Protein AF-0000000074554467 (afdb_homodimer)

Solvent-accessible surface area (backbone atoms only — not comparable to full-atom values): 33609 Å² total; per-residue (Å²): 133,80,78,71,72,69,74,70,80,62,80,48,62,38,43,36,76,41,37,73,47,34,55,32,54,37,37,33,39,35,44,38,76,25,88,86,56,64,92,80,48,24,27,37,33,34,42,35,40,40,31,74,42,79,77,56,46,71,69,31,73,62,60,56,39,84,45,46,83,64,57,61,46,76,67,40,39,35,30,43,31,35,25,32,35,53,92,91,45,61,24,54,77,26,63,25,63,78,38,44,52,81,32,58,26,35,39,58,38,39,46,78,46,80,45,65,56,57,47,27,38,35,39,38,49,41,76,48,79,34,75,60,73,43,58,58,76,75,36,71,76,39,22,31,38,35,35,32,36,48,63,90,41,72,79,52,80,55,49,69,51,68,69,39,74,61,47,63,44,73,46,68,86,44,65,60,61,35,45,36,29,38,33,39,27,52,43,45,85,72,36,75,44,77,39,38,56,26,73,78,45,73,51,59,24,47,69,73,52,62,64,55,50,52,51,47,51,50,51,49,50,51,48,46,62,74,36,34,71,62,47,48,54,66,73,52,62,80,74,72,73,61,64,69,57,54,52,59,66,67,42,70,78,72,55,65,64,59,58,55,57,64,67,46,72,78,71,78,68,77,69,71,77,75,72,77,72,75,75,71,76,73,73,76,74,82,71,78,74,77,73,76,76,72,136,133,81,78,71,71,69,73,71,81,62,81,46,62,37,41,34,77,40,36,74,46,35,54,33,55,37,36,33,39,35,45,38,75,26,89,87,57,64,92,79,47,23,27,37,32,33,41,36,40,41,32,72,43,77,77,52,45,71,69,32,74,61,59,54,39,83,46,41,82,67,56,50,44,73,66,41,40,35,32,42,32,35,25,31,35,52,92,91,46,61,24,55,78,27,63,25,63,77,40,43,52,80,31,59,27,35,39,58,39,39,46,77,46,80,45,66,57,60,48,29,40,34,39,38,48,40,78,49,79,34,73,58,73,42,59,57,74,76,35,72,77,38,21,32,38,31,36,32,35,45,63,91,43,72,80,52,79,53,51,66,56,68,66,38,75,60,46,63,45,75,46,69,87,44,66,62,62,35,45,35,30,38,33,38,28,55,42,46,84,73,36,74,44,78,39,38,56,25,73,80,44,72,50,61,26,49,69,74,51,59,66,55,51,51,52,47,50,51,50,49,51,51,50,44,62,75,36,34,72,61,46,47,54,66,72,52,64,80,72,74,72,59,65,67,56,53,49,61,66,65,40,70,78,72,52,63,63,59,59,55,57,67,67,47,75,78,73,79,69,80,71,75,79,76,74,77,76,76,78,75,78,78,76,82,76,84,76,80,80,79,81,79,77,83,126

Organism: Oryzias latipes (NCBI:txid8090)

Structure (mmCIF, N/CA/C/O backbone):
data_AF-0000000074554467-model_v1
#
loop_
_entity.id
_entity.type
_entity.pdbx_description
1 polymer 'Fibronectin type-III domain-containing protein'
#
loop_
_atom_site.group_PDB
_atom_site.id
_atom_site.type_symbol
_atom_site.label_atom_id
_atom_site.label_alt_id
_atom_site.label_comp_id
_atom_site.label_asym_id
_atom_site.label_entity_id
_atom_site.label_seq_id
_atom_site.pdbx_PDB_ins_code
_atom_site.Cartn_x
_atom_site.Cartn_y
_atom_site.Cartn_z
_atom_site.occupancy
_atom_site.B_iso_or_equiv
_atom_site.auth_seq_id
_atom_site.auth_comp_id
_atom_site.auth_asym_id
_atom_site.auth_atom_id
_atom_site.pdbx_PDB_model_num
ATOM 1 N N . MET A 1 1 ? -30.594 -13.406 54.375 1 28.66 1 MET A N 1
ATOM 2 C CA . MET A 1 1 ? -30.531 -12.406 53.312 1 28.66 1 MET A CA 1
ATOM 3 C C . MET A 1 1 ? -29.734 -12.93 52.125 1 28.66 1 MET A C 1
ATOM 5 O O . MET A 1 1 ? -28.516 -13.086 52.188 1 28.66 1 MET A O 1
ATOM 9 N N . LEU A 1 2 ? -30.297 -13.883 51.375 1 31.92 2 LEU A N 1
ATOM 10 C CA . LEU A 1 2 ? -29.781 -14.477 50.125 1 31.92 2 LEU A CA 1
ATOM 11 C C . LEU A 1 2 ? -29.531 -13.398 49.094 1 31.92 2 LEU A C 1
ATOM 13 O O . LEU A 1 2 ? -30.469 -12.742 48.625 1 31.92 2 LEU A O 1
ATOM 17 N N . SER A 1 3 ? -28.406 -12.68 49.156 1 33.25 3 SER A N 1
ATOM 18 C CA . SER A 1 3 ? -28.016 -11.781 48.062 1 33.25 3 SER A CA 1
ATOM 19 C C . SER A 1 3 ? -28.234 -12.438 46.688 1 33.25 3 SER A C 1
ATOM 21 O O . SER A 1 3 ? -27.688 -13.508 46.438 1 33.25 3 SER A O 1
ATOM 23 N N . CYS A 1 4 ? -29.484 -12.477 46.219 1 32.59 4 CYS A N 1
ATOM 24 C CA . CYS A 1 4 ? -29.812 -12.789 44.844 1 32.59 4 CYS A CA 1
ATOM 25 C C . CYS A 1 4 ? -28.828 -12.109 43.875 1 32.59 4 CYS A C 1
ATOM 27 O O . CYS A 1 4 ? -28.859 -10.891 43.719 1 32.59 4 CYS A O 1
ATOM 29 N N . VAL A 1 5 ? -27.625 -12.555 43.938 1 37.56 5 VAL A N 1
ATOM 30 C CA . VAL A 1 5 ? -26.844 -12.203 42.781 1 37.56 5 VAL A CA 1
ATOM 31 C C . VAL A 1 5 ? -27.688 -12.344 41.5 1 37.56 5 VAL A C 1
ATOM 33 O O . VAL A 1 5 ? -28.156 -13.438 41.188 1 37.56 5 VAL A O 1
ATOM 36 N N . GLN A 1 6 ? -28.766 -11.539 41.344 1 35.03 6 GLN A N 1
ATOM 37 C CA . GLN A 1 6 ? -29.391 -11.453 40.031 1 35.03 6 GLN A CA 1
ATOM 38 C C . GLN A 1 6 ? -28.344 -11.656 38.938 1 35.03 6 GLN A C 1
ATOM 40 O O . GLN A 1 6 ? -27.359 -10.938 38.875 1 35.03 6 GLN A O 1
ATOM 45 N N . ALA A 1 7 ? -28 -12.852 38.625 1 38.94 7 ALA A N 1
ATOM 46 C CA . ALA A 1 7 ? -27.469 -13.148 37.312 1 38.94 7 ALA A CA 1
ATOM 47 C C . ALA A 1 7 ? -28.141 -12.281 36.25 1 38.94 7 ALA A C 1
ATOM 49 O O . ALA A 1 7 ? -29.281 -12.531 35.875 1 38.94 7 ALA A O 1
ATOM 50 N N . VAL A 1 8 ? -28.422 -10.977 36.406 1 41.81 8 VAL A N 1
ATOM 51 C CA . VAL A 1 8 ? -28.938 -10.172 35.312 1 41.81 8 VAL A CA 1
ATOM 52 C C . VAL A 1 8 ? -28.359 -10.656 34 1 41.81 8 VAL A C 1
ATOM 54 O O . VAL A 1 8 ? -27.156 -10.57 33.781 1 41.81 8 VAL A O 1
ATOM 57 N N . SER A 1 9 ? -28.672 -11.758 33.5 1 46.88 9 SER A N 1
ATOM 58 C CA . SER A 1 9 ? -28.5 -12.258 32.125 1 46.88 9 SER A CA 1
ATOM 59 C C . SER A 1 9 ? -28.516 -11.117 31.125 1 46.88 9 SER A C 1
ATOM 61 O O . SER A 1 9 ? -29.422 -11.031 30.297 1 46.88 9 SER A O 1
ATOM 63 N N . GLY A 1 10 ? -28.594 -9.812 31.469 1 55.84 10 GLY A N 1
ATOM 64 C CA . GLY A 1 10 ? -28.875 -8.648 30.656 1 55.84 10 GLY A CA 1
ATOM 65 C C . GLY A 1 10 ? -27.953 -8.516 29.453 1 55.84 10 GLY A C 1
ATOM 66 O O . GLY A 1 10 ? -26.859 -9.086 29.438 1 55.84 10 GLY A O 1
ATOM 67 N N . VAL A 1 11 ? -28.672 -8.398 28.297 1 74.19 11 VAL A N 1
ATOM 68 C CA . VAL A 1 11 ? -28.047 -8.094 27.016 1 74.19 11 VAL A CA 1
ATOM 69 C C . VAL A 1 11 ? -26.969 -7.023 27.219 1 74.19 11 VAL A C 1
ATOM 71 O O . VAL A 1 11 ? -27.219 -5.992 27.844 1 74.19 11 VAL A O 1
ATOM 74 N N . LEU A 1 12 ? -25.703 -7.434 27.297 1 86.31 12 LEU A N 1
ATOM 75 C CA . LEU A 1 12 ? -24.578 -6.52 27.422 1 86.31 12 LEU A CA 1
ATOM 76 C C . LEU A 1 12 ? -24.734 -5.336 26.469 1 86.31 12 LEU A C 1
ATOM 78 O O . LEU A 1 12 ? -24.969 -5.523 25.266 1 86.31 12 LEU A O 1
ATOM 82 N N . ASN A 1 13 ? -24.906 -4.109 27.109 1 91.19 13 ASN A N 1
ATOM 83 C CA . ASN A 1 13 ? -25.031 -2.922 26.266 1 91.19 13 ASN A CA 1
ATOM 84 C C . ASN A 1 13 ? -23.797 -2.729 25.391 1 91.19 13 ASN A C 1
ATOM 86 O O . ASN A 1 13 ? -22.688 -3.121 25.75 1 91.19 13 ASN A O 1
ATOM 90 N N . SER A 1 14 ? -24.062 -2.098 24.188 1 94.69 14 SER A N 1
ATOM 91 C CA . SER A 1 14 ? -22.984 -1.815 23.25 1 94.69 14 SER A CA 1
ATOM 92 C C . SER A 1 14 ? -22.234 -0.552 23.641 1 94.69 14 SER A C 1
ATOM 94 O O . SER A 1 14 ? -22.781 0.323 24.312 1 94.69 14 SER A O 1
ATOM 96 N N . PRO A 1 15 ? -20.938 -0.513 23.25 1 96.25 15 PRO A N 1
ATOM 97 C CA . PRO A 1 15 ? -20.203 0.738 23.438 1 96.25 15 PRO A CA 1
ATOM 98 C C . PRO A 1 15 ? -20.859 1.927 22.75 1 96.25 15 PRO A C 1
ATOM 100 O O . PRO A 1 15 ? -21.703 1.74 21.859 1 96.25 15 PRO A O 1
ATOM 103 N N . THR A 1 16 ? -20.531 3.064 23.266 1 96.31 16 THR A N 1
ATOM 104 C CA . THR A 1 16 ? -21.156 4.27 22.719 1 96.31 16 THR A CA 1
ATOM 105 C C . THR A 1 16 ? -20.078 5.223 22.172 1 96.31 16 THR A C 1
ATOM 107 O O . THR A 1 16 ? -18.891 5.031 22.422 1 96.31 16 THR A O 1
ATOM 110 N N . ASN A 1 17 ? -20.516 6.168 21.328 1 97.44 17 ASN A N 1
ATOM 111 C CA . ASN A 1 17 ? -19.656 7.207 20.75 1 97.44 17 ASN A CA 1
ATOM 112 C C . ASN A 1 17 ? -18.469 6.613 20 1 97.44 17 ASN A C 1
ATOM 114 O O . ASN A 1 17 ? -17.328 6.996 20.25 1 97.44 17 ASN A O 1
ATOM 118 N N . VAL A 1 18 ? -18.844 5.613 19.203 1 97.94 18 VAL A N 1
ATOM 119 C CA . VAL A 1 18 ? -17.828 4.957 18.391 1 97.94 18 VAL A CA 1
ATOM 120 C C . VAL A 1 18 ? -17.422 5.863 17.234 1 97.94 18 VAL A C 1
ATOM 122 O O . VAL A 1 18 ? -18.266 6.266 16.422 1 97.94 18 VAL A O 1
ATOM 125 N N . GLN A 1 19 ? -16.125 6.215 17.203 1 98.38 19 GLN A N 1
ATOM 126 C CA . GLN A 1 19 ? -15.695 7.137 16.156 1 98.38 19 GLN A CA 1
ATOM 127 C C . GLN A 1 19 ? -14.305 6.766 15.648 1 98.38 19 GLN A C 1
ATOM 129 O O . GLN A 1 19 ? -13.461 6.285 16.406 1 98.38 19 GLN A O 1
ATOM 134 N N . LEU A 1 20 ? -14.133 7.027 14.352 1 97.94 20 LEU A N 1
ATOM 135 C CA . LEU A 1 20 ? -12.805 6.918 13.742 1 97.94 20 LEU A CA 1
ATOM 136 C C . LEU A 1 20 ? -12.109 8.273 13.719 1 97.94 20 LEU A C 1
ATOM 138 O O . LEU A 1 20 ? -12.727 9.289 13.422 1 97.94 20 LEU A O 1
ATOM 142 N N . THR A 1 21 ? -10.852 8.227 14.117 1 97.44 21 THR A N 1
ATOM 143 C CA . THR A 1 21 ? -10.016 9.414 14.039 1 97.44 21 THR A CA 1
ATOM 144 C C . THR A 1 21 ? -8.719 9.125 13.281 1 97.44 21 THR A C 1
ATOM 146 O O . THR A 1 21 ? -8.297 7.969 13.188 1 97.44 21 THR A O 1
ATOM 149 N N . SER A 1 22 ? -8.156 10.148 12.695 1 97.19 22 SER A N 1
ATOM 150 C CA . SER A 1 22 ? -6.941 9.961 11.914 1 97.19 22 SER A CA 1
ATOM 151 C C . SER A 1 22 ? -6.074 11.219 11.938 1 97.19 22 SER A C 1
ATOM 153 O O . SER A 1 22 ? -6.586 12.336 11.82 1 97.19 22 SER A O 1
ATOM 155 N N . THR A 1 23 ? -4.805 11 12.148 1 96.31 23 THR A N 1
ATOM 156 C CA . THR A 1 23 ? -3.775 12.023 12 1 96.31 23 THR A CA 1
ATOM 157 C C . THR A 1 23 ? -2.664 11.539 11.07 1 96.31 23 THR A C 1
ATOM 159 O O . THR A 1 23 ? -2.107 10.461 11.273 1 96.31 23 THR A O 1
ATOM 162 N N . ASN A 1 24 ? -2.355 12.312 10.086 1 96.44 24 ASN A N 1
ATOM 163 C CA . ASN A 1 24 ? -1.311 11.977 9.125 1 96.44 24 ASN A CA 1
ATOM 164 C C . ASN A 1 24 ? -1.5 10.57 8.562 1 96.44 24 ASN A C 1
ATOM 166 O O . ASN A 1 24 ? -0.557 9.781 8.531 1 96.44 24 ASN A O 1
ATOM 170 N N . MET A 1 25 ? -2.729 10.164 8.297 1 94.25 25 MET A N 1
ATOM 171 C CA . MET A 1 25 ? -3.139 8.977 7.551 1 94.25 25 MET A CA 1
ATOM 172 C C . MET A 1 25 ? -3.068 7.73 8.43 1 94.25 25 MET A C 1
ATOM 174 O O . MET A 1 25 ? -3.029 6.609 7.918 1 94.25 25 MET A O 1
ATOM 178 N N . ASP A 1 26 ? -2.941 7.965 9.672 1 95.25 26 ASP A N 1
ATOM 179 C CA . ASP A 1 26 ? -3.203 6.828 10.547 1 95.25 26 ASP A CA 1
ATOM 180 C C . ASP A 1 26 ? -4.703 6.594 10.711 1 95.25 26 ASP A C 1
ATOM 182 O O . ASP A 1 26 ? -5.516 7.312 10.125 1 95.25 26 ASP A O 1
ATOM 186 N N . LEU A 1 27 ? -5.121 5.543 11.375 1 95.38 27 LEU A N 1
ATOM 187 C CA . LEU A 1 27 ? -6.535 5.254 11.609 1 95.38 27 LEU A CA 1
ATOM 188 C C . LEU A 1 27 ? -6.738 4.605 12.969 1 95.38 27 LEU A C 1
ATOM 190 O O . LEU A 1 27 ? -6.238 3.508 13.227 1 95.38 27 LEU A O 1
ATOM 194 N N . VAL A 1 28 ? -7.465 5.383 13.828 1 97.38 28 VAL A N 1
ATOM 195 C CA . VAL A 1 28 ? -7.664 4.91 15.195 1 97.38 28 VAL A CA 1
ATOM 196 C C . VAL A 1 28 ? -9.156 4.883 15.516 1 97.38 28 VAL A C 1
ATOM 198 O O . VAL A 1 28 ? -9.875 5.84 15.242 1 97.38 28 VAL A O 1
ATOM 201 N N . LEU A 1 29 ? -9.609 3.76 16.062 1 98.06 29 LEU A N 1
ATOM 202 C CA . LEU A 1 29 ? -10.984 3.623 16.531 1 98.06 29 LEU A CA 1
ATOM 203 C C . LEU A 1 29 ? -11.078 3.9 18.031 1 98.06 29 LEU A C 1
ATOM 205 O O . LEU A 1 29 ? -10.32 3.336 18.812 1 98.06 29 LEU A O 1
ATOM 209 N N . LYS A 1 30 ? -11.992 4.84 18.375 1 98.38 30 LYS A N 1
ATOM 210 C CA . LYS A 1 30 ? -12.227 5.191 19.766 1 98.38 30 LYS A CA 1
ATOM 211 C C . LYS A 1 30 ? -13.695 5.008 20.141 1 98.38 30 LYS A C 1
ATOM 213 O O . LYS A 1 30 ? -14.586 5.176 19.312 1 98.38 30 LYS A O 1
ATOM 218 N N . TRP A 1 31 ? -13.922 4.68 21.469 1 97.88 31 TRP A N 1
ATOM 219 C CA . TRP A 1 31 ? -15.289 4.508 21.938 1 97.88 31 TRP A CA 1
ATOM 220 C C . TRP A 1 31 ? -15.375 4.738 23.438 1 97.88 31 TRP A C 1
ATOM 222 O O . TRP A 1 31 ? -14.352 4.863 24.125 1 97.88 31 TRP A O 1
ATOM 232 N N . ASP A 1 32 ? -16.578 4.926 23.859 1 96.88 32 ASP A N 1
ATOM 233 C CA . ASP A 1 32 ? -16.875 4.996 25.281 1 96.88 32 ASP A CA 1
ATOM 234 C C . ASP A 1 32 ? -17.5 3.693 25.781 1 96.88 32 ASP A C 1
ATOM 236 O O . ASP A 1 32 ? -18.234 3.035 25.047 1 96.88 32 ASP A O 1
ATOM 240 N N . PRO A 1 33 ? -17.125 3.299 27.016 1 94.88 33 PRO A N 1
ATOM 241 C CA . PRO A 1 33 ? -17.781 2.109 27.562 1 94.88 33 PRO A CA 1
ATOM 242 C C . PRO A 1 33 ? -19.297 2.275 27.703 1 94.88 33 PRO A C 1
ATOM 244 O O . PRO A 1 33 ? -19.797 3.404 27.75 1 94.88 33 PRO A O 1
ATOM 247 N N . PRO A 1 34 ? -19.922 1.089 27.672 1 92.75 34 PRO A N 1
ATOM 248 C CA . PRO A 1 34 ? -21.359 1.187 27.922 1 92.75 34 PRO A CA 1
ATOM 249 C C . PRO A 1 34 ? -21.688 1.736 29.297 1 92.75 34 PRO A C 1
ATOM 251 O O . PRO A 1 34 ? -20.859 1.669 30.219 1 92.75 34 PRO A O 1
ATOM 254 N N . ALA A 1 35 ? -22.859 2.334 29.281 1 83.94 35 ALA A N 1
ATOM 255 C CA . ALA A 1 35 ? -23.297 2.822 30.578 1 83.94 35 ALA A CA 1
ATOM 256 C C . ALA A 1 35 ? -23.359 1.688 31.609 1 83.94 35 ALA A C 1
ATOM 258 O O . ALA A 1 35 ? -23.922 0.622 31.312 1 83.94 35 ALA A O 1
ATOM 259 N N . GLY A 1 36 ? -22.75 1.849 32.75 1 81.12 36 GLY A N 1
ATOM 260 C CA . GLY A 1 36 ? -22.797 0.858 33.812 1 81.12 36 GLY A CA 1
ATOM 261 C C . GLY A 1 36 ? -21.859 -0.318 33.562 1 81.12 36 GLY A C 1
ATOM 262 O O . GLY A 1 36 ? -22.078 -1.407 34.094 1 81.12 36 GLY A O 1
ATOM 263 N N . ALA A 1 37 ? -20.922 -0.098 32.781 1 78.88 37 ALA A N 1
ATOM 264 C CA . ALA A 1 37 ? -20.031 -1.179 32.375 1 78.88 37 ALA A CA 1
ATOM 265 C C . ALA A 1 37 ? -19.234 -1.716 33.562 1 78.88 37 ALA A C 1
ATOM 267 O O . ALA A 1 37 ? -18.719 -0.943 34.344 1 78.88 37 ALA A O 1
ATOM 268 N N . PRO A 1 38 ? -19.281 -3.039 33.594 1 80.88 38 PRO A N 1
ATOM 269 C CA . PRO A 1 38 ? -18.391 -3.627 34.594 1 80.88 38 PRO A CA 1
ATOM 270 C C . PRO A 1 38 ? -16.922 -3.348 34.312 1 80.88 38 PRO A C 1
ATOM 272 O O . PRO A 1 38 ? -16.547 -3.002 33.188 1 80.88 38 PRO A O 1
ATOM 275 N N . ARG A 1 39 ? -16.062 -3.418 35.375 1 78.19 39 ARG A N 1
ATOM 276 C CA . ARG A 1 39 ? -14.656 -3.074 35.25 1 78.19 39 ARG A CA 1
ATOM 277 C C . ARG A 1 39 ? -13.898 -4.086 34.406 1 78.19 39 ARG A C 1
ATOM 279 O O . ARG A 1 39 ? -12.875 -3.76 33.812 1 78.19 39 ARG A O 1
ATOM 286 N N . ASP A 1 40 ? -14.406 -5.305 34.219 1 85.69 40 ASP A N 1
ATOM 287 C CA . ASP A 1 40 ? -13.633 -6.355 33.562 1 85.69 40 ASP A CA 1
ATOM 288 C C . ASP A 1 40 ? -14.109 -6.562 32.125 1 85.69 40 ASP A C 1
ATOM 290 O O . ASP A 1 40 ? -13.883 -7.625 31.531 1 85.69 40 ASP A O 1
ATOM 294 N N . LEU A 1 41 ? -14.633 -5.492 31.594 1 91.69 41 LEU A N 1
ATOM 295 C CA . LEU A 1 41 ? -15.133 -5.605 30.234 1 91.69 41 LEU A CA 1
ATOM 296 C C . LEU A 1 41 ? -13.992 -5.555 29.219 1 91.69 41 LEU A C 1
ATOM 298 O O . LEU A 1 41 ? -13.039 -4.793 29.391 1 91.69 41 LEU A O 1
ATOM 302 N N . VAL A 1 42 ? -14.109 -6.441 28.25 1 94.69 42 VAL A N 1
ATOM 303 C CA . VAL A 1 42 ? -13.148 -6.41 27.156 1 94.69 42 VAL A CA 1
ATOM 304 C C . VAL A 1 42 ? -13.859 -6.098 25.844 1 94.69 42 VAL A C 1
ATOM 306 O O . VAL A 1 42 ? -15.086 -6.199 25.75 1 94.69 42 VAL A O 1
ATOM 309 N N . TYR A 1 43 ? -13.031 -5.719 24.906 1 95.56 43 TYR A N 1
ATOM 310 C CA . TYR A 1 43 ? -13.625 -5.262 23.656 1 95.56 43 TYR A CA 1
ATOM 311 C C . TYR A 1 43 ? -12.969 -5.949 22.453 1 95.56 43 TYR A C 1
ATOM 313 O O . TYR A 1 43 ? -11.781 -6.277 22.5 1 95.56 43 TYR A O 1
ATOM 321 N N . THR A 1 44 ? -13.781 -6.16 21.406 1 95.56 44 THR A N 1
ATOM 322 C CA . THR A 1 44 ? -13.32 -6.648 20.109 1 95.56 44 THR A CA 1
ATOM 323 C C . THR A 1 44 ? -13.734 -5.691 19 1 95.56 44 THR A C 1
ATOM 325 O O . THR A 1 44 ? -14.867 -5.195 18.984 1 95.56 44 THR A O 1
ATOM 328 N N . THR A 1 45 ? -12.711 -5.402 18.109 1 96.12 45 THR A N 1
ATOM 329 C CA . THR A 1 45 ? -12.977 -4.426 17.062 1 96.12 45 THR A CA 1
ATOM 330 C C . THR A 1 45 ? -12.852 -5.062 15.68 1 96.12 45 THR A C 1
ATOM 332 O O . THR A 1 45 ? -12.258 -6.137 15.539 1 96.12 45 THR A O 1
ATOM 335 N N . GLU A 1 46 ? -13.531 -4.441 14.695 1 94 46 GLU A N 1
ATOM 336 C CA . GLU A 1 46 ? -13.422 -4.789 13.281 1 94 46 GLU A CA 1
ATOM 337 C C . GLU A 1 46 ? -13.383 -3.537 12.406 1 94 46 GLU A C 1
ATOM 339 O O . GLU A 1 46 ? -13.906 -2.49 12.789 1 94 46 GLU A O 1
ATOM 344 N N . LEU A 1 47 ? -12.719 -3.693 11.273 1 93.69 47 LEU A N 1
ATOM 345 C CA . LEU A 1 47 ? -12.695 -2.633 10.273 1 93.69 47 LEU A CA 1
ATOM 346 C C . LEU A 1 47 ? -13.367 -3.086 8.984 1 93.69 47 LEU A C 1
ATOM 348 O O . LEU A 1 47 ? -13.094 -4.18 8.484 1 93.69 47 LEU A O 1
ATOM 352 N N . ILE A 1 48 ? -14.289 -2.273 8.516 1 92.31 48 ILE A N 1
ATOM 353 C CA . ILE A 1 48 ? -14.984 -2.531 7.262 1 92.31 48 ILE A CA 1
ATOM 354 C C . ILE A 1 48 ? -14.547 -1.513 6.211 1 92.31 48 ILE A C 1
ATOM 356 O O . ILE A 1 48 ? -14.539 -0.307 6.473 1 92.31 48 ILE A O 1
ATOM 360 N N . LEU A 1 49 ? -14.133 -1.972 5.082 1 90.75 49 LEU A N 1
ATOM 361 C CA . LEU A 1 49 ? -13.734 -1.124 3.965 1 90.75 49 LEU A CA 1
ATOM 362 C C . LEU A 1 49 ? -14.625 -1.362 2.752 1 90.75 49 LEU A C 1
ATOM 364 O O . LEU A 1 49 ? -14.945 -2.508 2.426 1 90.75 49 LEU A O 1
ATOM 368 N N . SER A 1 50 ? -15.07 -0.28 2.162 1 88.69 50 SER A N 1
ATOM 369 C CA . SER A 1 50 ? -15.797 -0.317 0.895 1 88.69 50 SER A CA 1
ATOM 370 C C . SER A 1 50 ? -15.258 0.726 -0.079 1 88.69 50 SER A C 1
ATOM 372 O O . SER A 1 50 ? -14.992 1.865 0.308 1 88.69 50 SER A O 1
ATOM 374 N N . PHE A 1 51 ? -14.992 0.298 -1.325 1 86.38 51 PHE A N 1
ATOM 375 C CA . PHE A 1 51 ? -14.445 1.214 -2.316 1 86.38 51 PHE A CA 1
ATOM 376 C C . PHE A 1 51 ? -14.969 0.884 -3.709 1 86.38 51 PHE A C 1
ATOM 378 O O . PHE A 1 51 ? -15.023 -0.285 -4.094 1 86.38 51 PHE A O 1
ATOM 385 N N . VAL A 1 52 ? -15.461 1.853 -4.281 1 81.56 52 VAL A N 1
ATOM 386 C CA . VAL A 1 52 ? -15.797 1.761 -5.699 1 81.56 52 VAL A CA 1
ATOM 387 C C . VAL A 1 52 ? -14.914 2.719 -6.5 1 81.56 52 VAL A C 1
ATOM 389 O O . VAL A 1 52 ? -14.945 3.93 -6.273 1 81.56 52 VAL A O 1
ATOM 392 N N . ASN A 1 53 ? -14.07 2.146 -7.305 1 79.38 53 ASN A N 1
ATOM 393 C CA . ASN A 1 53 ? -13.195 2.979 -8.125 1 79.38 53 ASN A CA 1
ATOM 394 C C . ASN A 1 53 ? -13.812 3.254 -9.492 1 79.38 53 ASN A C 1
ATOM 396 O O . ASN A 1 53 ? -13.938 2.346 -10.32 1 79.38 53 ASN A O 1
ATOM 400 N N . PRO A 1 54 ? -14.164 4.531 -9.711 1 70.56 54 PRO A N 1
ATOM 401 C CA . PRO A 1 54 ? -14.758 4.852 -11.016 1 70.56 54 PRO A CA 1
ATOM 402 C C . PRO A 1 54 ? -13.703 5.043 -12.109 1 70.56 54 PRO A C 1
ATOM 404 O O . PRO A 1 54 ? -14.047 5.137 -13.289 1 70.56 54 PRO A O 1
ATOM 407 N N . HIS A 1 55 ? -12.484 4.969 -11.727 1 66.62 55 HIS A N 1
ATOM 408 C CA . HIS A 1 55 ? -11.461 5.422 -12.656 1 66.62 55 HIS A CA 1
ATOM 409 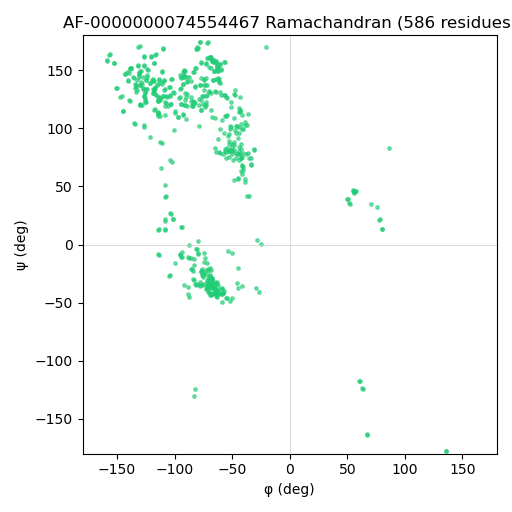C C . HIS A 1 55 ? -10.664 4.25 -13.219 1 66.62 55 HIS A C 1
ATOM 411 O O . HIS A 1 55 ? -9.469 4.379 -13.492 1 66.62 55 HIS A O 1
ATOM 417 N N . SER A 1 56 ? -11.328 3.316 -13.492 1 82.81 56 SER A N 1
ATOM 418 C CA . SER A 1 56 ? -10.602 2.242 -14.164 1 82.81 56 SER A CA 1
ATOM 419 C C . SER A 1 56 ? -10.461 2.512 -15.656 1 82.81 56 SER A C 1
ATOM 421 O O . SER A 1 56 ? -9.875 3.521 -16.062 1 82.81 56 SER A O 1
ATOM 423 N N . CYS A 1 57 ? -10.867 1.693 -16.562 1 92.69 57 CYS A N 1
ATOM 424 C CA . CYS A 1 57 ? -10.852 1.899 -18 1 92.69 57 CYS A CA 1
ATOM 425 C C . CYS A 1 57 ? -12.141 2.566 -18.469 1 92.69 57 CYS A C 1
ATOM 427 O O . CYS A 1 57 ? -13.234 2.033 -18.266 1 92.69 57 CYS A O 1
ATOM 429 N N . VAL A 1 58 ? -11.977 3.846 -19.094 1 93.5 58 VAL A N 1
ATOM 430 C CA . VAL A 1 58 ? -13.125 4.621 -19.547 1 93.5 58 VAL A CA 1
ATOM 431 C C . VAL A 1 58 ? -13.117 4.723 -21.078 1 93.5 58 VAL A C 1
ATOM 433 O O . VAL A 1 58 ? -12.094 5.078 -21.672 1 93.5 58 VAL A O 1
ATOM 436 N N . ASN A 1 59 ? -14.203 4.355 -21.688 1 92.88 59 ASN A N 1
ATOM 437 C CA . ASN A 1 59 ? -14.391 4.449 -23.125 1 92.88 59 ASN A CA 1
ATOM 438 C C . ASN A 1 59 ? -13.289 3.705 -23.891 1 92.88 59 ASN A C 1
ATOM 440 O O . ASN A 1 59 ? -12.703 4.242 -24.828 1 92.88 59 ASN A O 1
ATOM 444 N N . THR A 1 60 ? -13.023 2.604 -23.469 1 94.62 60 THR A N 1
ATOM 445 C CA . THR A 1 60 ? -12 1.792 -24.109 1 94.62 60 THR A CA 1
ATOM 446 C C . THR A 1 60 ? -12.625 0.863 -25.156 1 94.62 60 THR A C 1
ATOM 448 O O . THR A 1 60 ? -13.758 0.408 -24.984 1 94.62 60 THR A O 1
ATOM 451 N N . SER A 1 61 ? -11.891 0.567 -26.188 1 94.06 61 SER A N 1
ATOM 452 C CA . SER A 1 61 ? -12.352 -0.387 -27.203 1 94.06 61 SER A CA 1
ATOM 453 C C . SER A 1 61 ? -11.805 -1.785 -26.922 1 94.06 61 SER A C 1
ATOM 455 O O . SER A 1 61 ? -12.227 -2.756 -27.562 1 94.06 61 SER A O 1
ATOM 457 N N . ALA A 1 62 ? -10.922 -1.865 -25.969 1 94.06 62 ALA A N 1
ATOM 458 C CA . ALA A 1 62 ? -10.352 -3.16 -25.594 1 94.06 62 ALA A CA 1
ATOM 459 C C . ALA A 1 62 ? -11.375 -4.008 -24.844 1 94.06 62 ALA A C 1
ATOM 461 O O . ALA A 1 62 ? -12.312 -3.473 -24.25 1 94.06 62 ALA A O 1
ATOM 462 N N . LEU A 1 63 ? -11.195 -5.324 -24.891 1 96.31 63 LEU A N 1
ATOM 463 C CA . LEU A 1 63 ? -12.109 -6.234 -24.219 1 96.31 63 LEU A CA 1
ATOM 464 C C . LEU A 1 63 ? -11.508 -6.73 -22.906 1 96.31 63 LEU A C 1
ATOM 466 O O . LEU A 1 63 ? -11.805 -7.844 -22.453 1 96.31 63 LEU A O 1
ATOM 470 N N . GLN A 1 64 ? -10.617 -5.992 -22.422 1 97.25 64 GLN A N 1
ATOM 471 C CA . GLN A 1 64 ? -10.008 -6.23 -21.125 1 97.25 64 GLN A CA 1
ATOM 472 C C . GLN A 1 64 ? -9.508 -4.93 -20.5 1 97.25 64 GLN A C 1
ATOM 474 O O . GLN A 1 64 ? -9.273 -3.949 -21.203 1 97.25 64 GLN A O 1
ATOM 479 N N . CYS A 1 65 ? -9.383 -4.879 -19.219 1 97.25 65 CYS A N 1
ATOM 480 C CA . CYS A 1 65 ? -8.883 -3.725 -18.469 1 97.25 65 CYS A CA 1
ATOM 481 C C . CYS A 1 65 ? -7.957 -4.16 -17.344 1 97.25 65 CYS A C 1
ATOM 483 O O . CYS A 1 65 ? -8.312 -5.02 -16.547 1 97.25 65 CYS A O 1
ATOM 485 N N . ASP A 1 66 ? -6.73 -3.609 -17.375 1 95.94 66 ASP A N 1
ATOM 486 C CA . ASP A 1 66 ? -5.793 -3.842 -16.281 1 95.94 66 ASP A CA 1
ATOM 487 C C . ASP A 1 66 ? -6.141 -2.988 -15.07 1 95.94 66 ASP A C 1
ATOM 489 O O . ASP A 1 66 ? -6.027 -1.762 -15.109 1 95.94 66 ASP A O 1
ATOM 493 N N . LEU A 1 67 ? -6.512 -3.678 -13.977 1 93.75 67 LEU A N 1
ATOM 494 C CA . LEU A 1 67 ? -6.965 -2.996 -12.773 1 93.75 67 LEU A CA 1
ATOM 495 C C . LEU A 1 67 ? -5.922 -3.102 -11.664 1 93.75 67 LEU A C 1
ATOM 497 O O . LEU A 1 67 ? -6.199 -2.762 -10.508 1 93.75 67 LEU A O 1
ATOM 501 N N . THR A 1 68 ? -4.746 -3.496 -11.922 1 90 68 THR A N 1
ATOM 502 C CA . THR A 1 68 ? -3.703 -3.814 -10.953 1 90 68 THR A CA 1
ATOM 503 C C . THR A 1 68 ? -3.398 -2.607 -10.07 1 90 68 THR A C 1
ATOM 505 O O . THR A 1 68 ? -3.227 -2.744 -8.859 1 90 68 THR A O 1
ATOM 508 N N . HIS A 1 69 ? -3.428 -1.479 -10.609 1 85.81 69 HIS A N 1
ATOM 509 C CA . HIS A 1 69 ? -3.025 -0.274 -9.891 1 85.81 69 HIS A CA 1
ATOM 510 C C . HIS A 1 69 ? -4.094 0.151 -8.883 1 85.81 69 HIS A C 1
ATOM 512 O O . HIS A 1 69 ? -3.83 0.975 -8.008 1 85.81 69 HIS A O 1
ATOM 518 N N . LEU A 1 70 ? -5.262 -0.492 -8.883 1 85.5 70 LEU A N 1
ATOM 519 C CA . LEU A 1 70 ? -6.371 -0.102 -8.023 1 85.5 70 LEU A CA 1
ATOM 520 C C . LEU A 1 70 ? -6.441 -0.997 -6.789 1 85.5 70 LEU A C 1
ATOM 522 O O . LEU A 1 70 ? -7.195 -0.717 -5.855 1 85.5 70 LEU A O 1
ATOM 526 N N . VAL A 1 71 ? -5.832 -2.195 -6.613 1 81.75 71 VAL A N 1
ATOM 527 C CA . VAL A 1 71 ? -5.93 -3.213 -5.57 1 81.75 71 VAL A CA 1
ATOM 528 C C . VAL A 1 71 ? -5.363 -2.668 -4.262 1 81.75 71 VAL A C 1
ATOM 530 O O . VAL A 1 71 ? -5.934 -2.887 -3.193 1 81.75 71 VAL A O 1
ATOM 533 N N . VAL A 1 72 ? -4.457 -1.79 -4.109 1 76.06 72 VAL A N 1
ATOM 534 C CA . VAL A 1 72 ? -3.865 -1.208 -2.908 1 76.06 72 VAL A CA 1
ATOM 535 C C . VAL A 1 72 ? -4.066 0.306 -2.918 1 76.06 72 VAL A C 1
ATOM 537 O O . VAL A 1 72 ? -3.381 1.024 -3.648 1 76.06 72 VAL A O 1
ATOM 540 N N . SER A 1 73 ? -5.195 0.533 -2.258 1 77.25 73 SER A N 1
ATOM 541 C CA . SER A 1 73 ? -5.477 1.965 -2.244 1 77.25 73 SER A CA 1
ATOM 542 C C . SER A 1 73 ? -5.934 2.428 -0.864 1 77.25 73 SER A C 1
ATOM 544 O O . SER A 1 73 ? -6.547 1.659 -0.119 1 77.25 73 SER A O 1
ATOM 546 N N . ILE A 1 74 ? -5.5 3.637 -0.559 1 82.81 74 ILE A N 1
ATOM 547 C CA . ILE A 1 74 ? -5.93 4.227 0.703 1 82.81 74 ILE A CA 1
ATOM 548 C C . ILE A 1 74 ? -7.34 4.797 0.551 1 82.81 74 ILE A C 1
ATOM 550 O O . ILE A 1 74 ? -7.988 5.137 1.543 1 82.81 74 ILE A O 1
ATOM 554 N N . TYR A 1 75 ? -7.789 4.785 -0.599 1 83.5 75 TYR A N 1
ATOM 555 C CA . TYR A 1 75 ? -9.062 5.441 -0.878 1 83.5 75 TYR A CA 1
ATOM 556 C C . TYR A 1 75 ? -10.234 4.52 -0.558 1 83.5 75 TYR A C 1
ATOM 558 O O . TYR A 1 75 ? -10.102 3.295 -0.632 1 83.5 75 TYR A O 1
ATOM 566 N N . GLY A 1 76 ? -11.312 5.195 -0.149 1 86.94 76 GLY A N 1
ATOM 567 C CA . GLY A 1 76 ? -12.5 4.418 0.172 1 86.94 76 GLY A CA 1
ATOM 568 C C . GLY A 1 76 ? -13.172 4.863 1.458 1 86.94 76 GLY A C 1
ATOM 569 O O . GLY A 1 76 ? -12.742 5.836 2.084 1 86.94 76 GLY A O 1
ATOM 570 N N . ARG A 1 77 ? -14.227 4.062 1.715 1 91.81 77 ARG A N 1
ATOM 571 C CA . ARG A 1 77 ? -15 4.324 2.924 1 91.81 77 ARG A CA 1
ATOM 572 C C . ARG A 1 77 ? -14.672 3.305 4.012 1 91.81 77 ARG A C 1
ATOM 574 O O . ARG A 1 77 ? -14.828 2.098 3.805 1 91.81 77 ARG A O 1
ATOM 581 N N . TYR A 1 78 ? -14.188 3.863 5.137 1 93.25 78 TYR A N 1
ATOM 582 C CA . TYR A 1 78 ? -13.844 3.014 6.273 1 93.25 78 TYR A CA 1
ATOM 583 C C . TYR A 1 78 ? -14.906 3.115 7.367 1 93.25 78 TYR A C 1
ATOM 585 O O . TYR A 1 78 ? -15.398 4.207 7.664 1 93.25 78 TYR A O 1
ATOM 593 N N . THR A 1 79 ? -15.289 1.981 7.91 1 95.88 79 THR A N 1
ATOM 594 C CA . THR A 1 79 ? -16.188 1.923 9.062 1 95.88 79 THR A CA 1
ATOM 595 C C . THR A 1 79 ? -15.617 1.007 10.141 1 95.88 79 THR A C 1
ATOM 597 O O . THR A 1 79 ? -15.289 -0.152 9.875 1 95.88 79 THR A O 1
ATOM 600 N N . GLY A 1 80 ? -15.398 1.578 11.281 1 95.69 80 GLY A N 1
ATOM 601 C CA . GLY A 1 80 ? -14.992 0.768 12.414 1 95.69 80 GLY A CA 1
ATOM 602 C C . GLY A 1 80 ? -16.156 0.338 13.289 1 95.69 80 GLY A C 1
ATOM 603 O O . GLY A 1 80 ? -17.109 1.087 13.461 1 95.69 80 GLY A O 1
ATOM 604 N N . ARG A 1 81 ? -16.031 -0.854 13.789 1 96.31 81 ARG A N 1
ATOM 605 C CA . ARG A 1 81 ? -17.062 -1.279 14.727 1 96.31 81 ARG A CA 1
ATOM 606 C C . ARG A 1 81 ? -16.453 -2.016 15.914 1 96.31 81 ARG A C 1
ATOM 608 O O . ARG A 1 81 ? -15.352 -2.553 15.82 1 96.31 81 ARG A O 1
ATOM 615 N N . VAL A 1 82 ? -17.172 -1.916 17.031 1 96.5 82 VAL A N 1
ATOM 616 C CA . VAL A 1 82 ? -16.672 -2.465 18.297 1 96.5 82 VAL A CA 1
ATOM 617 C C . VAL A 1 82 ? -17.812 -3.107 19.078 1 96.5 82 VAL A C 1
ATOM 619 O O . VAL A 1 82 ? -18.938 -2.617 19.047 1 96.5 82 VAL A O 1
ATOM 622 N N . LYS A 1 83 ? -17.531 -4.191 19.703 1 95.12 83 LYS A N 1
ATOM 623 C CA . LYS A 1 83 ? -18.484 -4.832 20.609 1 95.12 83 LYS A CA 1
ATOM 624 C C . LYS A 1 83 ? -17.844 -5.156 21.953 1 95.12 83 LYS A C 1
ATOM 626 O O . LYS A 1 83 ? -16.625 -5.367 22.016 1 95.12 83 LYS A O 1
ATOM 631 N N . ALA A 1 84 ? -18.625 -5.125 22.938 1 94.69 84 ALA A N 1
ATOM 632 C CA . ALA A 1 84 ? -18.188 -5.465 24.281 1 94.69 84 ALA A CA 1
ATOM 633 C C . ALA A 1 84 ? -18.406 -6.945 24.578 1 94.69 84 ALA A C 1
ATOM 635 O O . ALA A 1 84 ? -19.359 -7.547 24.078 1 94.69 84 ALA A O 1
ATOM 636 N N . GLN A 1 85 ? -17.469 -7.484 25.328 1 93.5 85 GLN A N 1
ATOM 637 C CA . GLN A 1 85 ? -17.562 -8.891 25.703 1 93.5 85 GLN A CA 1
ATOM 638 C C . GLN A 1 85 ? -17.281 -9.102 27.188 1 93.5 85 GLN A C 1
ATOM 640 O O . GLN A 1 85 ? -16.391 -8.469 27.734 1 93.5 85 GLN A O 1
ATOM 645 N N . LEU A 1 86 ? -18.078 -9.93 27.781 1 90.62 86 LEU A N 1
ATOM 646 C CA . LEU A 1 86 ? -17.938 -10.391 29.156 1 90.62 86 LEU A CA 1
ATOM 647 C C . LEU A 1 86 ? -18.125 -11.898 29.25 1 90.62 86 LEU A C 1
ATOM 649 O O . LEU A 1 86 ? -19.266 -12.383 29.219 1 90.62 86 LEU A O 1
ATOM 653 N N . GLY A 1 87 ? -17 -12.586 29.391 1 85.62 87 GLY A N 1
ATOM 654 C CA . GLY A 1 87 ? -17.109 -14.039 29.328 1 85.62 87 GLY A CA 1
ATOM 655 C C . GLY A 1 87 ? -17.672 -14.539 28.016 1 85.62 87 GLY A C 1
ATOM 656 O O . GLY A 1 87 ? -17.109 -14.25 26.953 1 85.62 87 GLY A O 1
ATOM 657 N N . ALA A 1 88 ? -18.844 -15.211 28.094 1 87.31 88 ALA A N 1
ATOM 658 C CA . ALA A 1 88 ? -19.438 -15.789 26.906 1 87.31 88 ALA A CA 1
ATOM 659 C C . ALA A 1 88 ? -20.438 -14.82 26.266 1 87.31 88 ALA A C 1
ATOM 661 O O . ALA A 1 88 ? -20.906 -15.039 25.156 1 87.31 88 ALA A O 1
ATOM 662 N N . GLN A 1 89 ? -20.734 -13.766 27.016 1 88.94 89 GLN A N 1
ATOM 663 C CA . GLN A 1 89 ? -21.719 -12.812 26.531 1 88.94 89 GLN A CA 1
ATOM 664 C C . GLN A 1 89 ? -21.062 -11.711 25.703 1 88.94 89 GLN A C 1
ATOM 666 O O . GLN A 1 89 ? -19.953 -11.266 26.031 1 88.94 89 GLN A O 1
ATOM 671 N N . SER A 1 90 ? -21.75 -11.328 24.609 1 92.38 90 SER A N 1
ATOM 672 C CA . SER A 1 90 ? -21.281 -10.25 23.75 1 92.38 90 SER A CA 1
ATOM 673 C C . SER A 1 90 ? -22.391 -9.242 23.469 1 92.38 90 SER A C 1
ATOM 675 O O . SER A 1 90 ? -23.562 -9.602 23.406 1 92.38 90 SER A O 1
ATOM 677 N N . SER A 1 91 ? -22.047 -8.008 23.375 1 93.5 91 SER A N 1
ATOM 678 C CA . SER A 1 91 ? -23 -6.984 22.969 1 93.5 91 SER A CA 1
ATOM 679 C C . SER A 1 91 ? -23.188 -6.973 21.453 1 93.5 91 SER A C 1
ATOM 681 O O . SER A 1 91 ? -22.5 -7.688 20.734 1 93.5 91 SER A O 1
ATOM 683 N N . ALA A 1 92 ? -24.234 -6.203 21.016 1 94.06 92 ALA A N 1
ATOM 684 C CA . ALA A 1 92 ? -24.328 -5.918 19.594 1 94.06 92 ALA A CA 1
ATOM 685 C C . ALA A 1 92 ? -23.156 -5.059 19.125 1 94.06 92 ALA A C 1
ATOM 687 O O . ALA A 1 92 ? -22.516 -4.371 19.938 1 94.06 92 ALA A O 1
ATOM 688 N N . TRP A 1 93 ? -22.891 -5.102 17.859 1 95.19 93 TRP A N 1
ATOM 689 C CA . TRP A 1 93 ? -21.875 -4.25 17.266 1 95.19 93 TRP A CA 1
ATOM 690 C C . TRP A 1 93 ? -22.312 -2.787 17.281 1 95.19 93 TRP A C 1
ATOM 692 O O . TRP A 1 93 ? -23.453 -2.477 16.953 1 95.19 93 TRP A O 1
ATOM 702 N N . ALA A 1 94 ? -21.469 -1.982 17.734 1 96.88 94 ALA A N 1
ATOM 703 C CA . ALA A 1 94 ? -21.609 -0.54 17.562 1 96.88 94 ALA A CA 1
ATOM 704 C C . ALA A 1 94 ? -20.672 -0.015 16.484 1 96.88 94 ALA A C 1
ATOM 706 O O . ALA A 1 94 ? -19.469 -0.244 16.531 1 96.88 94 ALA A O 1
ATOM 707 N N . SER A 1 95 ? -21.234 0.717 15.523 1 97.06 95 SER A N 1
ATOM 708 C CA . SER A 1 95 ? -20.453 1.114 14.359 1 97.06 95 SER A CA 1
ATOM 709 C C . SER A 1 95 ? -20.188 2.615 14.359 1 97.06 95 SER A C 1
ATOM 711 O O . SER A 1 95 ? -21 3.396 14.859 1 97.06 95 SER A O 1
ATOM 713 N N . SER A 1 96 ? -19.094 2.971 13.82 1 97.88 96 SER A N 1
ATOM 714 C CA . SER A 1 96 ? -18.797 4.375 13.562 1 97.88 96 SER A CA 1
ATOM 715 C C . SER A 1 96 ? -19.453 4.859 12.281 1 97.88 96 SER A C 1
ATOM 717 O O . SER A 1 96 ? -19.953 4.051 11.492 1 97.88 96 SER A O 1
ATOM 719 N N . ASP A 1 97 ? -19.438 6.191 12.102 1 97 97 ASP A N 1
ATOM 720 C CA . ASP A 1 97 ? -19.766 6.734 10.789 1 97 97 ASP A CA 1
ATOM 721 C C . ASP A 1 97 ? -18.688 6.391 9.766 1 97 97 ASP A C 1
ATOM 723 O O 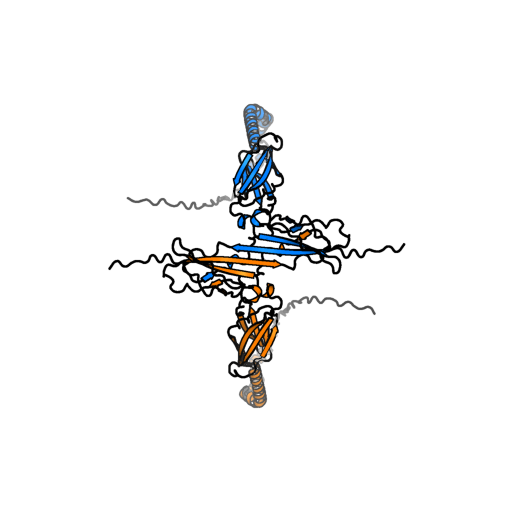. ASP A 1 97 ? -17.578 5.996 10.133 1 97 97 ASP A O 1
ATOM 727 N N . ASP A 1 98 ? -19.109 6.469 8.508 1 95.62 98 ASP A N 1
ATOM 728 C CA . ASP A 1 98 ? -18.125 6.289 7.445 1 95.62 98 ASP A CA 1
ATOM 729 C C . ASP A 1 98 ? -17.031 7.34 7.531 1 95.62 98 ASP A C 1
ATOM 731 O O . ASP A 1 98 ? -17.297 8.508 7.832 1 95.62 98 ASP A O 1
ATOM 735 N N . PHE A 1 99 ? -15.898 6.91 7.312 1 96.12 99 PHE A N 1
ATOM 736 C CA . PHE A 1 99 ? -14.727 7.773 7.391 1 96.12 99 PHE A CA 1
ATOM 737 C C . PHE A 1 99 ? -13.93 7.73 6.09 1 96.12 99 PHE A C 1
ATOM 739 O O . PHE A 1 99 ? -13.57 6.652 5.613 1 96.12 99 PHE A O 1
ATOM 746 N N . LEU A 1 100 ? -13.727 8.883 5.473 1 94.56 100 LEU A N 1
ATOM 747 C CA . LEU A 1 100 ? -12.867 9.016 4.301 1 94.56 100 LEU A CA 1
ATOM 748 C C . LEU A 1 100 ? -11.477 9.484 4.703 1 94.56 100 LEU A C 1
ATOM 750 O O . LEU A 1 100 ? -11.273 10.672 4.98 1 94.56 100 LEU A O 1
ATOM 754 N N . LEU A 1 101 ? -10.539 8.578 4.582 1 93.19 101 LEU A N 1
ATOM 755 C CA . LEU A 1 101 ? -9.203 8.82 5.113 1 93.19 101 LEU A CA 1
ATOM 756 C C . LEU A 1 101 ? -8.539 9.984 4.395 1 93.19 101 LEU A C 1
ATOM 758 O O . LEU A 1 101 ? -7.961 10.867 5.035 1 93.19 101 LEU A O 1
ATOM 762 N N . ASP A 1 102 ? -8.625 10.07 3.088 1 91.88 102 ASP A N 1
ATOM 763 C CA . ASP A 1 102 ? -7.957 11.086 2.283 1 91.88 102 ASP A CA 1
ATOM 764 C C . ASP A 1 102 ? -8.602 12.461 2.486 1 91.88 102 ASP A C 1
ATOM 766 O O . ASP A 1 102 ? -7.961 13.492 2.258 1 91.88 102 ASP A O 1
ATOM 770 N N . LYS A 1 103 ? -9.828 12.477 2.941 1 94 103 LYS A N 1
ATOM 771 C CA . LYS A 1 103 ? -10.547 13.742 3.057 1 94 103 LYS A CA 1
ATOM 772 C C . LYS A 1 103 ? -10.633 14.195 4.512 1 94 103 LYS A C 1
ATOM 774 O O . LYS A 1 103 ? -10.703 15.391 4.789 1 94 103 LYS A O 1
ATOM 779 N N . GLN A 1 104 ? -10.602 13.273 5.43 1 96.12 104 GLN A N 1
ATOM 780 C CA . GLN A 1 104 ? -10.977 13.625 6.793 1 96.12 104 GLN A CA 1
ATOM 781 C C . GLN A 1 104 ? -9.781 13.523 7.738 1 96.12 104 GLN A C 1
ATOM 783 O O . GLN A 1 104 ? -9.867 13.93 8.898 1 96.12 104 GLN A O 1
ATOM 788 N N . THR A 1 105 ? -8.68 13.008 7.34 1 96.31 105 THR A N 1
ATOM 789 C CA . THR A 1 105 ? -7.496 12.945 8.195 1 96.31 105 THR A CA 1
ATOM 790 C C . THR A 1 105 ? -7.039 14.344 8.594 1 96.31 105 THR A C 1
ATOM 792 O O . THR A 1 105 ? -7.145 15.289 7.812 1 96.31 105 THR A O 1
ATOM 795 N N . SER A 1 106 ? -6.594 14.484 9.797 1 96.44 106 SER A N 1
ATOM 796 C CA . SER A 1 106 ? -5.957 15.727 10.242 1 96.44 106 SER A CA 1
ATOM 797 C C . SER A 1 106 ? -4.492 15.773 9.82 1 96.44 106 SER A C 1
ATOM 799 O O . SER A 1 106 ? -3.709 14.891 10.18 1 96.44 106 SER A O 1
ATOM 801 N N . ILE A 1 107 ? -4.199 16.75 9.102 1 96.81 107 ILE A N 1
ATOM 802 C CA . ILE A 1 107 ? -2.82 16.906 8.648 1 96.81 107 ILE A CA 1
ATOM 803 C C . ILE A 1 107 ? -2.002 17.609 9.719 1 96.81 107 ILE A C 1
ATOM 805 O O . ILE A 1 107 ? -2.357 18.719 10.148 1 96.81 107 ILE A O 1
ATOM 809 N N . GLY A 1 108 ? -0.968 16.984 10.125 1 96.25 108 GLY A N 1
ATOM 810 C CA . GLY A 1 108 ? -0.11 17.547 11.148 1 96.25 108 GLY A CA 1
ATOM 811 C C . GLY A 1 108 ? 0.708 18.734 10.664 1 96.25 108 GLY A C 1
ATOM 812 O O . GLY A 1 108 ? 0.67 19.078 9.484 1 96.25 108 GLY A O 1
ATOM 813 N N . PRO A 1 109 ? 1.412 19.359 11.586 1 96.94 109 PRO A N 1
ATOM 814 C CA . PRO A 1 109 ? 2.209 20.547 11.242 1 96.94 109 PRO A CA 1
ATOM 815 C C . PRO A 1 109 ? 3.475 20.188 10.461 1 96.94 109 PRO A C 1
ATOM 817 O O . PRO A 1 109 ? 4.078 19.141 10.703 1 96.94 109 PRO A O 1
ATOM 820 N N . PRO A 1 110 ? 3.777 21.031 9.547 1 96.06 110 PRO A N 1
ATOM 821 C CA . PRO A 1 110 ? 5.105 20.875 8.945 1 96.06 110 PRO A CA 1
ATOM 822 C C . PRO A 1 110 ? 6.234 21.266 9.898 1 96.06 110 PRO A C 1
ATOM 824 O O . PRO A 1 110 ? 5.988 21.891 10.938 1 96.06 110 PRO A O 1
ATOM 827 N N . ASN A 1 111 ? 7.379 20.781 9.57 1 96.06 111 ASN A N 1
ATOM 828 C CA . ASN A 1 111 ? 8.578 21.234 10.273 1 96.06 111 ASN A CA 1
ATOM 829 C C . ASN A 1 111 ? 9.242 22.406 9.562 1 96.06 111 ASN A C 1
ATOM 831 O O . ASN A 1 111 ? 9.352 22.406 8.336 1 96.06 111 ASN A O 1
ATOM 835 N N . VAL A 1 112 ? 9.664 23.344 10.406 1 95.5 112 VAL A N 1
ATOM 836 C CA . VAL A 1 112 ? 10.219 24.562 9.82 1 95.5 112 VAL A CA 1
ATOM 837 C C . VAL A 1 112 ? 11.594 24.844 10.422 1 95.5 112 VAL A C 1
ATOM 839 O O . VAL A 1 112 ? 11.789 24.703 11.633 1 95.5 112 VAL A O 1
ATOM 842 N N . SER A 1 113 ? 12.469 25.156 9.516 1 94.94 113 SER A N 1
ATOM 843 C CA . SER A 1 113 ? 13.797 25.609 9.922 1 94.94 113 SER A CA 1
ATOM 844 C C . SER A 1 113 ? 14.133 26.969 9.297 1 94.94 113 SER A C 1
ATOM 846 O O . SER A 1 113 ? 13.797 27.219 8.133 1 94.94 113 SER A O 1
ATOM 848 N N . LEU A 1 114 ? 14.812 27.797 10.164 1 93.94 114 LEU A N 1
ATOM 849 C CA . LEU A 1 114 ? 15.164 29.141 9.711 1 93.94 114 LEU A CA 1
ATOM 850 C C . LEU A 1 114 ? 16.672 29.328 9.672 1 93.94 114 LEU A C 1
ATOM 852 O O . LEU A 1 114 ? 17.391 28.844 10.562 1 93.94 114 LEU A O 1
ATOM 856 N N . TYR A 1 115 ? 17.047 29.922 8.578 1 90.81 115 TYR A N 1
ATOM 857 C CA . TYR A 1 115 ? 18.453 30.297 8.43 1 90.81 115 TYR A CA 1
ATOM 858 C C . TYR A 1 115 ? 18.578 31.75 8.008 1 90.81 115 TYR A C 1
ATOM 860 O O . TYR A 1 115 ? 18.047 32.156 6.98 1 90.81 115 TYR A O 1
ATOM 868 N N . SER A 1 116 ? 19.25 32.5 8.836 1 88.56 116 SER A N 1
ATOM 869 C CA . SER A 1 116 ? 19.406 33.906 8.555 1 88.56 116 SER A CA 1
ATOM 870 C C . SER A 1 116 ? 20.719 34.188 7.832 1 88.56 116 SER A C 1
ATOM 872 O O . SER A 1 116 ? 21.766 33.656 8.211 1 88.56 116 SER A O 1
ATOM 874 N N . ASN A 1 117 ? 20.562 34.75 6.688 1 83.75 117 ASN A N 1
ATOM 875 C CA . ASN A 1 117 ? 21.719 35.219 5.922 1 83.75 117 ASN A CA 1
ATOM 876 C C . ASN A 1 117 ? 21.578 36.688 5.516 1 83.75 117 ASN A C 1
ATOM 878 O O . ASN A 1 117 ? 20.969 36.969 4.488 1 83.75 117 ASN A O 1
ATOM 882 N N . GLY A 1 118 ? 22.281 37.625 6.266 1 80.56 118 GLY A N 1
ATOM 883 C CA . GLY A 1 118 ? 22.141 39.031 5.98 1 80.56 118 GLY A CA 1
ATOM 884 C C . GLY A 1 118 ? 20.734 39.562 6.199 1 80.56 118 GLY A C 1
ATOM 885 O O . GLY A 1 118 ? 20.172 39.375 7.285 1 80.56 118 GLY A O 1
ATOM 886 N N . ALA A 1 119 ? 20.141 40.219 5.062 1 80.56 119 ALA A N 1
ATOM 887 C CA . ALA A 1 119 ? 18.797 40.781 5.145 1 80.56 119 ALA A CA 1
ATOM 888 C C . ALA A 1 119 ? 17.75 39.781 4.66 1 80.56 119 ALA A C 1
ATOM 890 O O . ALA A 1 119 ? 16.609 40.125 4.375 1 80.56 119 ALA A O 1
ATOM 891 N N . LYS A 1 120 ? 18.312 38.531 4.59 1 87.12 120 LYS A N 1
ATOM 892 C CA . LYS A 1 120 ? 17.422 37.5 4.074 1 87.12 120 LYS A CA 1
ATOM 893 C C . LYS A 1 120 ? 17.203 36.406 5.105 1 87.12 120 LYS A C 1
ATOM 895 O O . LYS A 1 120 ? 18.109 36.094 5.883 1 87.12 120 LYS A O 1
ATOM 900 N N . LEU A 1 121 ? 16.031 35.938 5.121 1 89.94 121 LEU A N 1
ATOM 901 C CA . LEU A 1 121 ? 15.68 34.812 5.973 1 89.94 121 LEU A CA 1
ATOM 902 C C . LEU A 1 121 ? 15.227 33.625 5.129 1 89.94 121 LEU A C 1
ATOM 904 O O . LEU A 1 121 ? 14.227 33.719 4.418 1 89.94 121 LEU A O 1
ATOM 908 N N . GLU A 1 122 ? 15.984 32.562 5.191 1 91.31 122 GLU A N 1
ATOM 909 C CA . GLU A 1 122 ? 15.625 31.359 4.465 1 91.31 122 GLU A CA 1
ATOM 910 C C . GLU A 1 122 ? 14.75 30.453 5.32 1 91.31 122 GLU A C 1
ATOM 912 O O . GLU A 1 122 ? 15.102 30.109 6.453 1 91.31 122 GLU A O 1
ATOM 917 N N . VAL A 1 123 ? 13.648 30.141 4.691 1 92.38 123 VAL A N 1
ATOM 918 C CA . VAL A 1 123 ? 12.695 29.266 5.371 1 92.38 123 VAL A CA 1
ATOM 919 C C . VAL A 1 123 ? 12.688 27.891 4.711 1 92.38 123 VAL A C 1
ATOM 921 O O . VAL A 1 123 ? 12.375 27.766 3.525 1 92.38 123 VAL A O 1
ATOM 924 N N . SER A 1 124 ? 13.016 26.859 5.438 1 94 124 SER A N 1
ATOM 925 C CA . SER A 1 124 ? 12.961 25.484 4.969 1 94 124 SER A CA 1
ATOM 926 C C . SER A 1 124 ? 11.805 24.719 5.609 1 94 124 SER A C 1
ATOM 928 O O . SER A 1 124 ? 11.688 24.688 6.836 1 94 124 SER A O 1
ATOM 930 N N . ILE A 1 125 ? 11.031 24.109 4.734 1 94.69 125 ILE A N 1
ATOM 931 C CA . ILE A 1 125 ? 9.828 23.438 5.207 1 94.69 125 ILE A CA 1
ATOM 932 C C . ILE A 1 125 ? 9.906 21.938 4.891 1 94.69 125 ILE A C 1
ATOM 934 O O . ILE A 1 125 ? 10.266 21.562 3.775 1 94.69 125 ILE A O 1
ATOM 938 N N . THR A 1 126 ? 9.586 21.141 5.848 1 94.44 126 THR A N 1
ATOM 939 C CA . THR A 1 126 ? 9.484 19.703 5.656 1 94.44 126 THR A CA 1
ATOM 940 C C . THR A 1 126 ? 8.07 19.219 5.949 1 94.44 126 THR A C 1
ATOM 942 O O . THR A 1 126 ? 7.512 19.516 7.004 1 94.44 126 THR A O 1
ATOM 945 N N . ASP A 1 127 ? 7.551 18.453 5.035 1 94.62 127 ASP A N 1
ATOM 946 C CA . ASP A 1 127 ? 6.203 17.906 5.184 1 94.62 127 ASP A CA 1
ATOM 947 C C . ASP A 1 127 ? 6.125 16.922 6.352 1 94.62 127 ASP A C 1
ATOM 949 O O . ASP A 1 127 ? 7.129 16.312 6.715 1 94.62 127 ASP A O 1
ATOM 953 N N . PRO A 1 128 ? 4.91 16.922 6.93 1 95.88 128 PRO A N 1
ATOM 954 C CA . PRO A 1 128 ? 4.75 15.875 7.941 1 95.88 128 PRO A CA 1
ATOM 955 C C . PRO A 1 128 ? 4.859 14.469 7.352 1 95.88 128 PRO A C 1
ATOM 957 O O . PRO A 1 128 ? 4.574 14.266 6.172 1 95.88 128 PRO A O 1
ATOM 960 N N . VAL A 1 129 ? 5.238 13.523 8.18 1 94.75 129 VAL A N 1
ATOM 961 C CA . VAL A 1 129 ? 5.395 12.141 7.742 1 94.75 129 VAL A CA 1
ATOM 962 C C . VAL A 1 129 ? 4.051 11.422 7.805 1 94.75 129 VAL A C 1
ATOM 964 O O . VAL A 1 129 ? 3.428 11.344 8.867 1 94.75 129 VAL A O 1
ATOM 967 N N . PHE A 1 130 ? 3.584 10.93 6.668 1 93.38 130 PHE A N 1
ATOM 968 C CA . PHE A 1 130 ? 2.365 10.133 6.609 1 93.38 130 PHE A CA 1
ATOM 969 C C . PHE A 1 130 ? 2.676 8.656 6.801 1 93.38 130 PHE A C 1
ATOM 971 O O . PHE A 1 130 ? 3.697 8.164 6.316 1 93.38 130 PHE A O 1
ATOM 978 N N . VAL A 1 131 ? 1.72 7.965 7.504 1 90.56 131 VAL A N 1
ATOM 979 C CA . VAL A 1 131 ? 1.904 6.535 7.719 1 90.56 131 VAL A CA 1
ATOM 980 C C . VAL A 1 131 ? 1.77 5.793 6.391 1 90.56 131 VAL A C 1
ATOM 982 O O . VAL A 1 131 ? 2.498 4.832 6.133 1 90.56 131 VAL A O 1
ATOM 985 N N . HIS A 1 132 ? 0.778 6.191 5.645 1 85.31 132 HIS A N 1
ATOM 986 C CA . HIS A 1 132 ? 0.562 5.633 4.316 1 85.31 132 HIS A CA 1
ATOM 987 C C . HIS A 1 132 ? 0.764 6.691 3.236 1 85.31 132 HIS A C 1
ATOM 989 O O . HIS A 1 132 ? 0.181 7.773 3.307 1 85.31 132 HIS A O 1
ATOM 995 N N . SER A 1 133 ? 1.668 6.418 2.295 1 84.19 133 SER A N 1
ATOM 996 C CA . SER A 1 133 ? 1.935 7.332 1.188 1 84.19 133 SER A CA 1
ATOM 997 C C . SER A 1 133 ? 2.576 8.625 1.679 1 84.19 133 SER A C 1
ATOM 999 O O . SER A 1 133 ? 3.266 8.633 2.701 1 84.19 133 SER A O 1
ATOM 1001 N N . SER A 1 134 ? 2.596 9.656 0.921 1 90.94 134 SER A N 1
ATOM 1002 C CA . SER A 1 134 ? 3.135 10.969 1.263 1 90.94 134 SER A CA 1
ATOM 1003 C C . SER A 1 134 ? 2.105 12.062 1.029 1 90.94 134 SER A C 1
ATOM 1005 O O . SER A 1 134 ? 1.1 11.852 0.349 1 90.94 134 SER A O 1
ATOM 1007 N N . LEU A 1 135 ? 2.402 13.172 1.667 1 93.06 135 LEU A N 1
ATOM 1008 C CA . LEU A 1 135 ? 1.487 14.305 1.562 1 93.06 135 LEU A CA 1
ATOM 1009 C C . LEU A 1 135 ? 1.232 14.664 0.102 1 93.06 135 LEU A C 1
ATOM 1011 O O . LEU A 1 135 ? 0.08 14.781 -0.321 1 93.06 135 LEU A O 1
ATOM 1015 N N . ARG A 1 136 ? 2.314 14.719 -0.65 1 89.62 136 ARG A N 1
ATOM 1016 C CA . ARG A 1 136 ? 2.191 15.211 -2.018 1 89.62 136 ARG A CA 1
ATOM 1017 C C . ARG A 1 136 ? 1.586 14.156 -2.93 1 89.62 136 ARG A C 1
ATOM 1019 O O . ARG A 1 136 ? 1.042 14.477 -3.99 1 89.62 136 ARG A O 1
ATOM 1026 N N . GLU A 1 137 ? 1.702 12.922 -2.582 1 87.81 137 GLU A N 1
ATOM 1027 C CA . GLU A 1 137 ? 1.08 11.859 -3.359 1 87.81 137 GLU A CA 1
ATOM 1028 C C . GLU A 1 137 ? -0.438 11.867 -3.199 1 87.81 137 GLU A C 1
ATOM 1030 O O . GLU A 1 137 ? -1.17 11.57 -4.145 1 87.81 137 GLU A O 1
ATOM 1035 N N . ILE A 1 138 ? -0.86 12.195 -2.037 1 88.69 138 ILE A N 1
ATOM 1036 C CA . ILE A 1 138 ? -2.293 12.203 -1.763 1 88.69 138 ILE A CA 1
ATOM 1037 C C . ILE A 1 138 ? -2.881 13.562 -2.135 1 88.69 138 ILE A C 1
ATOM 1039 O O . ILE A 1 138 ? -3.945 13.633 -2.754 1 88.69 138 ILE A O 1
ATOM 1043 N N . TYR A 1 139 ? -2.141 14.562 -1.695 1 91.31 139 TYR A N 1
ATOM 1044 C CA . TYR A 1 139 ? -2.539 15.93 -1.994 1 91.31 139 TYR A CA 1
ATOM 1045 C C . TYR A 1 139 ? -1.573 16.578 -2.98 1 91.31 139 TYR A C 1
ATOM 1047 O O . TYR A 1 139 ? -0.722 17.375 -2.59 1 91.31 139 TYR A O 1
ATOM 1055 N N . TYR A 1 140 ? -1.825 16.406 -4.176 1 87.5 140 TYR A N 1
ATOM 1056 C CA . TYR A 1 140 ? -0.905 16.766 -5.25 1 87.5 140 TYR A CA 1
ATOM 1057 C C . TYR A 1 140 ? -0.739 18.281 -5.336 1 87.5 140 TYR A C 1
ATOM 1059 O O . TYR A 1 140 ? 0.356 18.781 -5.613 1 87.5 140 TYR A O 1
ATOM 1067 N N . TYR A 1 141 ? -1.722 18.984 -4.977 1 87.12 141 TYR A N 1
ATOM 1068 C CA . TYR A 1 141 ? -1.697 20.422 -5.152 1 87.12 141 TYR A CA 1
ATOM 1069 C C . TYR A 1 141 ? -1.551 21.141 -3.814 1 87.12 141 TYR A C 1
ATOM 1071 O O . TYR A 1 141 ? -1.905 22.312 -3.688 1 87.12 141 TYR A O 1
ATOM 1079 N N . ALA A 1 142 ? -1.091 20.453 -2.898 1 91.44 142 ALA A N 1
ATOM 1080 C CA . ALA A 1 142 ? -0.92 21.078 -1.587 1 91.44 142 ALA A CA 1
ATOM 1081 C C . ALA A 1 142 ? 0.068 22.234 -1.652 1 91.44 142 ALA A C 1
ATOM 1083 O O . ALA A 1 142 ? 1.061 22.172 -2.383 1 91.44 142 ALA A O 1
ATOM 1084 N N . THR A 1 143 ? -0.23 23.281 -0.923 1 91.75 143 THR A N 1
ATOM 1085 C CA . THR A 1 143 ? 0.626 24.453 -0.843 1 91.75 143 THR A CA 1
ATOM 1086 C C . THR A 1 143 ? 0.874 24.844 0.611 1 91.75 143 THR A C 1
ATOM 1088 O O . THR A 1 143 ? 0.32 24.234 1.527 1 91.75 143 THR A O 1
ATOM 1091 N N . TYR A 1 144 ? 1.82 25.812 0.759 1 92.25 144 TYR A N 1
ATOM 1092 C CA . TYR A 1 144 ? 2.137 26.328 2.09 1 92.25 144 TYR A CA 1
ATOM 1093 C C . TYR A 1 144 ? 1.63 27.75 2.264 1 92.25 144 TYR A C 1
ATOM 1095 O O . TYR A 1 144 ? 1.77 28.578 1.361 1 92.25 144 TYR A O 1
ATOM 1103 N N . ASN A 1 145 ? 1.012 27.969 3.342 1 90.88 145 ASN A N 1
ATOM 1104 C CA . ASN A 1 145 ? 0.738 29.328 3.812 1 90.88 145 ASN A CA 1
ATOM 1105 C C . ASN A 1 145 ? 1.741 29.766 4.875 1 90.88 145 ASN A C 1
ATOM 1107 O O . ASN A 1 145 ? 1.746 29.234 5.988 1 90.88 145 ASN A O 1
ATOM 1111 N N . ILE A 1 146 ? 2.541 30.75 4.508 1 91 146 ILE A N 1
ATOM 1112 C CA . ILE A 1 146 ? 3.596 31.203 5.41 1 91 146 ILE A CA 1
ATOM 1113 C C . ILE A 1 146 ? 3.225 32.562 6 1 91 146 ILE A C 1
ATOM 1115 O O . ILE A 1 146 ? 2.951 33.5 5.266 1 91 146 ILE A O 1
ATOM 1119 N N . THR A 1 147 ? 3.174 32.594 7.246 1 89.38 147 THR A N 1
ATOM 1120 C CA . THR A 1 147 ? 2.951 33.844 7.98 1 89.38 147 THR A CA 1
ATOM 1121 C C . THR A 1 147 ? 4.184 34.219 8.797 1 89.38 147 THR A C 1
ATOM 1123 O O . THR A 1 147 ? 4.75 33.375 9.5 1 89.38 147 THR A O 1
ATOM 1126 N N . TYR A 1 148 ? 4.648 35.406 8.555 1 89.69 148 TYR A N 1
ATOM 1127 C CA . TYR A 1 148 ? 5.777 35.875 9.359 1 89.69 148 TYR A CA 1
ATOM 1128 C C . TYR A 1 148 ? 5.535 37.281 9.891 1 89.69 148 TYR A C 1
ATOM 1130 O O . TYR A 1 148 ? 4.754 38.031 9.32 1 89.69 148 TYR A O 1
ATOM 1138 N N . TRP A 1 149 ? 6.191 37.594 11.023 1 89.06 149 TRP A N 1
ATOM 1139 C CA . TRP A 1 149 ? 6.027 38.906 11.68 1 89.06 149 TRP A CA 1
ATOM 1140 C C . TRP A 1 149 ? 7.219 39.188 12.586 1 89.06 149 TRP A C 1
ATOM 1142 O O . TRP A 1 149 ? 8.023 38.312 12.883 1 89.06 149 TRP A O 1
ATOM 1152 N N . LYS A 1 150 ? 7.328 40.5 12.812 1 88.44 150 LYS A N 1
ATOM 1153 C CA . LYS A 1 150 ? 8.344 40.906 13.781 1 88.44 150 LYS A CA 1
ATOM 1154 C C . LYS A 1 150 ? 7.918 40.562 15.203 1 88.44 150 LYS A C 1
ATOM 1156 O O . LYS A 1 150 ? 6.777 40.781 15.594 1 88.44 150 LYS A O 1
ATOM 1161 N N . LYS A 1 151 ? 8.781 39.875 15.93 1 85.19 151 LYS A N 1
ATOM 1162 C CA . LYS A 1 151 ? 8.445 39.375 17.266 1 85.19 151 LYS A CA 1
ATOM 1163 C C . LYS A 1 151 ? 7.887 40.5 18.141 1 85.19 151 LYS A C 1
ATOM 1165 O O . LYS A 1 151 ? 6.922 40.281 18.875 1 85.19 151 LYS A O 1
ATOM 1170 N N . ASP A 1 152 ? 8.531 41.688 18.219 1 76.62 152 ASP A N 1
ATOM 1171 C CA . ASP A 1 152 ? 8.164 42.781 19.109 1 76.62 152 ASP A CA 1
ATOM 1172 C C . ASP A 1 152 ? 6.891 43.469 18.641 1 76.62 152 ASP A C 1
ATOM 1174 O O . ASP A 1 152 ? 6.281 44.25 19.375 1 76.62 152 ASP A O 1
ATOM 1178 N N . ARG A 1 153 ? 6.539 43.375 17.438 1 64.31 153 ARG A N 1
ATOM 1179 C CA . ARG A 1 153 ? 5.367 44.062 16.922 1 64.31 153 ARG A CA 1
ATOM 1180 C C . ARG A 1 153 ? 4.227 43.094 16.625 1 64.31 153 ARG A C 1
ATOM 1182 O O . ARG A 1 153 ? 3.645 43.094 15.547 1 64.31 153 ARG A O 1
ATOM 1189 N N . MET A 1 154 ? 3.945 42.375 17.469 1 59.06 154 MET A N 1
ATOM 1190 C CA . MET A 1 154 ? 2.861 41.406 17.25 1 59.06 154 MET A CA 1
ATOM 1191 C C . MET A 1 154 ? 1.668 42.094 16.578 1 59.06 154 MET A C 1
ATOM 1193 O O . MET A 1 154 ? 0.788 41.406 16.047 1 59.06 154 MET A O 1
ATOM 1197 N N . LYS A 1 155 ? 1.708 43.406 16.75 1 53.56 155 LYS A N 1
ATOM 1198 C CA . LYS A 1 155 ? 0.528 44.125 16.25 1 53.56 155 LYS A CA 1
ATOM 1199 C C . LYS A 1 155 ? 0.571 44.25 14.727 1 53.56 155 LYS A C 1
ATOM 1201 O O . LYS A 1 155 ? -0.432 44.594 14.102 1 53.56 155 LYS A O 1
ATOM 1206 N N . GLU A 1 156 ? 1.73 44.219 14.227 1 56.56 156 GLU A N 1
ATOM 1207 C CA . GLU A 1 156 ? 1.765 44.406 12.781 1 56.56 156 GLU A CA 1
ATOM 1208 C C . GLU A 1 156 ? 1.28 43.125 12.07 1 56.56 156 GLU A C 1
ATOM 1210 O O . GLU A 1 156 ? 1.439 42.031 12.586 1 56.56 156 GLU A O 1
ATOM 1215 N N . VAL A 1 157 ? 0.355 43.406 11.086 1 56.91 157 VAL A N 1
ATOM 1216 C CA . VAL A 1 157 ? -0.258 42.375 10.25 1 56.91 157 VAL A CA 1
ATOM 1217 C C . VAL A 1 157 ? 0.821 41.438 9.695 1 56.91 157 VAL A C 1
ATOM 1219 O O . VAL A 1 157 ? 1.763 41.906 9.039 1 56.91 157 VAL A O 1
ATOM 1222 N N . PRO A 1 158 ? 0.852 40.25 10.172 1 64 158 PRO A N 1
ATOM 1223 C CA . PRO A 1 158 ? 1.779 39.25 9.617 1 64 158 PRO A CA 1
ATOM 1224 C C . PRO A 1 158 ? 1.749 39.188 8.094 1 64 158 PRO A C 1
ATOM 1226 O O . PRO A 1 158 ? 0.716 39.469 7.48 1 64 158 PRO A O 1
ATOM 1229 N N . PHE A 1 159 ? 3.01 39.188 7.535 1 70.5 159 PHE A N 1
ATOM 1230 C CA . PHE A 1 159 ? 3.127 38.969 6.098 1 70.5 159 PHE A CA 1
ATOM 1231 C C . PHE A 1 159 ? 2.846 37.531 5.738 1 70.5 159 PHE A C 1
ATOM 1233 O O . PHE A 1 159 ? 3.244 36.625 6.465 1 70.5 159 PHE A O 1
ATOM 1240 N N . VAL A 1 160 ? 1.814 37.438 4.828 1 67.75 160 VAL A N 1
ATOM 1241 C CA . VAL A 1 160 ? 1.433 36.062 4.426 1 67.75 160 VAL A CA 1
ATOM 1242 C C . VAL A 1 160 ? 1.877 35.812 2.988 1 67.75 160 VAL A C 1
ATOM 1244 O O . VAL A 1 160 ? 1.637 36.625 2.102 1 67.75 160 VAL A O 1
ATOM 1247 N N . VAL A 1 161 ? 2.875 34.906 2.912 1 69.38 161 VAL A N 1
ATOM 1248 C CA . VAL A 1 161 ? 3.176 34.375 1.586 1 69.38 161 VAL A CA 1
ATOM 1249 C C . VAL A 1 161 ? 2.336 33.125 1.328 1 69.38 161 VAL A C 1
ATOM 1251 O O . VAL A 1 161 ? 2.48 32.125 2.025 1 69.38 161 VAL A O 1
ATOM 1254 N N . ASP A 1 162 ? 1.359 33.344 0.434 1 65.56 162 ASP A N 1
ATOM 1255 C CA . ASP A 1 162 ? 0.402 32.281 0.142 1 65.56 162 ASP A CA 1
ATOM 1256 C C . ASP A 1 162 ? 0.857 31.438 -1.052 1 65.56 162 ASP A C 1
ATOM 1258 O O . ASP A 1 162 ? 1.533 31.938 -1.949 1 65.56 162 ASP A O 1
ATOM 1262 N N . ASN A 1 163 ? 0.537 30.25 -0.911 1 65.75 163 ASN A N 1
ATOM 1263 C CA . ASN A 1 163 ? 0.431 29.312 -2.016 1 65.75 163 ASN A CA 1
ATOM 1264 C C . ASN A 1 163 ? 1.802 28.969 -2.594 1 65.75 163 ASN A C 1
ATOM 1266 O O . ASN A 1 163 ? 2 29.031 -3.807 1 65.75 163 ASN A O 1
ATOM 1270 N N . SER A 1 164 ? 2.854 28.906 -1.698 1 71.5 164 SER A N 1
ATOM 1271 C CA . SER A 1 164 ? 4.105 28.375 -2.23 1 71.5 164 SER A CA 1
ATOM 1272 C C . SER A 1 164 ? 4.145 26.859 -2.156 1 71.5 164 SER A C 1
ATOM 1274 O O . SER A 1 164 ? 3.797 26.281 -1.126 1 71.5 164 SER A O 1
ATOM 1276 N N . SER A 1 165 ? 4.414 26.234 -3.281 1 76.69 165 SER A N 1
ATOM 1277 C CA . SER A 1 165 ? 4.547 24.781 -3.324 1 76.69 165 SER A CA 1
ATOM 1278 C C . SER A 1 165 ? 5.977 24.344 -3.018 1 76.69 165 SER A C 1
ATOM 1280 O O . SER A 1 165 ? 6.246 23.156 -2.852 1 76.69 165 SER A O 1
ATOM 1282 N N . THR A 1 166 ? 6.789 25.344 -2.781 1 80.06 166 THR A N 1
ATOM 1283 C CA . THR A 1 166 ? 8.195 25.016 -2.59 1 80.06 166 THR A CA 1
ATOM 1284 C C . THR A 1 166 ? 8.508 24.797 -1.111 1 80.06 166 THR A C 1
ATOM 1286 O O . THR A 1 166 ? 7.914 25.453 -0.247 1 80.06 166 THR A O 1
ATOM 1289 N N . SER A 1 167 ? 9.391 23.922 -0.857 1 87.75 167 SER A N 1
ATOM 1290 C CA . SER A 1 167 ? 9.797 23.594 0.507 1 87.75 167 SER A CA 1
ATOM 1291 C C . SER A 1 167 ? 10.844 24.578 1.02 1 87.75 167 SER A C 1
ATOM 1293 O O . SER A 1 167 ? 11.164 24.594 2.211 1 87.75 167 SER A O 1
ATOM 1295 N N . LYS A 1 168 ? 11.383 25.344 0.165 1 88.19 168 LYS A N 1
ATOM 1296 C CA . LYS A 1 168 ? 12.359 26.359 0.549 1 88.19 168 LYS A CA 1
ATOM 1297 C C . LYS A 1 168 ? 11.945 27.734 0.044 1 88.19 168 LYS A C 1
ATOM 1299 O O . LYS A 1 168 ? 11.562 27.891 -1.12 1 88.19 168 LYS A O 1
ATOM 1304 N N . LEU A 1 169 ? 11.891 28.641 0.958 1 87.94 169 LEU A N 1
ATOM 1305 C CA . LEU A 1 169 ? 11.523 30.016 0.611 1 87.94 169 LEU A CA 1
ATOM 1306 C C . LEU A 1 169 ? 12.453 31.016 1.291 1 87.94 169 LEU A C 1
ATOM 1308 O O . LEU A 1 169 ? 12.914 30.781 2.412 1 87.94 169 LEU A O 1
ATOM 1312 N N . VAL A 1 170 ? 12.711 32.062 0.507 1 87.69 170 VAL A N 1
ATOM 1313 C CA . VAL A 1 170 ? 13.562 33.094 1.063 1 87.69 170 VAL A CA 1
ATOM 1314 C C . VAL A 1 170 ? 12.742 34.375 1.269 1 87.69 170 VAL A C 1
ATOM 1316 O O . VAL A 1 170 ? 12.078 34.844 0.346 1 87.69 170 VAL A O 1
ATOM 1319 N N . LEU A 1 171 ? 12.734 34.875 2.432 1 86.69 171 LEU A N 1
ATOM 1320 C CA . LEU A 1 171 ? 12.148 36.156 2.73 1 86.69 171 LEU A CA 1
ATOM 1321 C C . LEU A 1 171 ? 13.172 37.281 2.555 1 86.69 171 LEU A C 1
ATOM 1323 O O . LEU A 1 171 ? 14.266 37.219 3.115 1 86.69 171 LEU A O 1
ATOM 1327 N N . HIS A 1 172 ? 12.75 38.219 1.844 1 85 172 HIS A N 1
ATOM 1328 C CA . HIS A 1 172 ? 13.695 39.25 1.498 1 85 172 HIS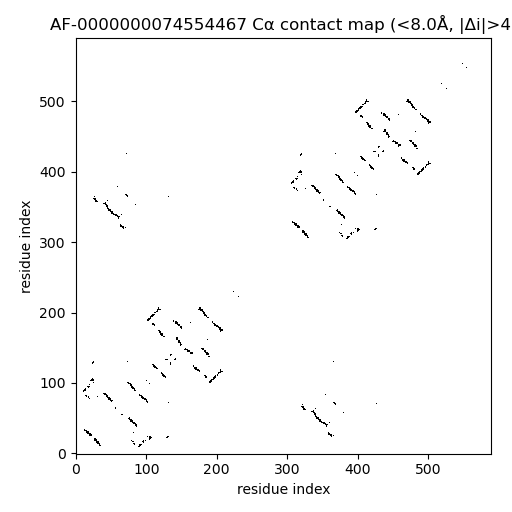 A CA 1
ATOM 1329 C C . HIS A 1 172 ? 13.359 40.562 2.225 1 85 172 HIS A C 1
ATOM 1331 O O . HIS A 1 172 ? 12.281 40.688 2.824 1 85 172 HIS A O 1
ATOM 1337 N N . SER A 1 173 ? 14.367 41.531 2.131 1 82.94 173 SER A N 1
ATOM 1338 C CA . SER A 1 173 ? 14.242 42.938 2.547 1 82.94 173 SER A CA 1
ATOM 1339 C C . SER A 1 173 ? 13.789 43.031 4 1 82.94 173 SER A C 1
ATOM 1341 O O . SER A 1 173 ? 12.875 43.781 4.316 1 82.94 173 SER A O 1
ATOM 1343 N N . LEU A 1 174 ? 14.453 42.25 4.801 1 85 174 LEU A N 1
ATOM 1344 C CA . LEU A 1 174 ? 14.094 42.281 6.215 1 85 174 LEU A CA 1
ATOM 1345 C C . LEU A 1 174 ? 14.945 43.281 6.973 1 85 174 LEU A C 1
ATOM 1347 O O . LEU A 1 174 ? 16.047 43.625 6.539 1 85 174 LEU A O 1
ATOM 1351 N N . ASP A 1 175 ? 14.422 43.875 8.031 1 85.5 175 ASP A N 1
ATOM 1352 C CA . ASP A 1 175 ? 15.156 44.844 8.844 1 85.5 175 ASP A CA 1
ATOM 1353 C C . ASP A 1 175 ? 16.312 44.156 9.578 1 85.5 175 ASP A C 1
ATOM 1355 O O . ASP A 1 175 ? 16.172 43.031 10.055 1 85.5 175 ASP A O 1
ATOM 1359 N N . PRO A 1 176 ? 17.391 44.875 9.641 1 83.81 176 PRO A N 1
ATOM 1360 C CA . PRO A 1 176 ? 18.531 44.312 10.375 1 83.81 176 PRO A CA 1
ATOM 1361 C C . PRO A 1 176 ? 18.297 44.25 11.875 1 83.81 176 PRO A C 1
ATOM 1363 O O . PRO A 1 176 ? 17.516 45.031 12.422 1 83.81 176 PRO A O 1
ATOM 1366 N N . SER A 1 177 ? 18.984 43.281 12.508 1 86.38 177 SER A N 1
ATOM 1367 C CA . SER A 1 177 ? 18.953 43.062 13.953 1 86.38 177 SER A CA 1
ATOM 1368 C C . SER A 1 177 ? 17.531 42.969 14.477 1 86.38 177 SER A C 1
ATOM 1370 O O . SER A 1 177 ? 17.203 43.562 15.508 1 86.38 177 SER A O 1
ATOM 1372 N N . THR A 1 178 ? 16.703 42.438 13.766 1 87.38 178 THR A N 1
ATOM 1373 C CA . THR A 1 178 ? 15.305 42.281 14.133 1 87.38 178 THR A CA 1
ATOM 1374 C C . THR A 1 178 ? 14.945 40.781 14.195 1 87.38 178 THR A C 1
ATOM 1376 O O . THR A 1 178 ? 15.398 40 13.367 1 87.38 178 THR A O 1
ATOM 1379 N N . GLU A 1 179 ? 14.172 40.5 15.148 1 90.38 179 GLU A N 1
ATOM 1380 C CA . GLU A 1 179 ? 13.719 39.125 15.297 1 90.38 179 GLU A CA 1
ATOM 1381 C C . GLU A 1 179 ? 12.406 38.875 14.555 1 90.38 179 GLU A C 1
ATOM 1383 O O . GLU A 1 179 ? 11.406 39.562 14.828 1 90.38 179 GLU A O 1
ATOM 1388 N N . TYR A 1 180 ? 12.555 37.969 13.664 1 90.06 180 TYR A N 1
ATOM 1389 C CA . TYR A 1 180 ? 11.367 37.625 12.898 1 90.06 180 TYR A CA 1
ATOM 1390 C C . TYR A 1 180 ? 10.867 36.219 13.281 1 90.06 180 TYR A C 1
ATOM 1392 O O . TYR A 1 180 ? 11.672 35.312 13.492 1 90.06 180 TYR A O 1
ATOM 1400 N N . CYS A 1 181 ? 9.492 36.125 13.328 1 91.69 181 CYS A N 1
ATOM 1401 C CA . CYS A 1 181 ? 8.859 34.844 13.609 1 91.69 181 CYS A CA 1
ATOM 1402 C C . CYS A 1 181 ? 8.086 34.344 12.398 1 91.69 181 CYS A C 1
ATOM 1404 O O . CYS A 1 181 ? 7.516 35.125 11.648 1 91.69 181 CYS A O 1
ATOM 1406 N N . VAL A 1 182 ? 8.195 33.031 12.281 1 91.94 182 VAL A N 1
ATOM 1407 C CA . VAL A 1 182 ? 7.562 32.438 11.109 1 91.94 182 VAL A CA 1
ATOM 1408 C C . VAL A 1 182 ? 6.672 31.266 11.539 1 91.94 182 VAL A C 1
ATOM 1410 O O . VAL A 1 182 ? 7.035 30.484 12.43 1 91.94 182 VAL A O 1
ATOM 1413 N N . GLN A 1 183 ? 5.508 31.172 10.898 1 93.06 183 GLN A N 1
ATOM 1414 C CA . GLN A 1 183 ? 4.59 30.047 11.047 1 93.06 183 GLN A CA 1
ATOM 1415 C C . GLN A 1 183 ? 4.074 29.578 9.695 1 93.06 183 GLN A C 1
ATOM 1417 O O . GLN A 1 183 ? 3.748 30.391 8.828 1 93.06 183 GLN A O 1
ATOM 1422 N N . VAL A 1 184 ? 4.094 28.281 9.562 1 93.19 184 VAL A N 1
ATOM 1423 C CA . VAL A 1 184 ? 3.703 27.719 8.273 1 93.19 184 VAL A CA 1
ATOM 1424 C C . VAL A 1 184 ? 2.521 26.766 8.461 1 93.19 184 VAL A C 1
ATOM 1426 O O . VAL A 1 184 ? 2.482 26 9.422 1 93.19 184 VAL A O 1
ATOM 1429 N N . GLN A 1 185 ? 1.575 26.859 7.52 1 93.62 185 GLN A N 1
ATOM 1430 C CA . GLN A 1 185 ? 0.429 25.953 7.492 1 93.62 185 GLN A CA 1
ATOM 1431 C C . GLN A 1 185 ? 0.242 25.344 6.105 1 93.62 185 GLN A C 1
ATOM 1433 O O . GLN A 1 185 ? 0.389 26.031 5.094 1 93.62 185 GLN A O 1
ATOM 1438 N N . ILE A 1 186 ? -0.039 24.062 6.129 1 94.19 186 ILE A N 1
ATOM 1439 C CA . ILE A 1 186 ? -0.262 23.359 4.871 1 94.19 186 ILE A CA 1
ATOM 1440 C C . ILE A 1 186 ? -1.699 23.578 4.406 1 94.19 186 ILE A C 1
ATOM 1442 O O . ILE A 1 186 ? -2.635 23.516 5.207 1 94.19 186 ILE A O 1
ATOM 1446 N N . ILE A 1 187 ? -1.803 23.859 3.133 1 92.5 187 ILE A N 1
ATOM 1447 C CA . ILE A 1 187 ? -3.123 24 2.525 1 92.5 187 ILE A CA 1
ATOM 1448 C C . ILE A 1 187 ? -3.355 22.859 1.525 1 92.5 187 ILE A C 1
ATOM 1450 O O . ILE A 1 187 ? -2.713 22.812 0.473 1 92.5 187 ILE A O 1
ATOM 1454 N N . ALA A 1 188 ? -4.242 22.016 1.921 1 91.81 188 ALA A N 1
ATOM 1455 C CA . ALA A 1 188 ? -4.668 20.922 1.046 1 91.81 188 ALA A CA 1
ATOM 1456 C C . ALA A 1 188 ? -6.133 21.078 0.646 1 91.81 188 ALA A C 1
ATOM 1458 O O . ALA A 1 188 ? -7.031 20.906 1.471 1 91.81 188 ALA A O 1
ATOM 1459 N N . SER A 1 189 ? -6.402 21.312 -0.565 1 87.12 189 SER A N 1
ATOM 1460 C CA . SER A 1 189 ? -7.73 21.703 -1.026 1 87.12 189 SER A CA 1
ATOM 1461 C C . SER A 1 189 ? -8.734 20.562 -0.862 1 87.12 189 SER A C 1
ATOM 1463 O O . SER A 1 189 ? -9.922 20.797 -0.647 1 87.12 189 SER A O 1
ATOM 1465 N N . THR A 1 190 ? -8.383 19.359 -0.984 1 90.44 190 THR A N 1
ATOM 1466 C CA . THR A 1 190 ? -9.32 18.25 -0.944 1 90.44 190 THR A CA 1
ATOM 1467 C C . THR A 1 190 ? -9.539 17.781 0.49 1 90.44 190 THR A C 1
ATOM 1469 O O . THR A 1 190 ? -10.453 17 0.761 1 90.44 190 THR A O 1
ATOM 1472 N N . ALA A 1 191 ? -8.672 18.297 1.364 1 92 191 ALA A N 1
ATOM 1473 C CA . ALA A 1 191 ? -8.859 17.969 2.775 1 92 191 ALA A CA 1
ATOM 1474 C C . ALA A 1 191 ? -10.047 18.719 3.367 1 92 191 ALA A C 1
ATOM 1476 O O . ALA A 1 191 ? -10.25 19.906 3.07 1 92 191 ALA A O 1
ATOM 1477 N N . GLN A 1 192 ? -10.852 18.031 4.172 1 92.81 192 GLN A N 1
ATOM 1478 C CA . GLN A 1 192 ? -12.047 18.641 4.746 1 92.81 192 GLN A CA 1
ATOM 1479 C C . GLN A 1 192 ? -11.711 19.406 6.016 1 92.81 192 GLN A C 1
ATOM 1481 O O . GLN A 1 192 ? -12.484 20.266 6.449 1 92.81 192 GLN A O 1
ATOM 1486 N N . LYS A 1 193 ? -10.586 19.109 6.68 1 92.5 193 LYS A N 1
ATOM 1487 C CA . LYS A 1 193 ? -10.133 19.781 7.891 1 92.5 193 LYS A CA 1
ATOM 1488 C C . LYS A 1 193 ? -8.875 20.594 7.629 1 92.5 193 LYS A C 1
ATOM 1490 O O . LYS A 1 193 ? -8.016 20.188 6.84 1 92.5 193 LYS A O 1
ATOM 1495 N N . PRO A 1 194 ? -8.891 21.766 8.25 1 92.75 194 PRO A N 1
ATOM 1496 C CA . PRO A 1 194 ? -7.633 22.516 8.125 1 92.75 194 PRO A CA 1
ATOM 1497 C C . PRO A 1 194 ? -6.453 21.797 8.781 1 92.75 194 PRO A C 1
ATOM 1499 O O . PRO A 1 194 ? -6.637 21.078 9.766 1 92.75 194 PRO A O 1
ATOM 1502 N N . SER A 1 195 ? -5.305 22.031 8.195 1 95.25 195 SER A N 1
ATOM 1503 C CA . SER A 1 195 ? -4.102 21.422 8.766 1 95.25 195 SER A CA 1
ATOM 1504 C C . SER A 1 195 ? -3.648 22.172 10.016 1 95.25 195 SER A C 1
ATOM 1506 O O . SER A 1 195 ? -4.039 23.312 10.234 1 95.25 195 SER A O 1
ATOM 1508 N N . THR A 1 196 ? -2.912 21.484 10.852 1 96.25 196 THR A N 1
ATOM 1509 C CA . THR A 1 196 ? -2.326 22.109 12.039 1 96.25 196 THR A CA 1
ATOM 1510 C C . THR A 1 196 ? -1.124 22.969 11.656 1 96.25 196 THR A C 1
ATOM 1512 O O . THR A 1 196 ? -0.24 22.516 10.922 1 96.25 196 THR A O 1
ATOM 1515 N N . PRO A 1 197 ? -1.121 24.172 12.078 1 95.75 197 PRO A N 1
ATOM 1516 C CA . PRO A 1 197 ? 0.03 25.031 11.781 1 95.75 197 PRO A CA 1
ATOM 1517 C C . PRO A 1 197 ? 1.303 24.578 12.492 1 95.75 197 PRO A C 1
ATOM 1519 O O . PRO A 1 197 ? 1.23 23.875 13.508 1 95.75 197 PRO A O 1
ATOM 1522 N N . SER A 1 198 ? 2.371 24.984 11.945 1 96.31 198 SER A N 1
ATOM 1523 C CA . SER A 1 198 ? 3.658 24.672 12.555 1 96.31 198 SER A CA 1
ATOM 1524 C C . SER A 1 198 ? 3.852 25.422 13.859 1 96.31 198 SER A C 1
ATOM 1526 O O . SER A 1 198 ? 3.129 26.391 14.141 1 96.31 198 SER A O 1
ATOM 1528 N N . ILE A 1 199 ? 4.793 24.906 14.633 1 95.19 199 ILE A N 1
ATOM 1529 C CA . ILE A 1 199 ? 5.234 25.703 15.773 1 95.19 199 ILE A CA 1
ATOM 1530 C C . ILE A 1 199 ? 5.883 27 15.289 1 95.19 199 ILE A C 1
ATOM 1532 O O . ILE A 1 199 ? 6.422 27.047 14.18 1 95.19 199 ILE A O 1
ATOM 1536 N N . VAL A 1 200 ? 5.82 27.984 16.125 1 93.69 200 VAL A N 1
ATOM 1537 C CA . VAL A 1 200 ? 6.406 29.281 15.773 1 93.69 200 VAL A CA 1
ATOM 1538 C C . VAL A 1 200 ? 7.922 29.219 15.969 1 93.69 200 VAL A C 1
ATOM 1540 O O . VAL A 1 200 ? 8.406 28.781 17.016 1 93.69 200 VAL A O 1
ATOM 1543 N N . HIS A 1 201 ? 8.578 29.562 14.906 1 93.88 201 HIS A N 1
ATOM 1544 C CA . HIS A 1 201 ? 10.031 29.688 14.961 1 93.88 201 HIS A CA 1
ATOM 1545 C C . HIS A 1 201 ? 10.477 31.125 14.711 1 93.88 201 HIS A C 1
ATOM 1547 O O . HIS A 1 201 ? 9.961 31.797 13.82 1 93.88 201 HIS A O 1
ATOM 1553 N N . CYS A 1 202 ? 11.477 31.5 15.578 1 92.19 202 CYS A N 1
ATOM 1554 C CA . CYS A 1 202 ? 11.961 32.875 15.422 1 92.19 202 CYS A CA 1
ATOM 1555 C C . CYS A 1 202 ? 13.469 32.875 15.188 1 92.19 202 CYS A C 1
ATOM 1557 O O . CYS A 1 202 ? 14.18 32 15.641 1 92.19 202 CYS A O 1
ATOM 1559 N N . ALA A 1 203 ? 13.875 33.844 14.367 1 91.81 203 ALA A N 1
ATOM 1560 C CA . ALA A 1 203 ? 15.297 34.062 14.094 1 91.81 203 ALA A CA 1
ATOM 1561 C C . ALA A 1 203 ? 15.617 35.531 14 1 91.81 203 ALA A C 1
ATOM 1563 O O . ALA A 1 203 ? 14.797 36.344 13.547 1 91.81 203 ALA A O 1
ATOM 1564 N N . ARG A 1 204 ? 16.797 35.812 14.406 1 90 204 ARG A N 1
ATOM 1565 C CA . ARG A 1 204 ? 17.25 37.188 14.375 1 90 204 ARG A CA 1
ATOM 1566 C C . ARG A 1 204 ? 18.141 37.469 13.172 1 90 204 ARG A C 1
ATOM 1568 O O . ARG A 1 204 ? 19.031 36.656 12.859 1 90 204 ARG A O 1
ATOM 1575 N N . THR A 1 205 ? 17.859 38.469 12.477 1 88.19 205 THR A N 1
ATOM 1576 C CA . THR A 1 205 ? 18.719 38.875 11.375 1 88.19 205 THR A CA 1
ATOM 1577 C C . THR A 1 205 ? 19.984 39.531 11.891 1 88.19 205 THR A C 1
ATOM 1579 O O . THR A 1 205 ? 19.969 40.219 12.914 1 88.19 205 THR A O 1
ATOM 1582 N N . PRO A 1 206 ? 21.125 39.219 11.172 1 85.19 206 PRO A N 1
ATOM 1583 C CA . PRO A 1 206 ? 22.391 39.781 11.656 1 85.19 206 PRO A CA 1
ATOM 1584 C C . PRO A 1 206 ? 22.453 41.312 11.539 1 85.19 206 PRO A C 1
ATOM 1586 O O . PRO A 1 206 ? 21.656 41.906 10.812 1 85.19 206 PRO A O 1
ATOM 1589 N N . ILE A 1 207 ? 23.359 41.875 12.406 1 77 207 ILE A N 1
ATOM 1590 C CA . ILE A 1 207 ? 23.609 43.312 12.367 1 77 207 ILE A CA 1
ATOM 1591 C C . ILE A 1 207 ? 24.406 43.656 11.125 1 77 207 ILE A C 1
ATOM 1593 O O . ILE A 1 207 ? 25.375 42.969 10.773 1 77 207 ILE A O 1
ATOM 1597 N N . VAL A 1 208 ? 23.875 44.469 10.289 1 68.69 208 VAL A N 1
ATOM 1598 C CA . VAL A 1 208 ? 24.688 44.969 9.188 1 68.69 208 VAL A CA 1
ATOM 1599 C C . VAL A 1 208 ? 25.844 45.812 9.734 1 68.69 208 VAL A C 1
ATOM 1601 O O . VAL A 1 208 ? 25.625 46.906 10.25 1 68.69 208 VAL A O 1
ATOM 1604 N N . VAL A 1 209 ? 26.859 45.25 10.195 1 64.38 209 VAL A N 1
ATOM 1605 C CA . VAL A 1 209 ? 28 46 10.727 1 64.38 209 VAL A CA 1
ATOM 1606 C C . VAL A 1 209 ? 28.766 46.656 9.578 1 64.38 209 VAL A C 1
ATOM 1608 O O . VAL A 1 209 ? 29.469 47.625 9.781 1 64.38 209 VAL A O 1
ATOM 1611 N N . ALA A 1 210 ? 28.516 46.219 8.422 1 62.56 210 ALA A N 1
ATOM 1612 C CA . ALA A 1 210 ? 29.453 46.656 7.391 1 62.56 210 ALA A CA 1
ATOM 1613 C C . ALA A 1 210 ? 29.359 48.156 7.16 1 62.56 210 ALA A C 1
ATOM 1615 O O . ALA A 1 210 ? 30.375 48.844 7.016 1 62.56 210 ALA A O 1
ATOM 1616 N N . LEU A 1 211 ? 28.156 48.625 7.223 1 64.94 211 LEU A N 1
ATOM 1617 C CA . LEU A 1 211 ? 28.047 50.031 6.914 1 64.94 211 LEU A CA 1
ATOM 1618 C C . LEU A 1 211 ? 28.656 50.875 8.023 1 64.94 211 LEU A C 1
ATOM 1620 O O . LEU A 1 211 ? 29.297 51.906 7.762 1 64.94 211 LEU A O 1
ATOM 1624 N N . PHE A 1 212 ? 28.641 50.312 9.234 1 70.88 212 PHE A N 1
ATOM 1625 C CA . PHE A 1 212 ? 29.203 51.094 10.336 1 70.88 212 PHE A CA 1
ATOM 1626 C C . PHE A 1 212 ? 30.734 51.031 10.305 1 70.88 212 PHE A C 1
ATOM 1628 O O . PHE A 1 212 ? 31.391 52.062 10.555 1 70.88 212 PHE A O 1
ATOM 1635 N N . ILE A 1 213 ? 31.219 50.031 9.898 1 75 213 ILE A N 1
ATOM 1636 C CA . ILE A 1 213 ? 32.656 49.938 9.805 1 75 213 ILE A CA 1
ATOM 1637 C C . ILE A 1 213 ? 33.156 50.812 8.656 1 75 213 ILE A C 1
ATOM 1639 O O . ILE A 1 213 ? 34.188 51.5 8.797 1 75 213 ILE A O 1
ATOM 1643 N N . LEU A 1 214 ? 32.406 50.812 7.629 1 75.81 214 LEU A N 1
ATOM 1644 C CA . LEU A 1 214 ? 32.812 51.625 6.496 1 75.81 214 LEU A CA 1
ATOM 1645 C C . LEU A 1 214 ? 32.75 53.125 6.852 1 75.81 214 LEU A C 1
ATOM 1647 O O . LEU A 1 214 ? 33.656 53.875 6.52 1 75.81 214 LEU A O 1
ATOM 1651 N N . ALA A 1 215 ? 31.734 53.406 7.609 1 79.62 215 ALA A N 1
ATOM 1652 C CA . ALA A 1 215 ? 31.609 54.812 8.039 1 79.62 215 ALA A CA 1
ATOM 1653 C C . ALA A 1 215 ? 32.688 55.156 9.062 1 79.62 215 ALA A C 1
ATOM 1655 O O . ALA A 1 215 ? 33.25 56.25 9.031 1 79.62 215 ALA A O 1
ATOM 1656 N N . GLY A 1 216 ? 33.031 54.188 9.797 1 82.19 216 GLY A N 1
ATOM 1657 C CA . GLY A 1 216 ? 34.125 54.406 10.758 1 82.19 216 GLY A CA 1
ATOM 1658 C C . GLY A 1 216 ? 35.469 54.531 10.102 1 82.19 216 GLY A C 1
ATOM 1659 O O . GLY A 1 216 ? 36.25 55.406 10.469 1 82.19 216 GLY A O 1
ATOM 1660 N N . VAL A 1 217 ? 35.656 53.75 9.18 1 84.44 217 VAL A N 1
ATOM 1661 C CA . VAL A 1 217 ? 36.938 53.781 8.469 1 84.44 217 VAL A CA 1
ATOM 1662 C C . VAL A 1 217 ? 37.062 55.094 7.68 1 84.44 217 VAL A C 1
ATOM 1664 O O . VAL A 1 217 ? 38.125 55.719 7.664 1 84.44 217 VAL A O 1
ATOM 1667 N N . LEU A 1 218 ? 35.938 55.531 7.184 1 85.06 218 LEU A N 1
ATOM 1668 C CA . LEU A 1 218 ? 35.938 56.781 6.43 1 85.06 218 LEU A CA 1
ATOM 1669 C C . LEU A 1 218 ? 36.188 57.969 7.355 1 85.06 218 LEU A C 1
ATOM 1671 O O . LEU A 1 218 ? 36.969 58.875 7.031 1 85.06 218 LEU A O 1
ATOM 1675 N N . THR A 1 219 ? 35.688 57.938 8.5 1 87.94 219 THR A N 1
ATOM 1676 C CA . THR A 1 219 ? 35.875 59 9.484 1 87.94 219 THR A CA 1
ATOM 1677 C C . THR A 1 219 ? 37.312 59 10.008 1 87.94 219 THR A C 1
ATOM 1679 O O . THR A 1 219 ? 37.906 60.062 10.219 1 87.94 219 THR A O 1
ATOM 1682 N N . LEU A 1 220 ? 37.812 57.812 10.086 1 87.12 220 LEU A N 1
ATOM 1683 C CA . LEU A 1 220 ? 39.188 57.688 10.547 1 87.12 220 LEU A CA 1
ATOM 1684 C C . LEU A 1 220 ? 40.156 58.188 9.484 1 87.12 220 LEU A C 1
ATOM 1686 O O . LEU A 1 220 ? 41.156 58.875 9.805 1 87.12 220 LEU A O 1
ATOM 1690 N N . VAL A 1 221 ? 39.906 57.969 8.258 1 86.81 221 VAL A N 1
ATOM 1691 C CA . VAL A 1 221 ? 40.75 58.406 7.168 1 86.81 221 VAL A CA 1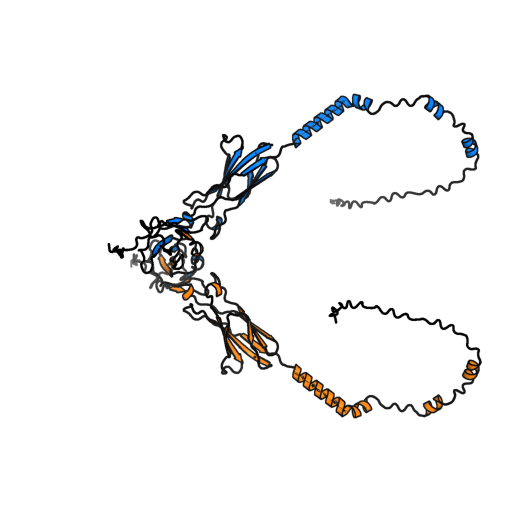
ATOM 1692 C C . VAL A 1 221 ? 40.688 59.938 7.059 1 86.81 221 VAL A C 1
ATOM 1694 O O . VAL A 1 221 ? 41.719 60.594 6.934 1 86.81 221 VAL A O 1
ATOM 1697 N N . VAL A 1 222 ? 39.5 60.469 7.199 1 86.88 222 VAL A N 1
ATOM 1698 C CA . VAL A 1 222 ? 39.344 61.906 7.133 1 86.88 222 VAL A CA 1
ATOM 1699 C C . VAL A 1 222 ? 40.031 62.562 8.336 1 86.88 222 VAL A C 1
ATOM 1701 O O . VAL A 1 222 ? 40.688 63.594 8.188 1 86.88 222 VAL A O 1
ATOM 1704 N N . PHE A 1 223 ? 39.938 61.875 9.453 1 85.62 223 PHE A N 1
ATOM 1705 C CA . PHE A 1 223 ? 40.594 62.344 10.664 1 85.62 223 PHE A CA 1
ATOM 1706 C C . PHE A 1 223 ? 42.094 62.312 10.516 1 85.62 223 PHE A C 1
ATOM 1708 O O . PHE A 1 223 ? 42.781 63.281 10.883 1 85.62 223 PHE A O 1
ATOM 1715 N N . VAL A 1 224 ? 42.625 61.312 9.953 1 85.12 224 VAL A N 1
ATOM 1716 C CA . VAL A 1 224 ? 44.062 61.188 9.742 1 85.12 224 VAL A CA 1
ATOM 1717 C C . VAL A 1 224 ? 44.531 62.188 8.688 1 85.12 224 VAL A C 1
ATOM 1719 O O . VAL A 1 224 ? 45.594 62.812 8.844 1 85.12 224 VAL A O 1
ATOM 1722 N N . VAL A 1 225 ? 43.719 62.406 7.707 1 83.75 225 VAL A N 1
ATOM 1723 C CA . VAL A 1 225 ? 44.094 63.344 6.648 1 83.75 225 VAL A CA 1
ATOM 1724 C C . VAL A 1 225 ? 44.031 64.75 7.176 1 83.75 225 VAL A C 1
ATOM 1726 O O . VAL A 1 225 ? 44.938 65.562 6.898 1 83.75 225 VAL A O 1
ATOM 1729 N N . ARG A 1 226 ? 43.062 65.062 8.031 1 85.31 226 ARG A N 1
ATOM 1730 C CA . ARG A 1 226 ? 42.906 66.438 8.555 1 85.31 226 ARG A CA 1
ATOM 1731 C C . ARG A 1 226 ? 43.969 66.75 9.617 1 85.31 226 ARG A C 1
ATOM 1733 O O . ARG A 1 226 ? 44.406 67.875 9.734 1 85.31 226 ARG A O 1
ATOM 1740 N N . HIS A 1 227 ? 44.406 65.625 10.242 1 84.62 227 HIS A N 1
ATOM 1741 C CA . HIS A 1 227 ? 45.375 65.875 11.312 1 84.62 227 HIS A CA 1
ATOM 1742 C C . HIS A 1 227 ? 46.75 65.312 10.945 1 84.62 227 HIS A C 1
ATOM 1744 O O . HIS A 1 227 ? 47.625 65.125 11.812 1 84.62 227 HIS A O 1
ATOM 1750 N N . TRP A 1 228 ? 46.812 65 9.672 1 75.25 228 TRP A N 1
ATOM 1751 C CA . TRP A 1 228 ? 48.062 64.438 9.172 1 75.25 228 TRP A CA 1
ATOM 1752 C C . TRP A 1 228 ? 49.219 65.375 9.43 1 75.25 228 TRP A C 1
ATOM 1754 O O . TRP A 1 228 ? 50.312 64.938 9.805 1 75.25 228 TRP A O 1
ATOM 1764 N N . ARG A 1 229 ? 49.062 66.625 9.281 1 75.19 229 ARG A N 1
ATOM 1765 C CA . ARG A 1 229 ? 50.125 67.625 9.492 1 75.19 229 ARG A CA 1
ATOM 1766 C C . ARG A 1 229 ? 50.5 67.688 10.961 1 75.19 229 ARG A C 1
ATOM 1768 O O . ARG A 1 229 ? 51.688 67.75 11.281 1 75.19 229 ARG A O 1
ATOM 1775 N N . SER A 1 230 ? 49.531 67.5 11.758 1 75.38 230 SER A N 1
ATOM 1776 C CA . SER A 1 230 ? 49.812 67.562 13.188 1 75.38 230 SER A CA 1
ATOM 1777 C C . SER A 1 230 ? 50.344 66.25 13.703 1 75.38 230 SER A C 1
ATOM 1779 O O . SER A 1 230 ? 51.25 66.188 14.531 1 75.38 230 SER A O 1
ATOM 1781 N N . LEU A 1 231 ? 49.906 65.188 13.078 1 72.88 231 LEU A N 1
ATOM 1782 C CA . LEU A 1 231 ? 50.312 63.844 13.492 1 72.88 231 LEU A CA 1
ATOM 1783 C C . LEU A 1 231 ? 51.656 63.5 12.906 1 72.88 231 LEU A C 1
ATOM 1785 O O . LEU A 1 231 ? 52.469 62.812 13.555 1 72.88 231 LEU A O 1
ATOM 1789 N N . SER A 1 232 ? 51.938 63.969 11.711 1 71.38 232 SER A N 1
ATOM 1790 C CA . SER A 1 232 ? 53.281 63.781 11.125 1 71.38 232 SER A CA 1
ATOM 1791 C C . SER A 1 232 ? 54.344 64.5 11.938 1 71.38 232 SER A C 1
ATOM 1793 O O . SER A 1 232 ? 55.469 64 12.062 1 71.38 232 SER A O 1
ATOM 1795 N N . HIS A 1 233 ? 54.094 65.688 12.438 1 69.44 233 HIS A N 1
ATOM 1796 C CA . HIS A 1 233 ? 55.031 66.438 13.266 1 69.44 233 HIS A CA 1
ATOM 1797 C C . HIS A 1 233 ? 55.25 65.688 14.602 1 69.44 233 HIS A C 1
ATOM 1799 O O . HIS A 1 233 ? 56.344 65.75 15.172 1 69.44 233 HIS A O 1
ATOM 1805 N N . PHE A 1 234 ? 54.281 65 15.125 1 66 234 PHE A N 1
ATOM 1806 C CA . PHE A 1 234 ? 54.375 64.25 16.375 1 66 234 PHE A CA 1
ATOM 1807 C C . PHE A 1 234 ? 55.094 62.938 16.172 1 66 234 PHE A C 1
ATOM 1809 O O . PHE A 1 234 ? 55.844 62.469 17.031 1 66 234 PHE A O 1
ATOM 1816 N N . LEU A 1 235 ? 55 62.25 15.164 1 61.91 235 LEU A N 1
ATOM 1817 C CA . LEU A 1 235 ? 55.594 60.938 14.914 1 61.91 235 LEU A CA 1
ATOM 1818 C C . LEU A 1 235 ? 56.969 61.062 14.32 1 61.91 235 LEU A C 1
ATOM 1820 O O . LEU A 1 235 ? 57.812 60.156 14.453 1 61.91 235 LEU A O 1
ATOM 1824 N N . CYS A 1 236 ? 57.344 62 13.453 1 58.03 236 CYS A N 1
ATOM 1825 C CA . CYS A 1 236 ? 58.688 62.25 13.016 1 58.03 236 CYS A CA 1
ATOM 1826 C C . CYS A 1 236 ? 59.281 63.469 13.703 1 58.03 236 CYS A C 1
ATOM 1828 O O . CYS A 1 236 ? 59.188 64.625 13.195 1 58.03 236 CYS A O 1
ATOM 1830 N N . PRO A 1 237 ? 59.594 63.344 15.078 1 54.94 237 PRO A N 1
ATOM 1831 C CA . PRO A 1 237 ? 60.281 64.5 15.641 1 54.94 237 PRO A CA 1
ATOM 1832 C C . PRO A 1 237 ? 61.562 64.875 14.844 1 54.94 237 PRO A C 1
ATOM 1834 O O . PRO A 1 237 ? 62.188 63.969 14.258 1 54.94 237 PRO A O 1
ATOM 1837 N N . LYS A 1 238 ? 61.594 66 14.148 1 51.25 238 LYS A N 1
ATOM 1838 C CA . LYS A 1 238 ? 62.844 66.5 13.562 1 51.25 238 LYS A CA 1
ATOM 1839 C C . LYS A 1 238 ? 64 66.188 14.484 1 51.25 238 LYS A C 1
ATOM 1841 O O . LYS A 1 238 ? 64.125 66.812 15.555 1 51.25 238 LYS A O 1
ATOM 1846 N N . TYR A 1 239 ? 64.5 64.938 14.602 1 51.81 239 TYR A N 1
ATOM 1847 C CA . TYR A 1 239 ? 65.75 64.75 15.297 1 51.81 239 TYR A CA 1
ATOM 1848 C C . TYR A 1 239 ? 66.812 65.688 14.797 1 51.81 239 TYR A C 1
ATOM 1850 O O . TYR A 1 239 ? 67.125 65.688 13.602 1 51.81 239 TYR A O 1
ATOM 1858 N N . ALA A 1 240 ? 66.875 66.938 15.281 1 48.44 240 ALA A N 1
ATOM 1859 C CA . ALA A 1 240 ? 68.062 67.812 15.109 1 48.44 240 ALA A CA 1
ATOM 1860 C C . ALA A 1 240 ? 69.312 67 15.344 1 48.44 240 ALA A C 1
ATOM 1862 O O . ALA A 1 240 ? 69.625 66.562 16.469 1 48.44 240 ALA A O 1
ATOM 1863 N N . ILE A 1 241 ? 69.875 66.312 14.336 1 53.88 241 ILE A N 1
ATOM 1864 C CA . ILE A 1 241 ? 71.188 65.75 14.43 1 53.88 241 ILE A CA 1
ATOM 1865 C C . ILE A 1 241 ? 72.188 66.75 14.984 1 53.88 241 ILE A C 1
ATOM 1867 O O . ILE A 1 241 ? 72.312 67.875 14.414 1 53.88 241 ILE A O 1
ATOM 1871 N N . PRO A 1 242 ? 72.562 66.75 16.312 1 55 242 PRO A N 1
ATOM 1872 C CA . PRO A 1 242 ? 73.375 67.812 16.906 1 55 242 PRO A CA 1
ATOM 1873 C C . PRO A 1 242 ? 74.625 68.125 16.047 1 55 242 PRO A C 1
ATOM 1875 O O . PRO A 1 242 ? 75.125 67.25 15.32 1 55 242 PRO A O 1
ATOM 1878 N N . GLU A 1 243 ? 74.812 69.438 15.75 1 54.94 243 GLU A N 1
ATOM 1879 C CA . GLU A 1 243 ? 75.875 70.062 14.914 1 54.94 243 GLU A CA 1
ATOM 1880 C C . GLU A 1 243 ? 77.25 69.438 15.172 1 54.94 243 GLU A C 1
ATOM 1882 O O . GLU A 1 243 ? 78.062 69.312 14.258 1 54.94 243 GLU A O 1
ATOM 1887 N N . HIS A 1 244 ? 77.5 69.062 16.469 1 55.62 244 HIS A N 1
ATOM 1888 C CA . HIS A 1 244 ? 78.812 68.562 16.797 1 55.62 244 HIS A CA 1
ATOM 1889 C C . HIS A 1 244 ? 79.125 67.25 16.031 1 55.62 244 HIS A C 1
ATOM 1891 O O . HIS A 1 244 ? 80.25 66.938 15.797 1 55.62 244 HIS A O 1
ATOM 1897 N N . PHE A 1 245 ? 78.125 66.5 15.789 1 58.28 245 PHE A N 1
ATOM 1898 C CA . PHE A 1 245 ? 78.375 65.25 15.062 1 58.28 245 PHE A CA 1
ATOM 1899 C C . PHE A 1 245 ? 78.688 65.562 13.594 1 58.28 245 PHE A C 1
ATOM 1901 O O . PHE A 1 245 ? 79.312 64.75 12.922 1 58.28 245 PHE A O 1
ATOM 1908 N N . LYS A 1 246 ? 78 66.688 13.078 1 53.28 246 LYS A N 1
ATOM 1909 C CA . LYS A 1 246 ? 78.375 67.062 11.719 1 53.28 246 LYS A CA 1
ATOM 1910 C C . LYS A 1 246 ? 79.812 67.438 11.602 1 53.28 246 LYS A C 1
ATOM 1912 O O . LYS A 1 246 ? 80.5 67.125 10.609 1 53.28 246 LYS A O 1
ATOM 1917 N N . GLU A 1 247 ? 80.25 68.188 12.602 1 55.66 247 GLU A N 1
ATOM 1918 C CA . GLU A 1 247 ? 81.688 68.625 12.578 1 55.66 247 GLU A CA 1
ATOM 1919 C C . GLU A 1 247 ? 82.625 67.375 12.695 1 55.66 247 GLU A C 1
ATOM 1921 O O . GLU A 1 247 ? 83.688 67.375 12.07 1 55.66 247 GLU A O 1
ATOM 1926 N N . SER A 1 248 ? 82.125 66.438 13.57 1 55.88 248 SER A N 1
ATOM 1927 C CA . SER A 1 248 ? 83 65.312 13.758 1 55.88 248 SER A CA 1
ATOM 1928 C C . SER A 1 248 ? 83.062 64.438 12.523 1 55.88 248 SER A C 1
ATOM 1930 O O . SER A 1 248 ? 83.938 63.594 12.352 1 55.88 248 SER A O 1
ATOM 1932 N N . LEU A 1 249 ? 81.938 64.5 11.844 1 52.28 249 LEU A N 1
ATOM 1933 C CA . LEU A 1 249 ? 81.875 63.656 10.648 1 52.28 249 LEU A CA 1
ATOM 1934 C C . LEU A 1 249 ? 82.688 64.25 9.508 1 52.28 249 LEU A C 1
ATOM 1936 O O . LEU A 1 249 ? 83.125 63.562 8.594 1 52.28 249 LEU A O 1
ATOM 1940 N N . LEU A 1 250 ? 82.688 65.625 9.445 1 49.91 250 LEU A N 1
ATOM 1941 C CA . LEU A 1 250 ? 83.438 66.25 8.391 1 49.91 250 LEU A CA 1
ATOM 1942 C C . LEU A 1 250 ? 84.938 66.375 8.781 1 49.91 250 LEU A C 1
ATOM 1944 O O . LEU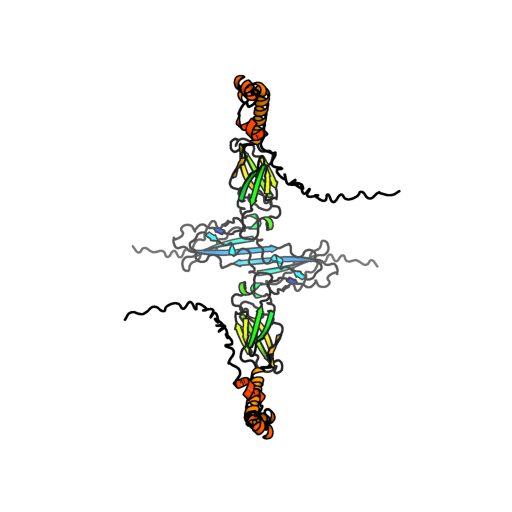 A 1 250 ? 85.75 66.875 8.008 1 49.91 250 LEU A O 1
ATOM 1948 N N . ALA A 1 251 ? 85.25 66.25 10.125 1 50.03 251 ALA A N 1
ATOM 1949 C CA . ALA A 1 251 ? 86.688 66.312 10.477 1 50.03 251 ALA A CA 1
ATOM 1950 C C . ALA A 1 251 ? 87.438 65.125 9.875 1 50.03 251 ALA A C 1
ATOM 1952 O O . ALA A 1 251 ? 86.938 64 9.891 1 50.03 251 ALA A O 1
ATOM 1953 N N . PRO A 1 252 ? 88.25 65.375 8.891 1 52.69 252 PRO A N 1
ATOM 1954 C CA . PRO A 1 252 ? 89 64.312 8.219 1 52.69 252 PRO A CA 1
ATOM 1955 C C . PRO A 1 252 ? 89.438 63.219 9.195 1 52.69 252 PRO A C 1
ATOM 1957 O O . PRO A 1 252 ? 89.75 63.5 10.367 1 52.69 252 PRO A O 1
ATOM 1960 N N . PRO A 1 253 ? 88.938 61.969 9.141 1 49.59 253 PRO A N 1
ATOM 1961 C CA . PRO A 1 253 ? 89.375 60.938 10.086 1 49.59 253 PRO A CA 1
ATOM 1962 C C . PRO A 1 253 ? 90.875 60.969 10.352 1 49.59 253 PRO A C 1
ATOM 1964 O O . PRO A 1 253 ? 91.625 60.812 9.422 1 49.59 253 PRO A O 1
ATOM 1967 N N . LYS A 1 254 ? 91.25 61.938 11.133 1 45.22 254 LYS A N 1
ATOM 1968 C CA . LYS A 1 254 ? 92.688 61.969 11.391 1 45.22 254 LYS A CA 1
ATOM 1969 C C . LYS A 1 254 ? 93.188 60.594 11.914 1 45.22 254 LYS A C 1
ATOM 1971 O O . LYS A 1 254 ? 94.25 60.5 12.523 1 45.22 254 LYS A O 1
ATOM 1976 N N . SER A 1 255 ? 92.188 59.625 12.164 1 43.84 255 SER A N 1
ATOM 1977 C CA . SER A 1 255 ? 92.75 58.438 12.828 1 43.84 255 SER A CA 1
ATOM 1978 C C . SER A 1 255 ? 93.875 57.812 12.047 1 43.84 255 SER A C 1
ATOM 1980 O O . SER A 1 255 ? 93.875 57.781 10.812 1 43.84 255 SER A O 1
ATOM 1982 N N . SER A 1 256 ? 95.062 57.969 12.641 1 48.88 256 SER A N 1
ATOM 1983 C CA . SER A 1 256 ? 96.375 57.438 12.25 1 48.88 256 SER A CA 1
ATOM 1984 C C . SER A 1 256 ? 96.25 56.125 11.516 1 48.88 256 SER A C 1
ATOM 1986 O O . SER A 1 256 ? 97.25 55.656 10.883 1 48.88 256 SER A O 1
ATOM 1988 N N . LEU A 1 257 ? 95.25 55.312 12 1 46.34 257 LEU A N 1
ATOM 1989 C CA . LEU A 1 257 ? 95.188 53.969 11.438 1 46.34 257 LEU A CA 1
ATOM 1990 C C . LEU A 1 257 ? 94.875 54.031 9.945 1 46.34 257 LEU A C 1
ATOM 1992 O O . LEU A 1 257 ? 95.312 53.188 9.172 1 46.34 257 LEU A O 1
ATOM 1996 N N . TYR A 1 258 ? 94.062 55.062 9.594 1 47.09 258 TYR A N 1
ATOM 1997 C CA . TYR A 1 258 ? 93.625 55.156 8.203 1 47.09 258 TYR A CA 1
ATOM 1998 C C . TYR A 1 258 ? 94.812 55.5 7.312 1 47.09 258 TYR A C 1
ATOM 2000 O O . TYR A 1 258 ? 94.875 55.156 6.125 1 47.09 258 TYR A O 1
ATOM 2008 N N . LEU A 1 259 ? 95.812 56.375 7.926 1 44.03 259 LEU A N 1
ATOM 2009 C CA . LEU A 1 259 ? 97 56.656 7.152 1 44.03 259 LEU A CA 1
ATOM 2010 C C . LEU A 1 259 ? 97.812 55.375 6.883 1 44.03 259 LEU A C 1
ATOM 2012 O O . LEU A 1 259 ? 98.375 55.25 5.809 1 44.03 259 LEU A O 1
ATOM 2016 N N . VAL A 1 260 ? 98 54.531 7.977 1 51.19 260 VAL A N 1
ATOM 2017 C CA . VAL A 1 260 ? 98.75 53.312 7.797 1 51.19 260 VAL A CA 1
ATOM 2018 C C . VAL A 1 260 ? 98.125 52.406 6.75 1 51.19 260 VAL A C 1
ATOM 2020 O O . VAL A 1 260 ? 98.812 51.75 5.984 1 51.19 260 VAL A O 1
ATOM 2023 N N . MET A 1 261 ? 96.75 52.344 6.871 1 43.75 261 MET A N 1
ATOM 2024 C CA . MET A 1 261 ? 96.062 51.469 5.934 1 43.75 261 MET A CA 1
ATOM 2025 C C . MET A 1 261 ? 96.25 51.969 4.5 1 43.75 261 MET A C 1
ATOM 2027 O O . MET A 1 261 ? 96.125 51.188 3.553 1 43.75 261 MET A O 1
ATOM 2031 N N . GLN A 1 262 ? 96.312 53.344 4.379 1 43.34 262 GLN A N 1
ATOM 2032 C CA . GLN A 1 262 ? 96.438 53.875 3.021 1 43.34 262 GLN A CA 1
ATOM 2033 C C . GLN A 1 262 ? 97.75 53.375 2.371 1 43.34 262 GLN A C 1
ATOM 2035 O O . GLN A 1 262 ? 97.875 53.406 1.145 1 43.34 262 GLN A O 1
ATOM 2040 N N . THR A 1 263 ? 98.812 53.375 3.184 1 44.69 263 THR A N 1
ATOM 2041 C CA . THR A 1 263 ? 100.062 53.031 2.512 1 44.69 263 THR A CA 1
ATOM 2042 C C . THR A 1 263 ? 100.125 51.531 2.23 1 44.69 263 THR A C 1
ATOM 2044 O O . THR A 1 263 ? 101.125 51.031 1.732 1 44.69 263 THR A O 1
ATOM 2047 N N . SER A 1 264 ? 99.438 50.719 3.055 1 40.78 264 SER A N 1
ATOM 2048 C CA . SER A 1 264 ? 99.562 49.312 2.699 1 40.78 264 SER A CA 1
ATOM 2049 C C . SER A 1 264 ? 99.062 49.031 1.308 1 40.78 264 SER A C 1
ATOM 2051 O O . SER A 1 264 ? 98.125 49.688 0.858 1 40.78 264 SER A O 1
ATOM 2053 N N . GLN A 1 265 ? 99.875 48.375 0.51 1 42.38 265 GLN A N 1
ATOM 2054 C CA . GLN A 1 265 ? 99.75 48 -0.888 1 42.38 265 GLN A CA 1
ATOM 2055 C C . GLN A 1 265 ? 98.312 47.469 -1.146 1 42.38 265 GLN A C 1
ATOM 2057 O O . GLN A 1 265 ? 97.75 46.812 -0.281 1 42.38 265 GLN A O 1
ATOM 2062 N N . PRO A 1 266 ? 97.5 48.156 -1.97 1 40.81 266 PRO A N 1
ATOM 2063 C CA . PRO A 1 266 ? 96.125 47.719 -2.33 1 40.81 266 PRO A CA 1
ATOM 2064 C C . PRO A 1 266 ? 96.062 46.219 -2.607 1 40.81 266 PRO A C 1
ATOM 2066 O O . PRO A 1 266 ? 96.812 45.688 -3.432 1 40.81 266 PRO A O 1
ATOM 2069 N N . VAL A 1 267 ? 96.125 45.375 -1.532 1 41.53 267 VAL A N 1
ATOM 2070 C CA . VAL A 1 267 ? 95.938 43.969 -1.923 1 41.53 267 VAL A CA 1
ATOM 2071 C C . VAL A 1 267 ? 94.875 43.844 -2.994 1 41.53 267 VAL A C 1
ATOM 2073 O O . VAL A 1 267 ? 93.75 44.406 -2.842 1 41.53 267 VAL A O 1
ATOM 2076 N N . GLU A 1 268 ? 95.312 43.656 -4.227 1 39.81 268 GLU A N 1
ATOM 2077 C CA . GLU A 1 268 ? 94.5 43.375 -5.391 1 39.81 268 GLU A CA 1
ATOM 2078 C C . GLU A 1 268 ? 93.312 42.406 -5.039 1 39.81 268 GLU A C 1
ATOM 2080 O O . GLU A 1 268 ? 93.562 41.25 -4.734 1 39.81 268 GLU A O 1
ATOM 2085 N N . GLU A 1 269 ? 92.5 42.812 -4.07 1 37.88 269 GLU A N 1
ATOM 2086 C CA . GLU A 1 269 ? 91.312 41.906 -3.828 1 37.88 269 GLU A CA 1
ATOM 2087 C C . GLU A 1 269 ? 90.688 41.5 -5.137 1 37.88 269 GLU A C 1
ATOM 2089 O O . GLU A 1 269 ? 90.312 42.344 -5.965 1 37.88 269 GLU A O 1
ATOM 2094 N N . PHE A 1 270 ? 91.125 40.375 -5.699 1 36.84 270 PHE A N 1
ATOM 2095 C CA . PHE A 1 270 ? 90.5 39.688 -6.824 1 36.84 270 PHE A CA 1
ATOM 2096 C C . PHE A 1 270 ? 89 39.656 -6.66 1 36.84 270 PHE A C 1
ATOM 2098 O O . PHE A 1 270 ? 88.5 38.969 -5.785 1 36.84 270 PHE A O 1
ATOM 2105 N N . SER A 1 271 ? 88.438 40.875 -6.668 1 36.53 271 SER A N 1
ATOM 2106 C CA . SER A 1 271 ? 86.938 40.969 -6.664 1 36.53 271 SER A CA 1
ATOM 2107 C C . SER A 1 271 ? 86.375 40.062 -7.742 1 36.53 271 SER A C 1
ATOM 2109 O O . SER A 1 271 ? 86.562 40.312 -8.938 1 36.53 271 SER A O 1
ATOM 2111 N N . ASP A 1 272 ? 86.438 38.75 -7.5 1 37.66 272 ASP A N 1
ATOM 2112 C CA . ASP A 1 272 ? 85.688 37.906 -8.43 1 37.66 272 ASP A CA 1
ATOM 2113 C C . ASP A 1 272 ? 84.312 38.469 -8.727 1 37.66 272 ASP A C 1
ATOM 2115 O O . ASP A 1 272 ? 83.625 38.906 -7.812 1 37.66 272 ASP A O 1
ATOM 2119 N N . GLN A 1 273 ? 84.188 39.125 -9.898 1 37.06 273 GLN A N 1
ATOM 2120 C CA . GLN A 1 273 ? 83 39.625 -10.492 1 37.06 273 GLN A CA 1
ATOM 2121 C C . GLN A 1 273 ? 81.812 38.625 -10.344 1 37.06 273 GLN A C 1
ATOM 2123 O O . GLN A 1 273 ? 81.875 37.562 -10.938 1 37.06 273 GLN A O 1
ATOM 2128 N N . ILE A 1 274 ? 81.375 38.438 -9.141 1 39.38 274 ILE A N 1
ATOM 2129 C CA . ILE A 1 274 ? 80.188 37.562 -9.016 1 39.38 274 ILE A CA 1
ATOM 2130 C C . ILE A 1 274 ? 79.062 38.156 -9.844 1 39.38 274 ILE A C 1
ATOM 2132 O O . ILE A 1 274 ? 78.562 39.25 -9.578 1 39.38 274 ILE A O 1
ATOM 2136 N N . SER A 1 275 ? 79.125 37.969 -11.203 1 35.84 275 SER A N 1
ATOM 2137 C CA . SER A 1 275 ? 78.062 38.281 -12.109 1 35.84 275 SER A CA 1
ATOM 2138 C C . SER A 1 275 ? 76.75 37.594 -11.648 1 35.84 275 SER A C 1
ATOM 2140 O O . SER A 1 275 ? 76.688 36.375 -11.492 1 35.84 275 SER A O 1
ATOM 2142 N N . VAL A 1 276 ? 76.125 38.219 -10.703 1 37.81 276 VAL A N 1
ATOM 2143 C CA . VAL A 1 276 ? 74.812 37.75 -10.297 1 37.81 276 VAL A CA 1
ATOM 2144 C C . VAL A 1 276 ? 73.875 37.688 -11.508 1 37.81 276 VAL A C 1
ATOM 2146 O O . VAL A 1 276 ? 73.562 38.719 -12.117 1 37.81 276 VAL A O 1
ATOM 2149 N N . VAL A 1 277 ? 74.062 36.719 -12.344 1 35.62 277 VAL A N 1
ATOM 2150 C CA . VAL A 1 277 ? 73.188 36.406 -13.469 1 35.62 277 VAL A CA 1
ATOM 2151 C C . VAL A 1 277 ? 71.75 36.281 -12.984 1 35.62 277 VAL A C 1
ATOM 2153 O O . VAL A 1 277 ? 71.438 35.438 -12.148 1 35.62 277 VAL A O 1
ATOM 2156 N N . MET A 1 278 ? 71.125 37.5 -12.844 1 32.09 278 MET A N 1
ATOM 2157 C CA . MET A 1 278 ? 69.688 37.562 -12.648 1 32.09 278 MET A CA 1
ATOM 2158 C C . MET A 1 278 ? 69 36.625 -13.633 1 32.09 278 MET A C 1
ATOM 2160 O O . MET A 1 278 ? 69.125 36.781 -14.844 1 32.09 278 MET A O 1
ATOM 2164 N N . CYS A 1 279 ? 69 35.344 -13.383 1 30.56 279 CYS A N 1
ATOM 2165 C CA . CYS A 1 279 ? 68.188 34.406 -14.195 1 30.56 279 CYS A CA 1
ATOM 2166 C C . CYS A 1 279 ? 66.812 34.906 -14.375 1 30.56 279 CYS A C 1
ATOM 2168 O O . CYS A 1 279 ? 66 35 -13.406 1 30.56 279 CYS A O 1
ATOM 2170 N N . SER A 1 280 ? 66.625 35.875 -15.32 1 31.09 280 SER A N 1
ATOM 2171 C CA . SER A 1 280 ? 65.312 36.25 -15.867 1 31.09 280 SER A CA 1
ATOM 2172 C C . SER A 1 280 ? 64.438 35.031 -16.203 1 31.09 280 SER A C 1
ATOM 2174 O O . SER A 1 280 ? 64.875 34.219 -17.031 1 31.09 280 SER A O 1
ATOM 2176 N N . ARG A 1 281 ? 63.844 34.406 -15.266 1 28.11 281 ARG A N 1
ATOM 2177 C CA . ARG A 1 281 ? 62.844 33.438 -15.656 1 28.11 281 ARG A CA 1
ATOM 2178 C C . ARG A 1 281 ? 61.875 34.031 -16.672 1 28.11 281 ARG A C 1
ATOM 2180 O O . ARG A 1 281 ? 61.188 35.031 -16.375 1 28.11 281 ARG A O 1
ATOM 2187 N N . THR A 1 282 ? 62.219 34 -18 1 30.62 282 THR A N 1
ATOM 2188 C CA . THR A 1 282 ? 61.406 34.281 -19.156 1 30.62 282 THR A CA 1
ATOM 2189 C C . THR A 1 282 ? 60.062 33.562 -19.047 1 30.62 282 THR A C 1
ATOM 2191 O O . THR A 1 282 ? 60 32.344 -19.078 1 30.62 282 THR A O 1
ATOM 2194 N N . GLU A 1 283 ? 59.188 34.094 -18.172 1 29.05 283 GLU A N 1
ATOM 2195 C CA . GLU A 1 283 ? 57.812 33.656 -18.359 1 29.05 283 GLU A CA 1
ATOM 2196 C C . GLU A 1 283 ? 57.375 33.812 -19.797 1 29.05 283 GLU A C 1
ATOM 2198 O O . GLU A 1 283 ? 57.5 34.875 -20.391 1 29.05 283 GLU A O 1
ATOM 2203 N N . GLU A 1 284 ? 57.656 32.75 -20.656 1 30.17 284 GLU A N 1
ATOM 2204 C CA . GLU A 1 284 ? 57.156 32.594 -22.016 1 30.17 284 GLU A CA 1
ATOM 2205 C C . GLU A 1 284 ? 55.688 33 -22.125 1 30.17 284 GLU A C 1
ATOM 2207 O O . GLU A 1 284 ? 54.812 32.406 -21.5 1 30.17 284 GLU A O 1
ATOM 2212 N N . ASP A 1 285 ? 55.469 34.344 -22.188 1 29.27 285 ASP A N 1
ATOM 2213 C CA . ASP A 1 285 ? 54.156 34.844 -22.641 1 29.27 285 ASP A CA 1
ATOM 2214 C C . ASP A 1 285 ? 53.812 34.25 -24.016 1 29.27 285 ASP A C 1
ATOM 2216 O O . ASP A 1 285 ? 54.594 34.344 -24.953 1 29.27 285 ASP A O 1
ATOM 2220 N N . GLY A 1 286 ? 53.25 33 -24.156 1 28.22 286 GLY A N 1
ATOM 2221 C CA . GLY A 1 286 ? 52.594 32.5 -25.359 1 28.22 286 GLY A CA 1
ATOM 2222 C C . GLY A 1 286 ? 51.75 33.562 -26.062 1 28.22 286 GLY A C 1
ATOM 2223 O O . GLY A 1 286 ? 50.594 33.781 -25.656 1 28.22 286 GLY A O 1
ATOM 2224 N N . SER A 1 287 ? 52.344 34.75 -26.391 1 26.72 287 SER A N 1
ATOM 2225 C CA . SER A 1 287 ? 51.656 35.656 -27.281 1 26.72 287 SER A CA 1
ATOM 2226 C C . SER A 1 287 ? 51.219 34.969 -28.562 1 26.72 287 SER A C 1
ATOM 2228 O O . SER A 1 287 ? 52.031 34.312 -29.234 1 26.72 287 SER A O 1
ATOM 2230 N N . LYS A 1 288 ? 49.969 34.594 -28.609 1 28.53 288 LYS A N 1
ATOM 2231 C CA . LYS A 1 288 ? 49.156 34.312 -29.797 1 28.53 288 LYS A CA 1
ATOM 2232 C C . LYS A 1 288 ? 49.312 35.406 -30.844 1 28.53 288 LYS A C 1
ATOM 2234 O O . LYS A 1 288 ? 49.062 36.594 -30.547 1 28.53 288 LYS A O 1
ATOM 2239 N N . LYS A 1 289 ? 50.188 35.312 -31.891 1 29.03 289 LYS A N 1
ATOM 2240 C CA . LYS A 1 289 ? 50.281 36.125 -33.125 1 29.03 289 LYS A CA 1
ATOM 2241 C C . LYS A 1 289 ? 48.906 36.375 -33.719 1 29.03 289 LYS A C 1
ATOM 2243 O O . LYS A 1 289 ? 48.125 35.438 -33.875 1 29.03 289 LYS A O 1
ATOM 2248 N N . PRO A 1 290 ? 48.562 37.656 -33.719 1 29.19 290 PRO A N 1
ATOM 2249 C CA . PRO A 1 290 ? 47.5 38.062 -34.625 1 29.19 290 PRO A CA 1
ATOM 2250 C C . PRO A 1 290 ? 47.75 37.656 -36.062 1 29.19 290 PRO A C 1
ATOM 2252 O O . PRO A 1 290 ? 48.875 37.812 -36.562 1 29.19 290 PRO A O 1
ATOM 2255 N N . ALA A 1 291 ? 47.281 36.562 -36.5 1 26.14 291 ALA A N 1
ATOM 2256 C CA . ALA A 1 291 ? 47.219 36.281 -37.938 1 26.14 291 ALA A CA 1
ATOM 2257 C C . ALA A 1 291 ? 46.875 37.531 -38.75 1 26.14 291 ALA A C 1
ATOM 2259 O O . ALA A 1 291 ? 46 38.281 -38.344 1 26.14 291 ALA A O 1
ATOM 2260 N N . GLU A 1 292 ? 47.844 38.125 -39.375 1 25.11 292 GLU A N 1
ATOM 2261 C CA . GLU A 1 292 ? 47.719 39 -40.562 1 25.11 292 GLU A CA 1
ATOM 2262 C C . GLU A 1 292 ? 46.594 38.562 -41.469 1 25.11 292 GLU A C 1
ATOM 2264 O O . GLU A 1 292 ? 46.594 37.438 -41.969 1 25.11 292 GLU A O 1
ATOM 2269 N N . GLU A 1 293 ? 45.375 38.875 -40.969 1 23.33 293 GLU A N 1
ATOM 2270 C CA . GLU A 1 293 ? 44.375 38.844 -42 1 23.33 293 GLU A CA 1
ATOM 2271 C C . GLU A 1 293 ? 44.844 39.531 -43.281 1 23.33 293 GLU A C 1
ATOM 2273 O O . GLU A 1 293 ? 45.25 40.688 -43.25 1 23.33 293 GLU A O 1
ATOM 2278 N N . LYS A 1 294 ? 45.562 38.781 -44.094 1 24.25 294 LYS A N 1
ATOM 2279 C CA . LYS A 1 294 ? 45.719 39.125 -45.5 1 24.25 294 LYS A CA 1
ATOM 2280 C C . LYS A 1 294 ? 44.594 40.062 -45.969 1 24.25 294 LYS A C 1
ATOM 2282 O O . LYS A 1 294 ? 43.5 40.062 -45.375 1 24.25 294 LYS A O 1
ATOM 2287 N N . ARG A 1 295 ? 44.812 40.594 -47.219 1 22.22 295 ARG A N 1
ATOM 2288 C CA . ARG A 1 295 ? 44 41.188 -48.312 1 22.22 295 ARG A CA 1
ATOM 2289 C C . ARG A 1 295 ? 42.75 40.375 -48.562 1 22.22 295 ARG A C 1
ATOM 2291 O O . ARG A 1 295 ? 42.812 39.125 -48.594 1 22.22 295 ARG A O 1
ATOM 2298 N N . MET B 1 1 ? -37.344 2.664 -52 1 28.86 1 MET B N 1
ATOM 2299 C CA . MET B 1 1 ? -36.969 1.736 -50.938 1 28.86 1 MET B CA 1
ATOM 2300 C C . MET B 1 1 ? -36.25 2.463 -49.781 1 28.86 1 MET B C 1
ATOM 2302 O O . MET B 1 1 ? -35.125 2.912 -49.969 1 28.86 1 MET B O 1
ATOM 2306 N N . LEU B 1 2 ? -36.969 3.258 -49 1 32.28 2 LEU B N 1
ATOM 2307 C CA . LEU B 1 2 ? -36.531 3.99 -47.812 1 32.28 2 LEU B CA 1
ATOM 2308 C C . LEU B 1 2 ? -35.938 3.045 -46.781 1 32.28 2 LEU B C 1
ATOM 2310 O O . LEU B 1 2 ? -36.625 2.172 -46.25 1 32.28 2 LEU B O 1
ATOM 2314 N N . SER B 1 3 ? -34.656 2.648 -46.906 1 32.88 3 SER B N 1
ATOM 2315 C CA . SER B 1 3 ? -33.969 1.895 -45.875 1 32.88 3 SER B CA 1
ATOM 2316 C C . SER B 1 3 ? -34.25 2.471 -44.469 1 32.88 3 SER B C 1
ATOM 2318 O O . SER B 1 3 ? -34.031 3.656 -44.219 1 32.88 3 SER B O 1
ATOM 2320 N N . CYS B 1 4 ? -35.406 2.131 -43.875 1 32.28 4 CYS B N 1
ATOM 2321 C CA . CYS B 1 4 ? -35.719 2.354 -42.469 1 32.28 4 CYS B CA 1
ATOM 2322 C C . CYS B 1 4 ? -34.531 2.049 -41.594 1 32.28 4 CYS B C 1
ATOM 2324 O O . CYS B 1 4 ? -34.125 0.891 -41.469 1 32.28 4 CYS B O 1
ATOM 2326 N N . VAL B 1 5 ? -33.531 2.863 -41.719 1 37.66 5 VAL B N 1
ATOM 2327 C CA . VAL B 1 5 ? -32.594 2.83 -40.625 1 37.66 5 VAL B CA 1
ATOM 2328 C C . VAL B 1 5 ? -33.344 2.736 -39.281 1 37.66 5 VAL B C 1
ATOM 2330 O O . VAL B 1 5 ? -34.125 3.643 -38.938 1 37.66 5 VAL B O 1
ATOM 2333 N N . GLN B 1 6 ? -34.156 1.646 -39.031 1 34.81 6 GLN B N 1
ATOM 2334 C CA . GLN B 1 6 ? -34.625 1.431 -37.688 1 34.81 6 GLN B CA 1
ATOM 2335 C C . GLN B 1 6 ? -33.594 1.955 -36.656 1 34.81 6 GLN B C 1
ATOM 2337 O O . GLN B 1 6 ? -32.438 1.539 -36.656 1 34.81 6 GLN B O 1
ATOM 2342 N N . ALA B 1 7 ? -33.594 3.201 -36.406 1 38.66 7 ALA B N 1
ATOM 2343 C CA . ALA B 1 7 ? -33.062 3.678 -35.125 1 38.66 7 ALA B CA 1
ATOM 2344 C C . ALA B 1 7 ? -33.406 2.711 -34 1 38.66 7 ALA B C 1
ATOM 2346 O O . ALA B 1 7 ? -34.531 2.676 -33.531 1 38.66 7 ALA B O 1
ATOM 2347 N N . VAL B 1 8 ? -33.344 1.37 -34.094 1 41.41 8 VAL B N 1
ATOM 2348 C CA . VAL B 1 8 ? -33.562 0.495 -32.969 1 41.41 8 VAL B CA 1
ATOM 2349 C C . VAL B 1 8 ? -33.031 1.162 -31.688 1 41.41 8 VAL B C 1
ATOM 2351 O O . VAL B 1 8 ? -31.828 1.403 -31.562 1 41.41 8 VAL B O 1
ATOM 2354 N N . SER B 1 9 ? -33.562 2.154 -31.188 1 46.56 9 SER B N 1
ATOM 2355 C CA . SER B 1 9 ? -33.438 2.729 -29.844 1 46.56 9 SER B CA 1
ATOM 2356 C C . SER B 1 9 ? -33.031 1.665 -28.828 1 46.56 9 SER B C 1
ATOM 2358 O O . SER B 1 9 ? -33.781 1.411 -27.875 1 46.56 9 SER B O 1
ATOM 2360 N N . GLY B 1 10 ? -32.812 0.367 -29.125 1 55.28 10 GLY B N 1
ATOM 2361 C CA . GLY B 1 10 ? -32.719 -0.823 -28.297 1 55.28 10 GLY B CA 1
ATOM 2362 C C . GLY B 1 10 ? -31.672 -0.688 -27.203 1 55.28 10 GLY B C 1
ATOM 2363 O O . GLY B 1 10 ? -30.766 0.151 -27.281 1 55.28 10 GLY B O 1
ATOM 2364 N N . VAL B 1 11 ? -32.219 -0.967 -25.969 1 73.62 11 VAL B N 1
ATOM 2365 C CA . VAL B 1 11 ? -31.422 -1.071 -24.766 1 73.62 11 VAL B CA 1
ATOM 2366 C C . VAL B 1 11 ? -30.125 -1.813 -25.078 1 73.62 11 VAL B C 1
ATOM 2368 O O . VAL B 1 11 ? -30.141 -2.881 -25.703 1 73.62 11 VAL B O 1
ATOM 2371 N N . LEU B 1 12 ? -29.047 -1.076 -25.266 1 85.94 12 LEU B N 1
ATOM 2372 C CA . LEU B 1 12 ? -27.719 -1.653 -25.5 1 85.94 12 LEU B CA 1
ATOM 2373 C C . LEU B 1 12 ? -27.469 -2.826 -24.547 1 85.94 12 LEU B C 1
ATOM 2375 O O . LEU B 1 12 ? -27.625 -2.695 -23.328 1 85.94 12 LEU B O 1
ATOM 2379 N N . ASN B 1 13 ? -27.344 -4.059 -25.188 1 91.06 13 ASN B N 1
ATOM 2380 C CA . ASN B 1 13 ? -27.062 -5.227 -24.359 1 91.06 13 ASN B CA 1
ATOM 2381 C C . ASN B 1 13 ? -25.766 -5.066 -23.594 1 91.06 13 ASN B C 1
ATOM 2383 O O . ASN B 1 13 ? -24.844 -4.395 -24.062 1 91.06 13 ASN B O 1
ATOM 2387 N N . SER B 1 14 ? -25.734 -5.742 -22.391 1 94.5 14 SER B N 1
ATOM 2388 C CA . SER B 1 14 ? -24.547 -5.703 -21.562 1 94.5 14 SER B CA 1
ATOM 2389 C C . SER B 1 14 ? -23.5 -6.719 -22.031 1 94.5 14 SER B C 1
ATOM 2391 O O . SER B 1 14 ? -23.859 -7.723 -22.656 1 94.5 14 SER B O 1
ATOM 2393 N N . PRO B 1 15 ? -22.234 -6.402 -21.766 1 96.19 15 PRO B N 1
ATOM 2394 C CA . PRO B 1 15 ? -21.203 -7.41 -22.031 1 96.19 15 PRO B CA 1
ATOM 2395 C C . PRO B 1 15 ? -21.453 -8.727 -21.297 1 96.19 15 PRO B C 1
ATOM 2397 O O . PRO B 1 15 ? -22.219 -8.758 -20.328 1 96.19 15 PRO B O 1
ATOM 2400 N N . THR B 1 16 ? -20.875 -9.742 -21.844 1 96.38 16 THR B N 1
ATOM 2401 C CA . THR B 1 16 ? -21.078 -11.062 -21.266 1 96.38 16 THR B CA 1
ATOM 2402 C C . THR B 1 16 ? -19.75 -11.68 -20.844 1 96.38 16 THR B C 1
ATOM 2404 O O . THR B 1 16 ? -18.688 -11.18 -21.188 1 96.38 16 THR B O 1
ATOM 2407 N N . ASN B 1 17 ? -19.828 -12.703 -19.953 1 97.56 17 ASN B N 1
ATOM 2408 C CA . ASN B 1 17 ? -18.672 -13.461 -19.484 1 97.56 17 ASN B CA 1
ATOM 2409 C C . ASN B 1 17 ? -17.625 -12.555 -18.828 1 97.56 17 ASN B C 1
ATOM 2411 O O . ASN B 1 17 ? -16.453 -12.609 -19.172 1 97.56 17 ASN B O 1
ATOM 2415 N N . VAL B 1 18 ? -18.188 -11.695 -17.984 1 97.94 18 VAL B N 1
ATOM 2416 C CA . VAL B 1 18 ? -17.312 -10.773 -17.266 1 97.94 18 VAL B CA 1
ATOM 2417 C C . VAL B 1 18 ? -16.578 -11.516 -16.156 1 97.94 18 VAL B C 1
ATOM 2419 O O . VAL B 1 18 ? -17.203 -12.117 -15.281 1 97.94 18 VAL B O 1
ATOM 2422 N N . GLN B 1 19 ? -15.234 -11.5 -16.234 1 98.44 19 GLN B N 1
ATOM 2423 C CA . GLN B 1 19 ? -14.477 -12.25 -15.25 1 98.44 19 GLN B CA 1
ATOM 2424 C C . GLN B 1 19 ? -13.195 -11.516 -14.859 1 98.44 19 GLN B C 1
ATOM 2426 O O . GLN B 1 19 ? -12.594 -10.836 -15.688 1 98.44 19 GLN B O 1
ATOM 2431 N N . LEU B 1 20 ? -12.844 -11.711 -13.586 1 97.94 20 LEU B N 1
ATOM 2432 C CA . LEU B 1 20 ? -11.555 -11.234 -13.102 1 97.94 20 LEU B CA 1
ATOM 2433 C C . LEU B 1 20 ? -10.508 -12.352 -13.164 1 97.94 20 LEU B C 1
ATOM 2435 O O . LEU B 1 20 ? -10.805 -13.5 -12.82 1 97.94 20 LEU B O 1
ATOM 2439 N N . THR B 1 21 ? -9.359 -11.977 -13.68 1 97.56 21 THR B N 1
ATOM 2440 C CA . THR B 1 21 ? -8.227 -12.898 -13.703 1 97.56 21 THR B CA 1
ATOM 2441 C C . THR B 1 21 ? -7.004 -12.258 -13.055 1 97.56 21 THR B C 1
ATOM 2443 O O . THR B 1 21 ? -6.898 -11.031 -12.984 1 97.56 21 THR B O 1
ATOM 2446 N N . SER B 1 22 ? -6.129 -13.102 -12.547 1 97.19 22 SER B N 1
ATOM 2447 C CA . SER B 1 22 ? -4.941 -12.586 -11.875 1 97.19 22 SER B CA 1
ATOM 2448 C C . SER B 1 22 ? -3.775 -13.562 -11.984 1 97.19 22 SER B C 1
ATOM 2450 O O . SER B 1 22 ? -3.957 -14.773 -11.836 1 97.19 22 SER B O 1
ATOM 2452 N N . THR B 1 23 ? -2.637 -13.016 -12.312 1 96.5 23 THR B N 1
ATOM 2453 C CA . THR B 1 23 ? -1.363 -13.719 -12.273 1 96.5 23 THR B CA 1
ATOM 2454 C C . THR B 1 23 ? -0.343 -12.945 -11.438 1 96.5 23 THR B C 1
ATOM 2456 O O . THR B 1 23 ? -0.114 -11.758 -11.68 1 96.5 23 THR B O 1
ATOM 2459 N N . ASN B 1 24 ? 0.258 -13.602 -10.508 1 96.44 24 ASN B N 1
ATOM 2460 C CA . ASN B 1 24 ? 1.256 -12.984 -9.641 1 96.44 24 ASN B CA 1
ATOM 2461 C C . ASN B 1 24 ? 0.75 -11.672 -9.047 1 96.44 24 ASN B C 1
ATOM 2463 O O . ASN B 1 24 ? 1.446 -10.656 -9.094 1 96.44 24 ASN B O 1
ATOM 2467 N N . MET B 1 25 ? -0.521 -11.602 -8.656 1 94.31 25 MET B N 1
ATOM 2468 C CA . MET B 1 25 ? -1.164 -10.562 -7.863 1 94.31 25 MET B CA 1
ATOM 2469 C C . MET B 1 25 ? -1.518 -9.359 -8.727 1 94.31 25 MET B C 1
ATOM 2471 O O . MET B 1 25 ? -1.755 -8.266 -8.211 1 94.31 25 MET B O 1
ATOM 2475 N N . ASP B 1 26 ? -1.444 -9.562 -9.992 1 95.31 26 ASP B N 1
ATOM 2476 C CA . ASP B 1 26 ? -2.082 -8.547 -10.828 1 95.31 26 ASP B CA 1
ATOM 2477 C C . ASP B 1 26 ? -3.598 -8.727 -10.852 1 95.31 26 ASP B C 1
ATOM 2479 O O . ASP B 1 26 ? -4.129 -9.625 -10.195 1 95.31 26 ASP B O 1
ATOM 2483 N N . LEU B 1 27 ? -4.355 -7.836 -11.453 1 95.38 27 LEU B N 1
ATOM 2484 C CA . LEU B 1 27 ? -5.805 -7.938 -11.547 1 95.38 27 LEU B CA 1
ATOM 2485 C C . LEU B 1 27 ? -6.305 -7.387 -12.883 1 95.38 27 LEU B C 1
ATOM 2487 O O . LEU B 1 27 ? -6.141 -6.199 -13.172 1 95.38 27 LEU B O 1
ATOM 2491 N N . VAL B 1 28 ? -6.879 -8.336 -13.68 1 97.38 28 VAL B N 1
ATOM 2492 C CA . VAL B 1 28 ? -7.324 -7.957 -15.016 1 97.38 28 VAL B CA 1
ATOM 2493 C C . VAL B 1 28 ? -8.789 -8.336 -15.195 1 97.38 28 VAL B C 1
ATOM 2495 O O . VAL B 1 28 ? -9.203 -9.445 -14.859 1 97.38 28 VAL B O 1
ATOM 2498 N N . LEU B 1 29 ? -9.57 -7.379 -15.672 1 98.06 29 LEU B N 1
ATOM 2499 C CA . LEU B 1 29 ? -10.969 -7.621 -16 1 98.06 29 LEU B CA 1
ATOM 2500 C C . LEU B 1 29 ? -11.125 -7.934 -17.484 1 98.06 29 LEU B C 1
ATOM 2502 O O . LEU B 1 29 ? -10.625 -7.191 -18.344 1 98.06 29 LEU B O 1
ATOM 2506 N N . LYS B 1 30 ? -11.781 -9.07 -17.781 1 98.38 30 LYS B N 1
ATOM 2507 C CA . LYS B 1 30 ? -12.047 -9.492 -19.156 1 98.38 30 LYS B CA 1
ATOM 2508 C C . LYS B 1 30 ? -13.531 -9.711 -19.391 1 98.38 30 LYS B C 1
ATOM 2510 O O . LYS B 1 30 ? -14.266 -10.102 -18.469 1 98.38 30 LYS B O 1
ATOM 2515 N N . TRP B 1 31 ? -13.953 -9.484 -20.688 1 97.88 31 TRP B N 1
ATOM 2516 C CA . TRP B 1 31 ? -15.352 -9.688 -21.031 1 97.88 31 TRP B CA 1
ATOM 2517 C C . TRP B 1 31 ? -15.516 -9.953 -22.516 1 97.88 31 TRP B C 1
ATOM 2519 O O . TRP B 1 31 ? -14.562 -9.797 -23.297 1 97.88 31 TRP B O 1
ATOM 2529 N N . ASP B 1 32 ? -16.641 -10.461 -22.828 1 96.88 32 ASP B N 1
ATOM 2530 C CA . ASP B 1 32 ? -17.047 -10.625 -24.234 1 96.88 32 ASP B CA 1
ATOM 2531 C C . ASP B 1 32 ? -18.031 -9.539 -24.656 1 96.88 32 ASP B C 1
ATOM 2533 O O . ASP B 1 32 ? -18.859 -9.102 -23.844 1 96.88 32 ASP B O 1
ATOM 2537 N N . PRO B 1 33 ? -17.891 -9.086 -25.906 1 94.81 33 PRO B N 1
ATOM 2538 C CA . PRO B 1 33 ? -18.891 -8.125 -26.375 1 94.81 33 PRO B CA 1
ATOM 2539 C C . PRO B 1 33 ? -20.312 -8.695 -26.375 1 94.81 33 PRO B C 1
ATOM 2541 O O . PRO B 1 33 ? -20.484 -9.922 -26.391 1 94.81 33 PRO B O 1
ATOM 2544 N N . PRO B 1 34 ? -21.234 -7.715 -26.281 1 92.75 34 PRO B N 1
ATOM 2545 C CA . PRO B 1 34 ? -22.609 -8.203 -26.391 1 92.75 34 PRO B CA 1
ATOM 2546 C C . PRO B 1 34 ? -22.891 -8.836 -27.75 1 92.75 34 PRO B C 1
ATOM 2548 O O . PRO B 1 34 ? -22.188 -8.547 -28.734 1 92.75 34 PRO B O 1
ATOM 2551 N N . ALA B 1 35 ? -23.828 -9.734 -27.641 1 84.12 35 ALA B N 1
ATOM 2552 C CA . ALA B 1 35 ? -24.234 -10.344 -28.906 1 84.12 35 ALA B CA 1
ATOM 2553 C C . ALA B 1 35 ? -24.688 -9.281 -29.906 1 84.12 35 ALA B C 1
ATOM 2555 O O . ALA B 1 35 ? -25.484 -8.398 -29.547 1 84.12 35 ALA B O 1
ATOM 2556 N N . GLY B 1 36 ? -24.172 -9.273 -31.125 1 81 36 GLY B N 1
ATOM 2557 C CA . GLY B 1 36 ? -24.578 -8.352 -32.156 1 81 36 GLY B CA 1
ATOM 2558 C C . GLY B 1 36 ? -24 -6.957 -31.984 1 81 36 GLY B C 1
ATOM 2559 O O . GLY B 1 36 ? -24.547 -5.977 -32.5 1 81 36 GLY B O 1
ATOM 2560 N N . ALA B 1 37 ? -22.969 -6.895 -31.266 1 78.62 37 ALA B N 1
ATOM 2561 C CA . ALA B 1 37 ? -22.375 -5.605 -30.922 1 78.62 37 ALA B CA 1
ATOM 2562 C C . ALA B 1 37 ? -21.859 -4.887 -32.156 1 78.62 37 ALA B C 1
ATOM 2564 O O . ALA B 1 37 ? -21.219 -5.496 -33 1 78.62 37 ALA B O 1
ATOM 2565 N N . PRO B 1 38 ? -22.266 -3.629 -32.188 1 80.81 38 PRO B N 1
ATOM 2566 C CA . PRO B 1 38 ? -21.656 -2.834 -33.281 1 80.81 38 PRO B CA 1
ATOM 2567 C C . PRO B 1 38 ? -20.156 -2.701 -33.125 1 80.81 38 PRO B C 1
ATOM 2569 O O . PRO B 1 38 ? -19.609 -2.92 -32.031 1 80.81 38 PRO B O 1
ATOM 2572 N N . ARG B 1 39 ? -19.438 -2.416 -34.219 1 78.44 39 ARG B N 1
ATOM 2573 C CA . ARG B 1 39 ? -17.984 -2.365 -34.25 1 78.44 39 ARG B CA 1
ATOM 2574 C C . ARG B 1 39 ? -17.469 -1.176 -33.438 1 78.44 39 ARG B C 1
ATOM 2576 O O . ARG B 1 39 ? -16.344 -1.199 -32.938 1 78.44 39 ARG B O 1
ATOM 2583 N N . ASP B 1 40 ? -18.25 -0.15 -33.188 1 85.75 40 ASP B N 1
ATOM 2584 C CA . ASP B 1 40 ? -17.75 1.08 -32.594 1 85.75 40 ASP B CA 1
ATOM 2585 C C . ASP B 1 40 ? -18.125 1.172 -31.109 1 85.75 40 ASP B C 1
ATOM 2587 O O . ASP B 1 40 ? -18.141 2.262 -30.547 1 85.75 40 ASP B O 1
ATOM 2591 N N . LEU B 1 41 ? -18.297 0.006 -30.562 1 91.62 41 LEU B N 1
ATOM 2592 C CA . LEU B 1 41 ? -18.688 0 -29.156 1 91.62 41 LEU B CA 1
ATOM 2593 C C . LEU B 1 41 ? -17.484 0.271 -28.25 1 91.62 41 LEU B C 1
ATOM 2595 O O . LEU B 1 41 ? -16.391 -0.205 -28.516 1 91.62 41 LEU B O 1
ATOM 2599 N N . VAL B 1 42 ? -17.766 1.102 -27.281 1 94.69 42 VAL B N 1
ATOM 2600 C CA . VAL B 1 42 ? -16.734 1.341 -26.281 1 94.69 42 VAL B CA 1
ATOM 2601 C C . VAL B 1 42 ? -17.203 0.86 -24.906 1 94.69 42 VAL B C 1
ATOM 2603 O O . VAL B 1 42 ? -18.406 0.633 -24.703 1 94.69 42 VAL B O 1
ATOM 2606 N N . TYR B 1 43 ? -16.219 0.73 -24.047 1 95.5 43 TYR B N 1
ATOM 2607 C CA . TYR B 1 43 ? -16.547 0.146 -22.75 1 95.5 43 TYR B CA 1
ATOM 2608 C C . TYR B 1 43 ? -16 0.995 -21.609 1 95.5 43 TYR B C 1
ATOM 2610 O O . TYR B 1 43 ? -14.945 1.63 -21.766 1 95.5 43 TYR B O 1
ATOM 2618 N N . THR B 1 44 ? -16.75 0.985 -20.5 1 95.56 44 THR B N 1
ATOM 2619 C CA . THR B 1 44 ? -16.312 1.593 -19.25 1 95.56 44 THR B CA 1
ATOM 2620 C C . THR B 1 44 ? -16.359 0.573 -18.109 1 95.56 44 THR B C 1
ATOM 2622 O O . THR B 1 44 ? -17.297 -0.205 -18 1 95.56 44 THR B O 1
ATOM 2625 N N . THR B 1 45 ? -15.203 0.588 -17.312 1 96.19 45 THR B N 1
ATOM 2626 C CA . THR B 1 45 ? -15.102 -0.412 -16.25 1 96.19 45 THR B CA 1
ATOM 2627 C C . THR B 1 45 ? -15.023 0.256 -14.883 1 96.19 45 THR B C 1
ATOM 2629 O O . THR B 1 45 ? 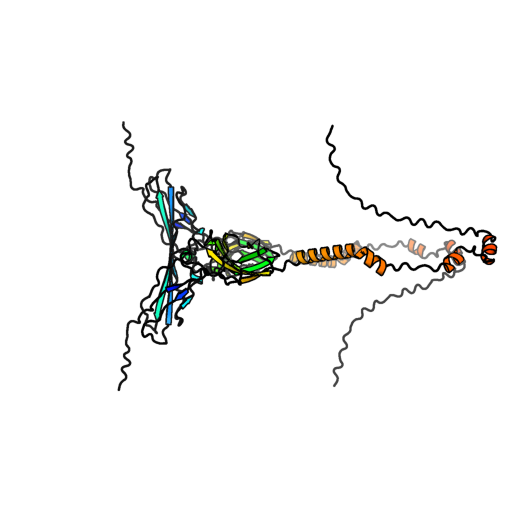-14.734 1.45 -14.789 1 96.19 45 THR B O 1
ATOM 2632 N N . GLU B 1 46 ? -15.422 -0.528 -13.852 1 94.06 46 GLU B N 1
ATOM 2633 C CA . GLU B 1 46 ? -15.281 -0.148 -12.453 1 94.06 46 GLU B CA 1
ATOM 2634 C C . GLU B 1 46 ? -14.82 -1.33 -11.602 1 94.06 46 GLU B C 1
ATOM 2636 O O . GLU B 1 46 ? -15.07 -2.486 -11.953 1 94.06 46 GLU B O 1
ATOM 2641 N N . LEU B 1 47 ? -14.125 -0.985 -10.531 1 93.75 47 LEU B N 1
ATOM 2642 C CA . LEU B 1 47 ? -13.727 -1.987 -9.555 1 93.75 47 LEU B CA 1
ATOM 2643 C C . LEU B 1 47 ? -14.375 -1.715 -8.203 1 93.75 47 LEU B C 1
ATOM 2645 O O . LEU B 1 47 ? -14.359 -0.58 -7.719 1 93.75 47 LEU B O 1
ATOM 2649 N N . ILE B 1 48 ? -14.992 -2.746 -7.66 1 92.31 48 ILE B N 1
ATOM 2650 C CA . ILE B 1 48 ? -15.609 -2.668 -6.34 1 92.31 48 ILE B CA 1
ATOM 2651 C C . ILE B 1 48 ? -14.812 -3.516 -5.348 1 92.31 48 ILE B C 1
ATOM 2653 O O . ILE B 1 48 ? -14.508 -4.68 -5.621 1 92.31 48 ILE B O 1
ATOM 2657 N N . LEU B 1 49 ? -14.438 -2.941 -4.258 1 90.88 49 LEU B N 1
ATOM 2658 C CA . LEU B 1 49 ? -13.719 -3.635 -3.195 1 90.88 49 LEU B CA 1
ATOM 2659 C C . LEU B 1 49 ? -14.523 -3.631 -1.901 1 90.88 49 LEU B C 1
ATOM 2661 O O . LEU B 1 49 ? -15.109 -2.609 -1.531 1 90.88 49 LEU B O 1
ATOM 2665 N N . SER B 1 50 ? -14.609 -4.789 -1.29 1 88.81 50 SER B N 1
ATOM 2666 C CA . SER B 1 50 ? -15.195 -4.934 0.039 1 88.81 50 SER B CA 1
ATOM 2667 C C . SER B 1 50 ? -14.305 -5.781 0.944 1 88.81 50 SER B C 1
ATOM 2669 O O . SER B 1 50 ? -13.781 -6.812 0.517 1 88.81 50 SER B O 1
ATOM 2671 N N . PHE B 1 51 ? -14.07 -5.297 2.178 1 86.56 51 PHE B N 1
ATOM 2672 C CA . PHE B 1 51 ? -13.195 -6.02 3.096 1 86.56 51 PHE B CA 1
ATOM 2673 C C . PHE B 1 51 ? -13.656 -5.828 4.539 1 86.56 51 PHE B C 1
ATOM 2675 O O . PHE B 1 51 ? -13.992 -4.715 4.945 1 86.56 51 PHE B O 1
ATOM 2682 N N . VAL B 1 52 ? -13.812 -6.859 5.133 1 81.88 52 VAL B N 1
ATOM 2683 C CA . VAL B 1 52 ? -14.023 -6.844 6.578 1 81.88 52 VAL B CA 1
ATOM 2684 C C . VAL B 1 52 ? -12.852 -7.516 7.281 1 81.88 52 VAL B C 1
ATOM 2686 O O . VAL B 1 52 ? -12.57 -8.695 7.043 1 81.88 52 VAL B O 1
ATOM 2689 N N . ASN B 1 53 ? -12.117 -6.727 8 1 79.25 53 ASN B N 1
ATOM 2690 C CA . ASN B 1 53 ? -10.977 -7.277 8.719 1 79.25 53 ASN B CA 1
ATOM 2691 C C . ASN B 1 53 ? -11.352 -7.688 10.141 1 79.25 53 ASN B C 1
ATOM 2693 O O . ASN B 1 53 ? -11.648 -6.832 10.984 1 79.25 53 ASN B O 1
ATOM 2697 N N . PRO B 1 54 ? -11.336 -9 10.375 1 70.56 54 PRO B N 1
ATOM 2698 C CA . PRO B 1 54 ? -11.688 -9.445 11.719 1 70.56 54 PRO B CA 1
ATOM 2699 C C . PRO B 1 54 ? -10.523 -9.328 12.703 1 70.56 54 PRO B C 1
ATOM 2701 O O . PRO B 1 54 ? -10.711 -9.492 13.914 1 70.56 54 PRO B O 1
ATOM 2704 N N . HIS B 1 55 ? -9.422 -8.953 12.211 1 67 55 HIS B N 1
ATOM 2705 C CA . HIS B 1 55 ? -8.227 -9.109 13.031 1 67 55 HIS B CA 1
ATOM 2706 C C . HIS B 1 55 ? -7.734 -7.758 13.539 1 67 55 HIS B C 1
ATOM 2708 O O . HIS B 1 55 ? -6.527 -7.543 13.688 1 67 55 HIS B O 1
ATOM 2714 N N . SER B 1 56 ? -8.617 -7.055 13.891 1 82.75 56 SER B N 1
ATOM 2715 C CA . SER B 1 56 ? -8.164 -5.82 14.531 1 82.75 56 SER B CA 1
ATOM 2716 C C . SER B 1 56 ? -7.84 -6.047 16 1 82.75 56 SER B C 1
ATOM 2718 O O . SER B 1 56 ? -7.031 -6.914 16.344 1 82.75 56 SER B O 1
ATOM 2720 N N . CYS B 1 57 ? -8.305 -5.293 16.938 1 92.75 57 CYS B N 1
ATOM 2721 C CA . CYS B 1 57 ? -8.109 -5.477 18.375 1 92.75 57 CYS B CA 1
ATOM 2722 C C . CYS B 1 57 ? -9.117 -6.457 18.953 1 92.75 57 CYS B C 1
ATOM 2724 O O . CYS B 1 57 ? -10.328 -6.238 18.844 1 92.75 57 CYS B O 1
ATOM 2726 N N . VAL B 1 58 ? -8.562 -7.633 19.547 1 93.56 58 VAL B N 1
ATOM 2727 C CA . VAL B 1 58 ? -9.422 -8.68 20.078 1 93.56 58 VAL B CA 1
ATOM 2728 C C . VAL B 1 58 ? -9.234 -8.758 21.594 1 93.56 58 VAL B C 1
ATOM 2730 O O . VAL B 1 58 ? -8.109 -8.82 22.094 1 93.56 58 VAL B O 1
ATOM 2733 N N . ASN B 1 59 ? -10.336 -8.688 22.312 1 92.88 59 ASN B N 1
ATOM 2734 C CA . ASN B 1 59 ? -10.359 -8.812 23.766 1 92.88 59 ASN B CA 1
ATOM 2735 C C . ASN B 1 59 ? -9.438 -7.789 24.438 1 92.88 59 ASN B C 1
ATOM 2737 O O . ASN B 1 59 ? -8.641 -8.141 25.312 1 92.88 59 ASN B O 1
ATOM 2741 N N . THR B 1 60 ? -9.5 -6.668 24 1 94.69 60 THR B N 1
ATOM 2742 C CA . THR B 1 60 ? -8.68 -5.605 24.562 1 94.69 60 THR B CA 1
ATOM 2743 C C . THR B 1 60 ? -9.438 -4.867 25.672 1 94.69 60 THR B C 1
ATOM 2745 O O . THR B 1 60 ? -10.664 -4.734 25.609 1 94.69 60 THR B O 1
ATOM 2748 N N . SER B 1 61 ? -8.727 -4.371 26.641 1 94.12 61 SER B N 1
ATOM 2749 C CA . SER B 1 61 ? -9.336 -3.564 27.703 1 94.12 61 SER B CA 1
ATOM 2750 C C . SER B 1 61 ? -9.219 -2.076 27.391 1 94.12 61 SER B C 1
ATOM 2752 O O . SER B 1 61 ? -9.828 -1.248 28.078 1 94.12 61 SER B O 1
ATOM 2754 N N . ALA B 1 62 ? -8.477 -1.764 26.375 1 94.12 62 ALA B N 1
ATOM 2755 C CA . ALA B 1 62 ? -8.328 -0.37 25.969 1 94.12 62 ALA B CA 1
ATOM 2756 C C . ALA B 1 62 ? -9.602 0.156 25.312 1 94.12 62 ALA B C 1
ATOM 2758 O O . ALA B 1 62 ? -10.406 -0.62 24.797 1 94.12 62 ALA B O 1
ATOM 2759 N N . LEU B 1 63 ? -9.773 1.475 25.359 1 96.31 63 LEU B N 1
ATOM 2760 C CA . LEU B 1 63 ? -10.961 2.098 24.781 1 96.31 63 LEU B CA 1
ATOM 2761 C C . LEU B 1 63 ? -10.633 2.719 23.422 1 96.31 63 LEU B C 1
ATOM 2763 O O . LEU B 1 63 ? -11.258 3.701 23.016 1 96.31 63 LEU B O 1
ATOM 2767 N N . GLN B 1 64 ? -9.617 2.24 22.859 1 97.31 64 GLN B N 1
ATOM 2768 C CA . GLN B 1 64 ? -9.219 2.617 21.516 1 97.31 64 GLN B CA 1
ATOM 2769 C C . GLN B 1 64 ? -8.445 1.489 20.828 1 97.31 64 GLN B C 1
ATOM 2771 O O . GLN B 1 64 ? -7.887 0.618 21.5 1 97.31 64 GLN B O 1
ATOM 2776 N N . CYS B 1 65 ? -8.422 1.453 19.547 1 97.25 65 CYS B N 1
ATOM 2777 C CA . CYS B 1 65 ? -7.699 0.465 18.75 1 97.25 65 CYS B CA 1
ATOM 2778 C C . CYS B 1 65 ? -7.031 1.115 17.547 1 97.25 65 CYS B C 1
ATOM 2780 O O . CYS B 1 65 ? -7.676 1.839 16.781 1 97.25 65 CYS B O 1
ATOM 2782 N N . ASP B 1 66 ? -5.699 0.909 17.453 1 95.88 66 ASP B N 1
ATOM 2783 C CA . ASP B 1 66 ? -4.965 1.369 16.281 1 95.88 66 ASP B CA 1
ATOM 2784 C C . ASP B 1 66 ? -5.188 0.436 15.086 1 95.88 66 ASP B C 1
ATOM 2786 O O . ASP B 1 66 ? -4.746 -0.714 15.102 1 95.88 66 ASP B O 1
ATOM 2790 N N . LEU B 1 67 ? -5.824 0.984 14.047 1 93.75 67 LEU B N 1
ATOM 2791 C CA . LEU B 1 67 ? -6.188 0.188 12.883 1 93.75 67 LEU B CA 1
ATOM 2792 C C . LEU B 1 67 ? -5.316 0.553 11.688 1 93.75 67 LEU B C 1
ATOM 2794 O O . LEU B 1 67 ? -5.598 0.139 10.555 1 93.75 67 LEU B O 1
ATOM 2798 N N . THR B 1 68 ? -4.281 1.253 11.844 1 89.94 68 THR B N 1
ATOM 2799 C CA . THR B 1 68 ? -3.457 1.825 10.789 1 89.94 68 THR B CA 1
ATOM 2800 C C . THR B 1 68 ? -2.916 0.731 9.867 1 89.94 68 THR B C 1
ATOM 2802 O O . THR B 1 68 ? -2.896 0.89 8.648 1 89.94 68 THR B O 1
ATOM 2805 N N . HIS B 1 69 ? -2.564 -0.364 10.414 1 85.88 69 HIS B N 1
ATOM 2806 C CA . HIS B 1 69 ? -1.92 -1.427 9.648 1 85.88 69 HIS B CA 1
ATOM 2807 C C . HIS B 1 69 ? -2.918 -2.139 8.742 1 85.88 69 HIS B C 1
ATOM 2809 O O . HIS B 1 69 ? -2.523 -2.873 7.832 1 85.88 69 HIS B O 1
ATOM 2815 N N . LEU B 1 70 ? -4.141 -1.876 8.961 1 85.31 70 LEU B N 1
ATOM 2816 C CA . LEU B 1 70 ? -5.176 -2.549 8.18 1 85.31 70 LEU B CA 1
ATOM 2817 C C . LEU B 1 70 ? -5.574 -1.716 6.969 1 85.31 70 LEU B C 1
ATOM 2819 O O . LEU B 1 70 ? -6.312 -2.188 6.102 1 85.31 70 LEU B O 1
ATOM 2823 N N . VAL B 1 71 ? -4.906 -0.485 7.07 1 81.5 71 VAL B N 1
ATOM 2824 C CA . VAL B 1 71 ? -5.18 0.424 5.965 1 81.5 71 VAL B CA 1
ATOM 2825 C C . VAL B 1 71 ? -4.355 0.014 4.746 1 81.5 71 VAL B C 1
ATOM 2827 O O . VAL B 1 71 ? -3.186 -0.358 4.875 1 81.5 71 VAL B O 1
ATOM 2830 N N . VAL B 1 72 ? -4.742 -0.317 3.639 1 76.19 72 VAL B N 1
ATOM 2831 C CA . VAL B 1 72 ? -4.098 -0.719 2.395 1 76.19 72 VAL B CA 1
ATOM 2832 C C . VAL B 1 72 ? -3.812 -2.219 2.42 1 76.19 72 VAL B C 1
ATOM 2834 O O . VAL B 1 72 ? -2.826 -2.66 3.014 1 76.19 72 VAL B O 1
ATOM 2837 N N . SER B 1 73 ? -4.602 -2.83 2.154 1 77.31 73 SER B N 1
ATOM 2838 C CA . SER B 1 73 ? -4.461 -4.281 2.146 1 77.31 73 SER B CA 1
ATOM 2839 C C . SER B 1 73 ? -4.902 -4.875 0.812 1 77.31 73 SER B C 1
ATOM 2841 O O . SER B 1 73 ? -5.773 -4.316 0.139 1 77.31 73 SER B O 1
ATOM 2843 N N . ILE B 1 74 ? -4.148 -5.918 0.471 1 83.12 74 ILE B N 1
ATOM 2844 C CA . ILE B 1 74 ? -4.52 -6.621 -0.753 1 83.12 74 ILE B CA 1
ATOM 2845 C C . ILE B 1 74 ? -5.699 -7.555 -0.478 1 83.12 74 ILE B C 1
ATOM 2847 O O . ILE B 1 74 ? -6.324 -8.062 -1.41 1 83.12 74 ILE B O 1
ATOM 2851 N N . TYR B 1 75 ? -6.016 -7.664 0.71 1 83.62 75 TYR B N 1
ATOM 2852 C CA . TYR B 1 75 ? -7.031 -8.633 1.096 1 83.62 75 TYR B CA 1
ATOM 2853 C C . TYR B 1 75 ? -8.43 -8.062 0.903 1 83.62 75 TYR B C 1
ATOM 2855 O O . TYR B 1 75 ? -8.633 -6.852 0.992 1 83.62 75 TYR B O 1
ATOM 2863 N N . GLY B 1 76 ? -9.312 -9.008 0.592 1 86.88 76 GLY B N 1
ATOM 2864 C CA . GLY B 1 76 ? -10.688 -8.586 0.395 1 86.88 76 GLY B CA 1
ATOM 2865 C C . GLY B 1 76 ? -11.336 -9.203 -0.829 1 86.88 76 GLY B C 1
ATOM 2866 O O . GLY B 1 76 ? -10.727 -10.031 -1.509 1 86.88 76 GLY B O 1
ATOM 2867 N N . ARG B 1 77 ? -12.586 -8.734 -0.974 1 91.88 77 ARG B N 1
ATOM 2868 C CA . ARG B 1 77 ? -13.367 -9.203 -2.107 1 91.88 77 ARG B CA 1
ATOM 2869 C C . ARG B 1 77 ? -13.43 -8.148 -3.207 1 91.88 77 ARG B C 1
ATOM 2871 O O . ARG B 1 77 ? -13.875 -7.023 -2.971 1 91.88 77 ARG B O 1
ATOM 2878 N N . TYR B 1 78 ? -12.93 -8.578 -4.375 1 93.31 78 TYR B N 1
ATOM 2879 C CA . TYR B 1 78 ? -12.938 -7.684 -5.527 1 93.31 78 TYR B CA 1
ATOM 2880 C C . TYR B 1 78 ? -14.023 -8.078 -6.52 1 93.31 78 TYR B C 1
ATOM 2882 O O . TYR B 1 78 ? -14.234 -9.266 -6.777 1 93.31 78 TYR B O 1
ATOM 2890 N N . THR B 1 79 ? -14.75 -7.09 -7.012 1 95.94 79 THR B N 1
ATOM 2891 C CA . THR B 1 79 ? -15.727 -7.289 -8.07 1 95.94 79 THR B CA 1
ATOM 2892 C C . THR B 1 79 ? -15.531 -6.266 -9.188 1 95.94 79 THR B C 1
ATOM 2894 O O . THR B 1 79 ? -15.508 -5.059 -8.938 1 95.94 79 THR B O 1
ATOM 2897 N N . GLY B 1 80 ? -15.266 -6.781 -10.367 1 95.75 80 GLY B N 1
ATOM 2898 C CA . GLY B 1 80 ? -15.195 -5.906 -11.523 1 95.75 80 GLY B CA 1
ATOM 2899 C C . GLY B 1 80 ? -16.5 -5.816 -12.281 1 95.75 80 GLY B C 1
ATOM 2900 O O . GLY B 1 80 ? -17.25 -6.801 -12.367 1 95.75 80 GLY B O 1
ATOM 2901 N N . ARG B 1 81 ? -16.766 -4.625 -12.781 1 96.31 81 ARG B N 1
ATOM 2902 C CA . ARG B 1 81 ? -17.953 -4.508 -13.609 1 96.31 81 ARG B CA 1
ATOM 2903 C C . ARG B 1 81 ? -17.688 -3.65 -14.844 1 96.31 81 ARG B C 1
ATOM 2905 O O . ARG B 1 81 ? -16.766 -2.834 -14.844 1 96.31 81 ARG B O 1
ATOM 2912 N N . VAL B 1 82 ? -18.453 -3.955 -15.906 1 96.5 82 VAL B N 1
ATOM 2913 C CA . VAL B 1 82 ? -18.234 -3.305 -17.188 1 96.5 82 VAL B CA 1
ATOM 2914 C C . VAL B 1 82 ? -19.578 -3.006 -17.859 1 96.5 82 VAL B C 1
ATOM 2916 O O . VAL B 1 82 ? -20.516 -3.785 -17.734 1 96.5 82 VAL B O 1
ATOM 2919 N N . LYS B 1 83 ? -19.672 -1.88 -18.484 1 95.06 83 LYS B N 1
ATOM 2920 C CA . LYS B 1 83 ? -20.844 -1.532 -19.281 1 95.06 83 LYS B CA 1
ATOM 2921 C C . LYS B 1 83 ? -20.422 -1.062 -20.672 1 95.06 83 LYS B C 1
ATOM 2923 O O . LYS B 1 83 ? -19.328 -0.529 -20.859 1 95.06 83 LYS B O 1
ATOM 2928 N N . ALA B 1 84 ? -21.25 -1.315 -21.594 1 94.56 84 ALA B N 1
ATOM 2929 C CA . ALA B 1 84 ? -21.047 -0.885 -22.969 1 94.56 84 ALA B CA 1
ATOM 2930 C C . ALA B 1 84 ? -21.688 0.476 -23.234 1 94.56 84 ALA B C 1
ATOM 2932 O O . ALA B 1 84 ? -22.719 0.798 -22.641 1 94.56 84 ALA B O 1
ATOM 2933 N N . GLN B 1 85 ? -21 1.238 -24.062 1 93.5 85 GLN B N 1
ATOM 2934 C CA . GLN B 1 85 ? -21.516 2.564 -24.391 1 93.5 85 GLN B CA 1
ATOM 2935 C C . GLN B 1 85 ? -21.438 2.824 -25.891 1 93.5 85 GLN B C 1
ATOM 2937 O O . GLN B 1 85 ? -20.453 2.457 -26.547 1 93.5 85 GLN B O 1
ATOM 2942 N N . LEU B 1 86 ? -22.469 3.408 -26.406 1 90.44 86 LEU B N 1
ATOM 2943 C CA . LEU B 1 86 ? -22.562 3.873 -27.781 1 90.44 86 LEU B CA 1
ATOM 2944 C C . LEU B 1 86 ? -23.172 5.273 -27.844 1 90.44 86 LEU B C 1
ATOM 2946 O O . LEU B 1 86 ? -24.391 5.434 -27.703 1 90.44 86 LEU B O 1
ATOM 2950 N N . GLY B 1 87 ? -22.297 6.238 -28.078 1 85.31 87 GLY B N 1
ATOM 2951 C CA . GLY B 1 87 ? -22.797 7.602 -28 1 85.31 87 GLY B CA 1
ATOM 2952 C C . GLY B 1 87 ? -23.344 7.953 -26.625 1 85.31 87 GLY B C 1
ATOM 2953 O O . GLY B 1 87 ? -22.625 7.844 -25.625 1 85.31 87 GLY B O 1
ATOM 2954 N N . ALA B 1 88 ? -24.641 8.258 -26.594 1 87.12 88 ALA B N 1
ATOM 2955 C CA . ALA B 1 88 ? -25.266 8.672 -25.344 1 87.12 88 ALA B CA 1
ATOM 2956 C C . ALA B 1 88 ? -25.906 7.48 -24.641 1 87.12 88 ALA B C 1
ATOM 2958 O O . ALA B 1 88 ? -26.312 7.578 -23.484 1 87.12 88 ALA B O 1
ATOM 2959 N N . GLN B 1 89 ? -25.984 6.379 -25.359 1 88.81 89 GLN B N 1
ATOM 2960 C CA . GLN B 1 89 ? -26.625 5.199 -24.797 1 88.81 89 GLN B CA 1
ATOM 2961 C C . GLN B 1 89 ? -25.625 4.332 -24.047 1 88.81 89 GLN B C 1
ATOM 2963 O O . GLN B 1 89 ? -24.469 4.199 -24.469 1 88.81 89 GLN B O 1
ATOM 2968 N N . SER B 1 90 ? -26.094 3.777 -22.891 1 92.31 90 SER B N 1
ATOM 2969 C CA . SER B 1 90 ? -25.266 2.871 -22.094 1 92.31 90 SER B CA 1
ATOM 2970 C C . SER B 1 90 ? -26.031 1.604 -21.734 1 92.31 90 SER B C 1
ATOM 2972 O O . SER B 1 90 ? -27.25 1.64 -21.547 1 92.31 90 SER B O 1
ATOM 2974 N N . SER B 1 91 ? -25.359 0.526 -21.672 1 93.38 91 SER B N 1
ATOM 2975 C CA . SER B 1 91 ? -25.953 -0.715 -21.188 1 93.38 91 SER B CA 1
ATOM 2976 C C . SER B 1 91 ? -26 -0.759 -19.656 1 93.38 91 SER B C 1
ATOM 2978 O O . SER B 1 91 ? -25.453 0.13 -19 1 93.38 91 SER B O 1
ATOM 2980 N N . ALA B 1 92 ? -26.734 -1.797 -19.156 1 93.94 92 ALA B N 1
ATOM 2981 C CA . ALA B 1 92 ? -26.625 -2.08 -17.734 1 93.94 92 ALA B CA 1
ATOM 2982 C C . ALA B 1 92 ? -25.219 -2.582 -17.391 1 93.94 92 ALA B C 1
ATOM 2984 O O . ALA B 1 92 ? -24.5 -3.076 -18.25 1 93.94 92 ALA B O 1
ATOM 2985 N N . TRP B 1 93 ? -24.859 -2.467 -16.156 1 95.06 93 TRP B N 1
ATOM 2986 C CA . TRP B 1 93 ? -23.594 -2.998 -15.672 1 95.06 93 TRP B CA 1
ATOM 2987 C C . TRP B 1 93 ? -23.609 -4.523 -15.656 1 95.06 93 TRP B C 1
ATOM 2989 O O . TRP B 1 93 ? -24.594 -5.133 -15.242 1 95.06 93 TRP B O 1
ATOM 2999 N N . ALA B 1 94 ? -22.625 -5.07 -16.188 1 96.88 94 ALA B N 1
ATOM 3000 C CA . ALA B 1 94 ? -22.359 -6.5 -16.016 1 96.88 94 ALA B CA 1
ATOM 3001 C C . ALA B 1 94 ? -21.219 -6.734 -15.031 1 96.88 94 ALA B C 1
ATOM 3003 O O . ALA B 1 94 ? -20.125 -6.188 -15.195 1 96.88 94 ALA B O 1
ATOM 3004 N N . SER B 1 95 ? -21.484 -7.586 -14.047 1 97.06 95 SER B N 1
ATOM 3005 C CA . SER B 1 95 ? -20.516 -7.742 -12.961 1 97.06 95 SER B CA 1
ATOM 3006 C C . SER B 1 95 ? -19.844 -9.109 -13 1 97.06 95 SER B C 1
ATOM 3008 O O . SER B 1 95 ? -20.469 -10.094 -13.43 1 97.06 95 SER B O 1
ATOM 3010 N N . SER B 1 96 ? -18.641 -9.148 -12.578 1 97.94 96 SER B N 1
ATOM 3011 C CA . SER B 1 96 ? -17.953 -10.422 -12.367 1 97.94 96 SER B CA 1
ATOM 3012 C C . SER B 1 96 ? -18.344 -11.047 -11.031 1 97.94 96 SER B C 1
ATOM 3014 O O . SER B 1 96 ? -18.984 -10.398 -10.195 1 97.94 96 SER B O 1
ATOM 3016 N N . ASP B 1 97 ? -17.953 -12.312 -10.875 1 97.12 97 ASP B N 1
ATOM 3017 C CA . ASP B 1 97 ? -18.016 -12.906 -9.539 1 97.12 97 ASP B CA 1
ATOM 3018 C C . ASP B 1 97 ? -16.984 -12.266 -8.609 1 97.12 97 ASP B C 1
ATOM 3020 O O . ASP B 1 97 ? -16.062 -11.594 -9.07 1 97.12 97 ASP B O 1
ATOM 3024 N N . ASP B 1 98 ? -17.25 -12.469 -7.328 1 95.69 98 ASP B N 1
ATOM 3025 C CA . ASP B 1 98 ? -16.266 -12.016 -6.352 1 95.69 98 ASP B CA 1
ATOM 3026 C C . ASP B 1 98 ? -14.93 -12.727 -6.551 1 95.69 98 ASP B C 1
ATOM 3028 O O . ASP B 1 98 ? -14.898 -13.922 -6.852 1 95.69 98 ASP B O 1
ATOM 3032 N N . PHE B 1 99 ? -13.93 -12.008 -6.418 1 96.19 99 PHE B N 1
ATOM 3033 C CA . PHE B 1 99 ? -12.578 -12.516 -6.617 1 96.19 99 PHE B CA 1
ATOM 3034 C C . PHE B 1 99 ? -11.711 -12.25 -5.395 1 96.19 99 PHE B C 1
ATOM 3036 O O . PHE B 1 99 ? -11.602 -11.102 -4.941 1 96.19 99 PHE B O 1
ATOM 3043 N N . LEU B 1 100 ? -11.148 -13.281 -4.812 1 94.56 100 LEU B N 1
ATOM 3044 C CA . LEU B 1 100 ? -10.18 -13.156 -3.729 1 94.56 100 LEU B CA 1
ATOM 3045 C C . LEU B 1 100 ? -8.758 -13.242 -4.262 1 94.56 100 LEU B C 1
ATOM 3047 O O . LEU B 1 100 ? -8.273 -14.336 -4.574 1 94.56 100 LEU B O 1
ATOM 3051 N N . LEU B 1 101 ? -8.102 -12.125 -4.223 1 93.25 101 LEU B N 1
ATOM 3052 C CA . LEU B 1 101 ? -6.801 -12.008 -4.879 1 93.25 101 LEU B CA 1
ATOM 3053 C C . LEU B 1 101 ? -5.781 -12.945 -4.238 1 93.25 101 LEU B C 1
ATOM 3055 O O . LEU B 1 101 ? -5.051 -13.648 -4.941 1 93.25 101 LEU B O 1
ATOM 3059 N N . ASP B 1 102 ? -5.723 -13.031 -2.943 1 92.06 102 ASP B N 1
ATOM 3060 C CA . ASP B 1 102 ? -4.734 -13.828 -2.217 1 92.06 102 ASP B CA 1
ATOM 3061 C C . ASP B 1 102 ? -5.004 -15.32 -2.383 1 92.06 102 ASP B C 1
ATOM 3063 O O . ASP B 1 102 ? -4.094 -16.141 -2.232 1 92.06 102 ASP B O 1
ATOM 3067 N N . LYS B 1 103 ? -6.223 -15.656 -2.701 1 94 103 LYS B N 1
ATOM 3068 C CA . LYS B 1 103 ? -6.586 -17.078 -2.766 1 94 103 LYS B CA 1
ATOM 3069 C C . LYS B 1 103 ? -6.68 -17.547 -4.211 1 94 103 LYS B C 1
ATOM 3071 O O . LYS B 1 103 ? -6.449 -18.719 -4.5 1 94 103 LYS B O 1
ATOM 3076 N N . GLN B 1 104 ? -6.965 -16.672 -5.133 1 96.19 104 GLN B N 1
ATOM 3077 C CA . GLN B 1 104 ? -7.355 -17.125 -6.461 1 96.19 104 GLN B CA 1
ATOM 3078 C C . GLN B 1 104 ? -6.328 -16.719 -7.508 1 96.19 104 GLN B C 1
ATOM 3080 O O . GLN B 1 104 ? -6.406 -17.141 -8.664 1 96.19 104 GLN B O 1
ATOM 3085 N N . THR B 1 105 ? -5.355 -15.93 -7.211 1 96.31 105 THR B N 1
ATOM 3086 C CA . THR B 1 105 ? -4.32 -15.562 -8.172 1 96.31 105 THR B CA 1
ATOM 3087 C C . THR B 1 105 ? -3.543 -16.797 -8.625 1 96.31 105 THR B C 1
ATOM 3089 O O . THR B 1 105 ? -3.322 -17.719 -7.848 1 96.31 105 THR B O 1
ATOM 3092 N N . SER B 1 106 ? -3.186 -16.812 -9.867 1 96.56 106 SER B N 1
ATOM 3093 C CA . SER B 1 106 ? -2.283 -17.844 -10.375 1 96.56 106 SER B CA 1
ATOM 3094 C C . SER B 1 106 ? -0.827 -17.484 -10.094 1 96.56 106 SER B C 1
ATOM 3096 O O . SER B 1 106 ? -0.346 -16.438 -10.508 1 96.56 106 SER B O 1
ATOM 3098 N N . ILE B 1 107 ? -0.21 -18.359 -9.422 1 96.69 107 ILE B N 1
ATOM 3099 C CA . ILE B 1 107 ? 1.194 -18.125 -9.094 1 96.69 107 ILE B CA 1
ATOM 3100 C C . ILE B 1 107 ? 2.076 -18.609 -10.242 1 96.69 107 ILE B C 1
ATOM 3102 O O . ILE B 1 107 ? 1.986 -19.766 -10.656 1 96.69 107 ILE B O 1
ATOM 3106 N N . GLY B 1 108 ? 2.859 -17.734 -10.734 1 96.06 108 GLY B N 1
ATOM 3107 C CA . GLY B 1 108 ? 3.738 -18.062 -11.852 1 96.06 108 GLY B CA 1
ATOM 3108 C C . GLY B 1 108 ? 4.887 -18.969 -11.453 1 96.06 108 GLY B C 1
ATOM 3109 O O . GLY B 1 108 ? 5.055 -19.281 -10.273 1 96.06 108 GLY B O 1
ATOM 3110 N N . PRO B 1 109 ? 5.637 -19.406 -12.438 1 96.81 109 PRO B N 1
ATOM 3111 C CA . PRO B 1 109 ? 6.75 -20.312 -12.188 1 96.81 109 PRO B CA 1
ATOM 3112 C C . PRO B 1 109 ? 7.941 -19.625 -11.523 1 96.81 109 PRO B C 1
ATOM 3114 O O . PRO B 1 109 ? 8.219 -18.453 -11.797 1 96.81 109 PRO B O 1
ATOM 3117 N N . PRO B 1 110 ? 8.555 -20.344 -10.664 1 95.5 110 PRO B N 1
ATOM 3118 C CA . PRO B 1 110 ? 9.836 -19.828 -10.172 1 95.5 110 PRO B CA 1
ATOM 3119 C C . PRO B 1 110 ? 10.938 -19.906 -11.227 1 95.5 110 PRO B C 1
ATOM 3121 O O . PRO B 1 110 ? 10.781 -20.578 -12.242 1 95.5 110 PRO B O 1
ATOM 3124 N N . ASN B 1 111 ? 11.93 -19.125 -10.992 1 95.62 111 ASN B N 1
ATOM 3125 C CA . ASN B 1 111 ? 13.141 -19.25 -11.805 1 95.62 111 ASN B CA 1
ATOM 3126 C C . ASN B 1 111 ? 14.156 -20.188 -11.164 1 95.62 111 ASN B C 1
ATOM 3128 O O . ASN B 1 111 ? 14.367 -20.141 -9.953 1 95.62 111 ASN B O 1
ATOM 3132 N N . VAL B 1 112 ? 14.734 -21 -12.047 1 94.94 112 VAL B N 1
ATOM 3133 C CA . VAL B 1 112 ? 15.648 -22.016 -11.531 1 94.94 112 VAL B CA 1
ATOM 3134 C C . VAL B 1 112 ? 16.984 -21.922 -12.258 1 94.94 112 VAL B C 1
ATOM 3136 O O . VAL B 1 112 ? 17.031 -21.766 -13.477 1 94.94 112 VAL B O 1
ATOM 3139 N N . SER B 1 113 ? 17.984 -21.969 -11.43 1 94.25 113 SER B N 1
ATOM 3140 C CA . SER B 1 113 ? 19.344 -22.062 -11.961 1 94.25 113 SER B CA 1
ATOM 3141 C C . SER B 1 113 ? 20.094 -23.266 -11.383 1 94.25 113 SER B C 1
ATOM 3143 O O . SER B 1 113 ? 19.938 -23.578 -10.203 1 94.25 113 SER B O 1
ATOM 3145 N N . LEU B 1 114 ? 20.906 -23.891 -12.328 1 93.25 114 LEU B N 1
ATOM 3146 C CA . LEU B 1 114 ? 21.641 -25.078 -11.93 1 93.25 114 LEU B CA 1
ATOM 3147 C C . LEU B 1 114 ? 23.141 -24.828 -12.031 1 93.25 114 LEU B C 1
ATOM 3149 O O . LEU B 1 114 ? 23.609 -24.203 -12.977 1 93.25 114 LEU B O 1
ATOM 3153 N N . TYR B 1 115 ? 23.766 -25.266 -10.969 1 90.12 115 TYR B N 1
ATOM 3154 C CA . TYR B 1 115 ? 25.219 -25.25 -10.953 1 90.12 115 TYR B CA 1
ATOM 3155 C C . TYR B 1 115 ? 25.781 -26.609 -10.57 1 90.12 115 TYR B C 1
ATOM 3157 O O . TYR B 1 115 ? 25.453 -27.141 -9.5 1 90.12 115 TYR B O 1
ATOM 3165 N N . SER B 1 116 ? 26.547 -27.156 -11.469 1 88.12 116 SER B N 1
ATOM 3166 C CA . SER B 1 116 ? 27.125 -28.484 -11.227 1 88.12 116 SER B CA 1
ATOM 3167 C C . SER B 1 116 ? 28.516 -28.375 -10.633 1 88.12 116 SER B C 1
ATOM 3169 O O . SER B 1 116 ? 29.344 -27.578 -11.094 1 88.12 116 SER B O 1
ATOM 3171 N N . ASN B 1 117 ? 28.625 -28.938 -9.492 1 83.06 117 ASN B N 1
ATOM 3172 C CA . ASN B 1 117 ? 29.938 -29.062 -8.852 1 83.06 117 ASN B CA 1
ATOM 3173 C C . ASN B 1 117 ? 30.234 -30.5 -8.461 1 83.06 117 ASN B C 1
ATOM 3175 O O . ASN B 1 117 ? 29.844 -30.953 -7.387 1 83.06 117 ASN B O 1
ATOM 3179 N N . GLY B 1 118 ? 31.109 -31.203 -9.289 1 80 118 GLY B N 1
ATOM 3180 C CA . GLY B 1 118 ? 31.391 -32.594 -9.023 1 80 118 GLY B CA 1
ATOM 3181 C C . GLY B 1 118 ? 30.172 -33.5 -9.117 1 80 118 GLY B C 1
ATOM 3182 O O . GLY B 1 118 ? 29.5 -33.531 -10.148 1 80 118 GLY B O 1
ATOM 3183 N N . ALA B 1 119 ? 29.875 -34.281 -7.926 1 79.62 119 ALA B N 1
ATOM 3184 C CA . ALA B 1 119 ? 28.734 -35.188 -7.895 1 79.62 119 ALA B CA 1
ATOM 3185 C C . ALA B 1 119 ? 27.516 -34.5 -7.297 1 79.62 119 ALA B C 1
ATOM 3187 O O . ALA B 1 119 ? 26.547 -35.156 -6.898 1 79.62 119 ALA B O 1
ATOM 3188 N N . LYS B 1 120 ? 27.703 -33.188 -7.262 1 84.94 120 LYS B N 1
ATOM 3189 C CA . LYS B 1 120 ? 26.609 -32.438 -6.652 1 84.94 120 LYS B CA 1
ATOM 3190 C C . LYS B 1 120 ? 26 -31.438 -7.641 1 84.94 120 LYS B C 1
ATOM 3192 O O . LYS B 1 120 ? 26.703 -30.906 -8.5 1 84.94 120 LYS B O 1
ATOM 3197 N N . LEU B 1 121 ? 24.75 -31.328 -7.559 1 88.62 121 LEU B N 1
ATOM 3198 C CA . LEU B 1 121 ? 24.031 -30.344 -8.352 1 88.62 121 LEU B CA 1
ATOM 3199 C C . LEU B 1 121 ? 23.344 -29.312 -7.449 1 88.62 121 LEU B C 1
ATOM 3201 O O . LEU B 1 121 ? 22.484 -29.672 -6.641 1 88.62 121 LEU B O 1
ATOM 3205 N N . GLU B 1 122 ? 23.75 -28.094 -7.57 1 89.5 122 GLU B N 1
ATOM 3206 C CA . GLU B 1 122 ? 23.141 -27.016 -6.789 1 89.5 122 GLU B CA 1
ATOM 3207 C C . GLU B 1 122 ? 21.969 -26.391 -7.547 1 89.5 122 GLU B C 1
ATOM 3209 O O . GLU B 1 122 ? 22.125 -25.984 -8.695 1 89.5 122 GLU B O 1
ATOM 3214 N N . VAL B 1 123 ? 20.859 -26.422 -6.84 1 90.62 123 VAL B N 1
ATOM 3215 C CA . VAL B 1 123 ? 19.656 -25.828 -7.406 1 90.62 123 VAL B CA 1
ATOM 3216 C C . VAL B 1 123 ? 19.344 -24.5 -6.723 1 90.62 123 VAL B C 1
ATOM 3218 O O . VAL B 1 123 ? 19.125 -24.453 -5.508 1 90.62 123 VAL B O 1
ATOM 3221 N N . SER B 1 124 ? 19.328 -23.438 -7.449 1 92.56 124 SER B N 1
ATOM 3222 C CA . SER B 1 124 ? 18.938 -22.109 -6.957 1 92.56 124 SER B CA 1
ATOM 3223 C C . SER B 1 124 ? 17.578 -21.688 -7.477 1 92.56 124 SER B C 1
ATOM 3225 O O . SER B 1 124 ? 17.344 -21.703 -8.688 1 92.56 124 SER B O 1
ATOM 3227 N N . ILE B 1 125 ? 16.734 -21.312 -6.516 1 93 125 ILE B N 1
ATOM 3228 C CA . ILE B 1 125 ? 15.352 -21 -6.867 1 93 125 ILE B CA 1
ATOM 3229 C C . ILE B 1 125 ? 15.055 -19.531 -6.535 1 93 125 ILE B C 1
ATOM 3231 O O . ILE B 1 125 ? 15.406 -19.062 -5.449 1 93 125 ILE B O 1
ATOM 3235 N N . THR B 1 126 ? 14.453 -18.859 -7.469 1 93.44 126 THR B N 1
ATOM 3236 C CA . THR B 1 126 ? 13.992 -17.5 -7.25 1 93.44 126 THR B CA 1
ATOM 3237 C C . THR B 1 126 ? 12.477 -17.406 -7.414 1 93.44 126 THR B C 1
ATOM 3239 O O . THR B 1 126 ? 11.922 -17.859 -8.422 1 93.44 126 THR B O 1
ATOM 3242 N N . ASP B 1 127 ? 11.852 -16.797 -6.434 1 93.88 127 ASP B N 1
ATOM 3243 C CA . ASP B 1 127 ? 10.398 -16.641 -6.457 1 93.88 127 ASP B CA 1
ATOM 3244 C C . ASP B 1 127 ? 9.961 -15.734 -7.605 1 93.88 127 ASP B C 1
ATOM 3246 O O . ASP B 1 127 ? 10.727 -14.883 -8.047 1 93.88 127 ASP B O 1
ATOM 3250 N N . PRO B 1 128 ? 8.734 -16.062 -8.094 1 95.56 128 PRO B N 1
ATOM 3251 C CA . PRO B 1 128 ? 8.219 -15.102 -9.07 1 95.56 128 PRO B CA 1
ATOM 3252 C C . PRO B 1 128 ? 8 -13.711 -8.477 1 95.56 128 PRO B C 1
ATOM 3254 O O . PRO B 1 128 ? 7.781 -13.578 -7.27 1 95.56 128 PRO B O 1
ATOM 3257 N N . VAL B 1 129 ? 8.039 -12.703 -9.32 1 94.56 129 VAL B N 1
ATOM 3258 C CA . VAL B 1 129 ? 7.855 -11.328 -8.875 1 94.56 129 VAL B CA 1
ATOM 3259 C C . VAL B 1 129 ? 6.367 -10.992 -8.812 1 94.56 129 VAL B C 1
ATOM 3261 O O . VAL B 1 129 ? 5.652 -11.102 -9.812 1 94.56 129 VAL B O 1
ATOM 3264 N N . PHE B 1 130 ? 5.883 -10.656 -7.641 1 93.19 130 PHE B N 1
ATOM 3265 C CA . PHE B 1 130 ? 4.504 -10.211 -7.457 1 93.19 130 PHE B CA 1
ATOM 3266 C C . PHE B 1 130 ? 4.391 -8.703 -7.66 1 93.19 130 PHE B C 1
ATOM 3268 O O . PHE B 1 130 ? 5.285 -7.953 -7.273 1 93.19 130 PHE B O 1
ATOM 3275 N N . VAL B 1 131 ? 3.217 -8.305 -8.258 1 90.62 131 VAL B N 1
ATOM 3276 C CA . VAL B 1 131 ? 2.992 -6.879 -8.477 1 90.62 131 VAL B CA 1
ATOM 3277 C C . VAL B 1 131 ? 2.791 -6.18 -7.129 1 90.62 131 VAL B C 1
ATOM 3279 O O . VAL B 1 131 ? 3.26 -5.059 -6.93 1 90.62 131 VAL B O 1
ATOM 3282 N N . HIS B 1 132 ? 2.02 -6.824 -6.312 1 85.31 132 HIS B N 1
ATOM 3283 C CA . HIS B 1 132 ? 1.787 -6.324 -4.961 1 85.31 132 HIS B CA 1
ATOM 3284 C C . HIS B 1 132 ? 2.361 -7.273 -3.916 1 85.31 132 HIS B C 1
ATOM 3286 O O . HIS B 1 132 ? 2.08 -8.477 -3.941 1 85.31 132 HIS B O 1
ATOM 3292 N N . SER B 1 133 ? 3.246 -6.746 -3.064 1 84.06 133 SER B N 1
ATOM 3293 C CA . SER B 1 133 ? 3.848 -7.535 -1.994 1 84.06 133 SER B CA 1
ATOM 3294 C C . SER B 1 133 ? 4.766 -8.617 -2.553 1 84.06 133 SER B C 1
ATOM 3296 O O . SER B 1 133 ? 5.344 -8.453 -3.631 1 84.06 133 SER B O 1
ATOM 3298 N N . SER B 1 134 ? 5.129 -9.602 -1.807 1 90.31 134 SER B N 1
ATOM 3299 C CA . SER B 1 134 ? 5.969 -10.719 -2.209 1 90.31 134 SER B CA 1
ATOM 3300 C C . SER B 1 134 ? 5.301 -12.055 -1.892 1 90.31 134 SER B C 1
ATOM 3302 O O . SER B 1 134 ? 4.344 -12.109 -1.115 1 90.31 134 SER B O 1
ATOM 3304 N N . LEU B 1 135 ? 5.824 -13.047 -2.564 1 92.56 135 LEU B N 1
ATOM 3305 C CA . LEU B 1 135 ? 5.254 -14.383 -2.395 1 92.56 135 LEU B CA 1
ATOM 3306 C C . LEU B 1 135 ? 5.238 -14.781 -0.923 1 92.56 135 LEU B C 1
ATOM 3308 O O . LEU B 1 135 ? 4.203 -15.203 -0.402 1 92.56 135 LEU B O 1
ATOM 3312 N N . ARG B 1 136 ? 6.355 -14.547 -0.274 1 88.69 136 ARG B N 1
ATOM 3313 C CA . ARG B 1 136 ? 6.492 -15.047 1.091 1 88.69 136 ARG B CA 1
ATOM 3314 C C . ARG B 1 136 ? 5.715 -14.172 2.072 1 88.69 136 ARG B C 1
ATOM 3316 O O . ARG B 1 136 ? 5.371 -14.617 3.17 1 88.69 136 ARG B O 1
ATOM 3323 N N . GLU B 1 137 ? 5.473 -12.977 1.717 1 87.19 137 GLU B N 1
ATOM 3324 C CA . GLU B 1 137 ? 4.668 -12.102 2.562 1 87.19 137 GLU B CA 1
ATOM 3325 C C . GLU B 1 137 ? 3.199 -12.516 2.543 1 87.19 137 GLU B C 1
ATOM 3327 O O . GLU B 1 137 ? 2.506 -12.414 3.559 1 87.19 137 GLU B O 1
ATOM 3332 N N . ILE B 1 138 ? 2.77 -12.969 1.408 1 88.5 138 ILE B N 1
ATOM 3333 C CA . ILE B 1 138 ? 1.367 -13.344 1.271 1 88.5 138 ILE B CA 1
ATOM 3334 C C . ILE B 1 138 ? 1.188 -14.805 1.673 1 88.5 138 ILE B C 1
ATOM 3336 O O . ILE B 1 138 ? 0.245 -15.148 2.389 1 88.5 138 ILE B O 1
ATOM 3340 N N . TYR B 1 139 ? 2.152 -15.555 1.185 1 90.5 139 TYR B N 1
ATOM 3341 C CA . TYR B 1 139 ? 2.16 -16.969 1.499 1 90.5 139 TYR B CA 1
ATOM 3342 C C . TYR B 1 139 ? 3.35 -17.328 2.381 1 90.5 139 TYR B C 1
ATOM 3344 O O . TYR B 1 139 ? 4.348 -17.875 1.899 1 90.5 139 TYR B O 1
ATOM 3352 N N . TYR B 1 140 ? 3.182 -17.234 3.605 1 86.75 140 TYR B N 1
ATOM 3353 C CA . TYR B 1 140 ? 4.258 -17.328 4.582 1 86.75 140 TYR B CA 1
ATOM 3354 C C . TYR B 1 140 ? 4.832 -18.734 4.625 1 86.75 140 TYR B C 1
ATOM 3356 O O . TYR B 1 140 ? 6.043 -18.922 4.789 1 86.75 140 TYR B O 1
ATOM 3364 N N . TYR B 1 141 ? 4.035 -19.672 4.336 1 86.06 141 TYR B N 1
ATOM 3365 C CA . TYR B 1 141 ? 4.465 -21.062 4.484 1 86.06 141 TYR B CA 1
ATOM 3366 C C . TYR B 1 141 ? 4.672 -21.719 3.125 1 86.06 141 TYR B C 1
ATOM 3368 O O . TYR B 1 141 ? 4.633 -22.938 3.008 1 86.06 141 TYR B O 1
ATOM 3376 N N . ALA B 1 142 ? 4.867 -20.953 2.186 1 90.12 142 ALA B N 1
ATOM 3377 C CA . ALA B 1 142 ? 5.074 -21.516 0.853 1 90.12 142 ALA B CA 1
ATOM 3378 C C . ALA B 1 142 ? 6.34 -22.359 0.806 1 90.12 142 ALA B C 1
ATOM 3380 O O . ALA B 1 142 ? 7.344 -22.031 1.445 1 90.12 142 ALA B O 1
ATOM 3381 N N . THR B 1 143 ? 6.262 -23.422 0.085 1 90.25 143 THR B N 1
ATOM 3382 C CA . THR B 1 143 ? 7.395 -24.328 -0.088 1 90.25 143 THR B CA 1
ATOM 3383 C C . THR B 1 143 ? 7.602 -24.672 -1.563 1 90.25 143 THR B C 1
ATOM 3385 O O . THR B 1 143 ? 6.793 -24.281 -2.41 1 90.25 143 THR B O 1
ATOM 3388 N N . TYR B 1 144 ? 8.773 -25.328 -1.795 1 90.69 144 TYR B N 1
ATOM 3389 C CA . TYR B 1 144 ? 9.086 -25.75 -3.154 1 90.69 144 TYR B CA 1
ATOM 3390 C C . TYR B 1 144 ? 8.984 -27.266 -3.295 1 90.69 144 TYR B C 1
ATOM 3392 O O . TYR B 1 144 ? 9.453 -28 -2.43 1 90.69 144 TYR B O 1
ATOM 3400 N N . ASN B 1 145 ? 8.352 -27.672 -4.316 1 88.62 145 ASN B N 1
ATOM 3401 C CA . ASN B 1 145 ? 8.422 -29.062 -4.77 1 88.62 145 ASN B CA 1
ATOM 3402 C C . ASN B 1 145 ? 9.398 -29.234 -5.926 1 88.62 145 ASN B C 1
ATOM 3404 O O . ASN B 1 145 ? 9.164 -28.719 -7.023 1 88.62 145 ASN B O 1
ATOM 3408 N N . ILE B 1 146 ? 10.445 -29.969 -5.66 1 89 146 ILE B N 1
ATOM 3409 C CA . ILE B 1 146 ? 11.492 -30.125 -6.66 1 89 146 ILE B CA 1
ATOM 3410 C C . ILE B 1 146 ? 11.438 -31.547 -7.234 1 89 146 ILE B C 1
ATOM 3412 O O . ILE B 1 146 ? 11.453 -32.531 -6.488 1 89 146 ILE B O 1
ATOM 3416 N N . THR B 1 147 ? 11.297 -31.594 -8.453 1 88 147 THR B N 1
ATOM 3417 C CA . THR B 1 147 ? 11.344 -32.875 -9.18 1 88 147 THR B CA 1
ATOM 3418 C C . THR B 1 147 ? 12.555 -32.906 -10.109 1 88 147 THR B C 1
ATOM 3420 O O . THR B 1 147 ? 12.805 -31.953 -10.852 1 88 147 THR B O 1
ATOM 3423 N N . TYR B 1 148 ? 13.375 -33.938 -9.93 1 88.56 148 TYR B N 1
ATOM 3424 C CA . TYR B 1 148 ? 14.516 -34.094 -10.828 1 88.56 148 TYR B CA 1
ATOM 3425 C C . TYR B 1 148 ? 14.617 -35.5 -11.352 1 88.56 148 TYR B C 1
ATOM 3427 O O . TYR B 1 148 ? 14.148 -36.438 -10.719 1 88.56 148 TYR B O 1
ATOM 3435 N N . TRP B 1 149 ? 15.219 -35.656 -12.531 1 87.62 149 TRP B N 1
ATOM 3436 C CA . TRP B 1 149 ? 15.359 -36.969 -13.195 1 87.62 149 TRP B CA 1
ATOM 3437 C C . TRP B 1 149 ? 16.5 -36.938 -14.203 1 87.62 149 TRP B C 1
ATOM 3439 O O . TRP B 1 149 ? 17 -35.875 -14.562 1 87.62 149 TRP B O 1
ATOM 3449 N N . LYS B 1 150 ? 16.953 -38.156 -14.453 1 87.44 150 LYS B N 1
ATOM 3450 C CA . LYS B 1 150 ? 17.953 -38.281 -15.516 1 87.44 150 LYS B CA 1
ATOM 3451 C C . LYS B 1 150 ? 17.312 -38.062 -16.891 1 87.44 150 LYS B C 1
ATOM 3453 O O . LYS B 1 150 ? 16.25 -38.625 -17.172 1 87.44 150 LYS B O 1
ATOM 3458 N N . LYS B 1 151 ? 17.875 -37.188 -17.688 1 84.75 151 LYS B N 1
ATOM 3459 C CA . LYS B 1 151 ? 17.297 -36.844 -18.984 1 84.75 151 LYS B CA 1
ATOM 3460 C C . LYS B 1 151 ? 16.969 -38.094 -19.797 1 84.75 151 LYS B C 1
ATOM 3462 O O . LYS B 1 151 ? 15.938 -38.156 -20.453 1 84.75 151 LYS B O 1
ATOM 3467 N N . ASP B 1 152 ? 17.828 -39.125 -19.922 1 75.94 152 ASP B N 1
ATOM 3468 C CA . ASP B 1 152 ? 17.672 -40.312 -20.766 1 75.94 152 ASP B CA 1
ATOM 3469 C C . ASP B 1 152 ? 16.672 -41.281 -20.141 1 75.94 152 ASP B C 1
ATOM 3471 O O . ASP B 1 152 ? 16.219 -42.219 -20.797 1 75.94 152 ASP B O 1
ATOM 3475 N N . ARG B 1 153 ? 16.422 -41.25 -18.891 1 64.25 153 ARG B N 1
ATOM 3476 C CA . ARG B 1 153 ? 15.508 -42.188 -18.25 1 64.25 153 ARG B CA 1
ATOM 3477 C C . ARG B 1 153 ? 14.25 -41.469 -17.766 1 64.25 153 ARG B C 1
ATOM 3479 O O . ARG B 1 153 ? 14.109 -41.156 -16.578 1 64.25 153 ARG B O 1
ATOM 3486 N N . MET B 1 154 ? 13.578 -41.031 -18.625 1 56.94 154 MET B N 1
ATOM 3487 C CA . MET B 1 154 ? 12.367 -40.281 -18.297 1 56.94 154 MET B CA 1
ATOM 3488 C C . MET B 1 154 ? 11.57 -41 -17.203 1 56.94 154 MET B C 1
ATOM 3490 O O . MET B 1 154 ? 10.742 -40.406 -16.531 1 56.94 154 MET B O 1
ATOM 3494 N N . LYS B 1 155 ? 11.609 -42.375 -17.344 1 50.78 155 LYS B N 1
ATOM 3495 C CA . LYS B 1 155 ? 10.633 -43.156 -16.594 1 50.78 155 LYS B CA 1
ATOM 3496 C C . LYS B 1 155 ? 11.016 -43.25 -15.125 1 50.78 155 LYS B C 1
ATOM 3498 O O . LYS B 1 155 ? 10.258 -43.812 -14.32 1 50.78 155 LYS B O 1
ATOM 3503 N N . GLU B 1 156 ? 12.25 -43.031 -14.883 1 52.31 156 GLU B N 1
ATOM 3504 C CA . GLU B 1 156 ? 12.562 -43.281 -13.477 1 52.31 156 GLU B CA 1
ATOM 3505 C C . GLU B 1 156 ? 11.977 -42.219 -12.57 1 52.31 156 GLU B C 1
ATOM 3507 O O . GLU B 1 156 ? 11.758 -41.062 -13 1 52.31 156 GLU B O 1
ATOM 3512 N N . VAL B 1 157 ? 11.406 -42.625 -11.438 1 51.91 157 VAL B N 1
ATOM 3513 C CA . VAL B 1 157 ? 10.703 -41.906 -10.383 1 51.91 157 VAL B CA 1
ATOM 3514 C C . VAL B 1 157 ? 11.469 -40.625 -10.031 1 51.91 157 VAL B C 1
ATOM 3516 O O . VAL B 1 157 ? 12.633 -40.688 -9.625 1 51.91 157 VAL B O 1
ATOM 3519 N N . PRO B 1 158 ? 11.047 -39.531 -10.633 1 57.66 158 PRO B N 1
ATOM 3520 C CA . PRO B 1 158 ? 11.641 -38.25 -10.25 1 57.66 158 PRO B CA 1
ATOM 3521 C C . PRO B 1 158 ? 11.812 -38.094 -8.742 1 57.66 158 PRO B C 1
ATOM 3523 O O . PRO B 1 158 ? 11.039 -38.656 -7.969 1 57.66 158 PRO B O 1
ATOM 3526 N N . PHE B 1 159 ? 13.117 -37.75 -8.32 1 60.88 159 PHE B N 1
ATOM 3527 C CA . PHE B 1 159 ? 13.352 -37.438 -6.914 1 60.88 159 PHE B CA 1
ATOM 3528 C C . PHE B 1 159 ? 12.672 -36.125 -6.535 1 60.88 159 PHE B C 1
ATOM 3530 O O . PHE B 1 159 ? 12.68 -35.188 -7.316 1 60.88 159 PHE B O 1
ATOM 3537 N N . VAL B 1 160 ? 11.664 -36.281 -5.594 1 59.47 160 VAL B N 1
ATOM 3538 C CA . VAL B 1 160 ? 10.938 -35.094 -5.152 1 59.47 160 VAL B CA 1
ATOM 3539 C C . VAL B 1 160 ? 11.484 -34.656 -3.805 1 59.47 160 VAL B C 1
ATOM 3541 O O . VAL B 1 160 ? 11.617 -35.438 -2.875 1 59.47 160 VAL B O 1
ATOM 3544 N N . VAL B 1 161 ? 12.398 -33.625 -3.838 1 57.94 161 VAL B N 1
ATOM 3545 C CA . VAL B 1 161 ? 12.672 -32.969 -2.568 1 57.94 161 VAL B CA 1
ATOM 3546 C C . VAL B 1 161 ? 11.539 -31.984 -2.242 1 57.94 161 VAL B C 1
ATOM 3548 O O . VAL B 1 161 ? 11.32 -31 -2.969 1 57.94 161 VAL B O 1
ATOM 3551 N N . ASP B 1 162 ? 10.586 -32.375 -1.319 1 62.53 162 ASP B N 1
ATOM 3552 C CA . ASP B 1 162 ? 9.383 -31.656 -0.936 1 62.53 162 ASP B CA 1
ATOM 3553 C C . ASP B 1 162 ? 9.672 -30.656 0.172 1 62.53 162 ASP B C 1
ATOM 3555 O O . ASP B 1 162 ? 10.578 -30.859 0.987 1 62.53 162 ASP B O 1
ATOM 3559 N N . ASN B 1 163 ? 9.047 -29.547 0.024 1 61.84 163 ASN B N 1
ATOM 3560 C CA . ASN B 1 163 ? 8.695 -28.641 1.106 1 61.84 163 ASN B CA 1
ATOM 3561 C C . ASN B 1 163 ? 9.906 -27.859 1.604 1 61.84 163 ASN B C 1
ATOM 3563 O O . ASN B 1 163 ? 10.117 -27.734 2.812 1 61.84 163 ASN B O 1
ATOM 3567 N N . SER B 1 164 ? 10.844 -27.594 0.587 1 66 164 SER B N 1
ATOM 3568 C CA . SER B 1 164 ? 11.93 -26.75 1.062 1 66 164 SER B CA 1
ATOM 3569 C C . SER B 1 164 ? 11.547 -25.266 1.005 1 66 164 SER B C 1
ATOM 3571 O O . SER B 1 164 ? 11.016 -24.797 -0.002 1 66 164 SER B O 1
ATOM 3573 N N . SER B 1 165 ? 11.617 -24.656 2.16 1 72.69 165 SER B N 1
ATOM 3574 C CA . SER B 1 165 ? 11.422 -23.203 2.191 1 72.69 165 SER B CA 1
ATOM 3575 C C . SER B 1 165 ? 12.68 -22.469 1.764 1 72.69 165 SER B C 1
ATOM 3577 O O . SER B 1 165 ? 12.672 -21.25 1.611 1 72.69 165 SER B O 1
ATOM 3579 N N . THR B 1 166 ? 13.656 -23.328 1.399 1 78.81 166 THR B N 1
ATOM 3580 C CA . THR B 1 166 ? 14.93 -22.703 1.076 1 78.81 166 THR B CA 1
ATOM 3581 C C . THR B 1 166 ? 15.055 -22.469 -0.426 1 78.81 166 THR B C 1
ATOM 3583 O O . THR B 1 166 ? 14.609 -23.297 -1.228 1 78.81 166 THR B O 1
ATOM 3586 N N . SER B 1 167 ? 15.664 -21.453 -0.8 1 86 167 SER B N 1
ATOM 3587 C CA . SER B 1 167 ? 15.836 -21.062 -2.197 1 86 167 SER B CA 1
ATOM 3588 C C . SER B 1 167 ? 17.047 -21.75 -2.814 1 86 167 SER B C 1
ATOM 3590 O O . SER B 1 167 ? 17.25 -21.688 -4.031 1 86 167 SER B O 1
ATOM 3592 N N . LYS B 1 168 ? 17.859 -22.359 -2.016 1 85.81 168 LYS B N 1
ATOM 3593 C CA . LYS B 1 168 ? 19.031 -23.078 -2.51 1 85.81 168 LYS B CA 1
ATOM 3594 C C . LYS B 1 168 ? 19.047 -24.516 -2.004 1 85.81 168 LYS B C 1
ATOM 3596 O O . LYS B 1 168 ? 18.859 -24.766 -0.81 1 85.81 168 LYS B O 1
ATOM 3601 N N . LEU B 1 169 ? 19.125 -25.422 -2.924 1 84.81 169 LEU B N 1
ATOM 3602 C CA . LEU B 1 169 ? 19.172 -26.844 -2.582 1 84.81 169 LEU B CA 1
ATOM 3603 C C . LEU B 1 169 ? 20.297 -27.547 -3.348 1 84.81 169 LEU B C 1
ATOM 3605 O O . LEU B 1 169 ? 20.578 -27.203 -4.492 1 84.81 169 LEU B O 1
ATOM 3609 N N . VAL B 1 170 ? 20.891 -28.453 -2.586 1 85.38 170 VAL B N 1
ATOM 3610 C CA . VAL B 1 170 ? 21.953 -29.234 -3.225 1 85.38 170 VAL B CA 1
ATOM 3611 C C . VAL B 1 170 ? 21.516 -30.688 -3.383 1 85.38 170 VAL B C 1
ATOM 3613 O O . VAL B 1 170 ? 21.062 -31.312 -2.42 1 85.38 170 VAL B O 1
ATOM 3616 N N . LEU B 1 171 ? 21.578 -31.188 -4.559 1 84.62 171 LEU B N 1
ATOM 3617 C CA . LEU B 1 171 ? 21.344 -32.594 -4.832 1 84.62 171 LEU B CA 1
ATOM 3618 C C . LEU B 1 171 ? 22.656 -33.375 -4.766 1 84.62 171 LEU B C 1
ATOM 3620 O O . LEU B 1 171 ? 23.641 -33.031 -5.418 1 84.62 171 LEU B O 1
ATOM 3624 N N . HIS B 1 172 ? 22.547 -34.406 -4.043 1 83.25 172 HIS B N 1
ATOM 3625 C CA . HIS B 1 172 ? 23.766 -35.156 -3.799 1 83.25 172 HIS B CA 1
ATOM 3626 C C . HIS B 1 172 ? 23.734 -36.5 -4.52 1 83.25 172 HIS B C 1
ATOM 3628 O O . HIS B 1 172 ? 22.688 -36.906 -5.016 1 83.25 172 HIS B O 1
ATOM 3634 N N . SER B 1 173 ? 25 -37.125 -4.527 1 81.62 173 SER B N 1
ATOM 3635 C CA . SER B 1 173 ? 25.234 -38.5 -4.957 1 81.62 173 SER B CA 1
ATOM 3636 C C . SER B 1 173 ? 24.703 -38.75 -6.367 1 81.62 173 SER B C 1
ATOM 3638 O O . SER B 1 173 ? 24.016 -39.719 -6.621 1 81.62 173 SER B O 1
ATOM 3640 N N . LEU B 1 174 ? 25.047 -37.781 -7.195 1 83.44 174 LEU B N 1
ATOM 3641 C CA . LEU B 1 174 ? 24.594 -37.938 -8.57 1 83.44 174 LEU B CA 1
ATOM 3642 C C . LEU B 1 174 ? 25.609 -38.656 -9.422 1 83.44 174 LEU B C 1
ATOM 3644 O O . LEU B 1 174 ? 26.812 -38.688 -9.102 1 83.44 174 LEU B O 1
ATOM 3648 N N . ASP B 1 175 ? 25.172 -39.406 -10.445 1 84.88 175 ASP B N 1
ATOM 3649 C CA . ASP B 1 175 ? 26.078 -40.125 -11.336 1 84.88 175 ASP B CA 1
ATOM 3650 C C . ASP B 1 175 ? 26.922 -39.188 -12.172 1 84.88 175 ASP B C 1
ATOM 3652 O O . ASP B 1 175 ? 26.438 -38.125 -12.617 1 84.88 175 ASP B O 1
ATOM 3656 N N . PRO B 1 176 ? 28.156 -39.594 -12.336 1 83.56 176 PRO B N 1
ATOM 3657 C CA . PRO B 1 176 ? 29.016 -38.75 -13.172 1 83.56 176 PRO B CA 1
ATOM 3658 C C . PRO B 1 176 ? 28.625 -38.75 -14.641 1 83.56 176 PRO B C 1
ATOM 3660 O O . PRO B 1 176 ? 28.047 -39.75 -15.117 1 83.56 176 PRO B O 1
ATOM 3663 N N . SER B 1 177 ? 28.922 -37.656 -15.328 1 86.19 177 SER B N 1
ATOM 3664 C CA . SER B 1 177 ? 28.703 -37.469 -16.75 1 86.19 177 SER B CA 1
ATOM 3665 C C . SER B 1 177 ? 27.25 -37.781 -17.125 1 86.19 177 SER B C 1
ATOM 3667 O O . SER B 1 177 ? 27 -38.469 -18.125 1 86.19 177 SER B O 1
ATOM 3669 N N . THR B 1 178 ? 26.359 -37.5 -16.328 1 86.94 178 THR B N 1
ATOM 3670 C CA . THR B 1 178 ? 24.938 -37.719 -16.547 1 86.94 178 THR B CA 1
ATOM 3671 C C . THR B 1 178 ? 24.172 -36.375 -16.547 1 86.94 178 THR B C 1
ATOM 3673 O O . THR B 1 178 ? 24.484 -35.5 -15.758 1 86.94 178 THR B O 1
ATOM 3676 N N . GLU B 1 179 ? 23.266 -36.344 -17.422 1 89.94 179 GLU B N 1
ATOM 3677 C CA . GLU B 1 179 ? 22.438 -35.125 -17.5 1 89.94 179 GLU B CA 1
ATOM 3678 C C . GLU B 1 179 ? 21.188 -35.25 -16.641 1 89.94 179 GLU B C 1
ATOM 3680 O O . GLU B 1 179 ? 20.391 -36.188 -16.828 1 89.94 179 GLU B O 1
ATOM 3685 N N . TYR B 1 180 ? 21.172 -34.312 -15.742 1 88.94 180 TYR B N 1
ATOM 3686 C CA . TYR B 1 180 ? 20 -34.281 -14.852 1 88.94 180 TYR B CA 1
ATOM 3687 C C . TYR B 1 180 ? 19.109 -33.094 -15.164 1 88.94 180 TYR B C 1
ATOM 3689 O O . TYR B 1 180 ? 19.609 -31.984 -15.438 1 88.94 180 TYR B O 1
ATOM 3697 N N . CYS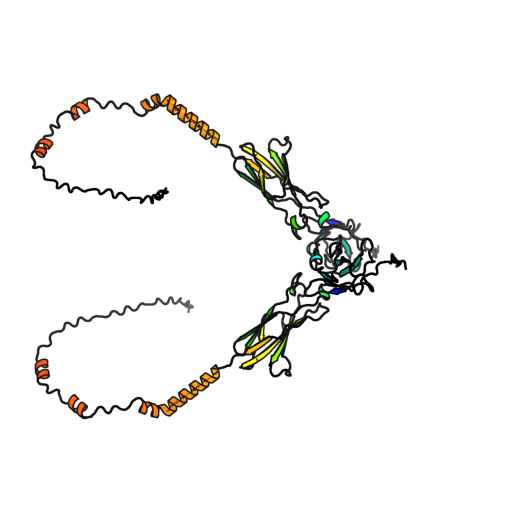 B 1 181 ? 17.766 -33.375 -15.094 1 90.69 181 CYS B N 1
ATOM 3698 C CA . CYS B 1 181 ? 16.781 -32.312 -15.305 1 90.69 181 CYS B CA 1
ATOM 3699 C C . CYS B 1 181 ? 16 -32.031 -14.023 1 90.69 181 CYS B C 1
ATOM 3701 O O . CYS B 1 181 ? 15.734 -32.938 -13.234 1 90.69 181 CYS B O 1
ATOM 3703 N N . VAL B 1 182 ? 15.773 -30.734 -13.891 1 91.12 182 VAL B N 1
ATOM 3704 C CA . VAL B 1 182 ? 15.117 -30.312 -12.656 1 91.12 182 VAL B CA 1
ATOM 3705 C C . VAL B 1 182 ? 13.906 -29.438 -12.984 1 91.12 182 VAL B C 1
ATOM 3707 O O . VAL B 1 182 ? 13.969 -28.609 -13.891 1 91.12 182 VAL B O 1
ATOM 3710 N N . GLN B 1 183 ? 12.812 -29.672 -12.25 1 92.06 183 GLN B N 1
ATOM 3711 C CA . GLN B 1 183 ? 11.617 -28.828 -12.305 1 92.06 183 GLN B CA 1
ATOM 3712 C C . GLN B 1 183 ? 11.117 -28.5 -10.898 1 92.06 183 GLN B C 1
ATOM 3714 O O . GLN B 1 183 ? 11.102 -29.359 -10.016 1 92.06 183 GLN B O 1
ATOM 3719 N N . VAL B 1 184 ? 10.797 -27.234 -10.758 1 92 184 VAL B N 1
ATOM 3720 C CA . VAL B 1 184 ? 10.383 -26.781 -9.43 1 92 184 VAL B CA 1
ATOM 3721 C C . VAL B 1 184 ? 8.977 -26.188 -9.5 1 92 184 VAL B C 1
ATOM 3723 O O . VAL B 1 184 ? 8.641 -25.469 -10.453 1 92 184 VAL B O 1
ATOM 3726 N N . GLN B 1 185 ? 8.188 -26.516 -8.477 1 92.5 185 GLN B N 1
ATOM 3727 C CA . GLN B 1 185 ? 6.848 -25.953 -8.336 1 92.5 185 GLN B CA 1
ATOM 3728 C C . GLN B 1 185 ? 6.633 -25.391 -6.934 1 92.5 185 GLN B C 1
ATOM 3730 O O . GLN B 1 185 ? 7.055 -26 -5.945 1 92.5 185 GLN B O 1
ATOM 3735 N N . ILE B 1 186 ? 6.016 -24.234 -6.918 1 93.12 186 ILE B N 1
ATOM 3736 C CA . ILE B 1 186 ? 5.727 -23.594 -5.637 1 93.12 186 ILE B CA 1
ATOM 3737 C C . ILE B 1 186 ? 4.449 -24.188 -5.047 1 93.12 186 ILE B C 1
ATOM 3739 O O . ILE B 1 186 ? 3.463 -24.391 -5.758 1 93.12 186 ILE B O 1
ATOM 3743 N N . ILE B 1 187 ? 4.531 -24.453 -3.777 1 91.69 187 ILE B N 1
ATOM 3744 C CA . ILE B 1 187 ? 3.357 -24.938 -3.059 1 91.69 187 ILE B CA 1
ATOM 3745 C C . ILE B 1 187 ? 2.922 -23.891 -2.027 1 91.69 187 ILE B C 1
ATOM 3747 O O . ILE B 1 187 ? 3.619 -23.672 -1.036 1 91.69 187 ILE B O 1
ATOM 3751 N N . ALA B 1 188 ? 1.812 -23.328 -2.332 1 90.88 188 ALA B N 1
ATOM 3752 C CA . ALA B 1 188 ? 1.193 -22.375 -1.406 1 90.88 188 ALA B CA 1
ATOM 3753 C C . ALA B 1 188 ? -0.13 -22.922 -0.872 1 90.88 188 ALA B C 1
ATOM 3755 O O . ALA B 1 188 ? -1.116 -23 -1.608 1 90.88 188 ALA B O 1
ATOM 3756 N N . SER B 1 189 ? -0.21 -23.188 0.352 1 86.5 189 SER B N 1
ATOM 3757 C CA . SER B 1 189 ? -1.332 -23.922 0.93 1 86.5 189 SER B CA 1
ATOM 3758 C C . SER B 1 189 ? -2.615 -23.094 0.874 1 86.5 189 SER B C 1
ATOM 3760 O O . SER B 1 189 ? -3.711 -23.656 0.767 1 86.5 189 SER B O 1
ATOM 3762 N N . THR B 1 190 ? -2.604 -21.844 0.987 1 90.06 190 THR B N 1
ATOM 3763 C CA . THR B 1 190 ? -3.811 -21.031 1.049 1 90.06 190 THR B CA 1
ATOM 3764 C C . THR B 1 190 ? -4.273 -20.641 -0.354 1 90.06 190 THR B C 1
ATOM 3766 O O . THR B 1 190 ? -5.387 -20.141 -0.528 1 90.06 190 THR B O 1
ATOM 3769 N N . ALA B 1 191 ? -3.387 -20.922 -1.318 1 91.81 191 ALA B N 1
ATOM 3770 C CA . ALA B 1 191 ? -3.781 -20.672 -2.703 1 91.81 191 ALA B CA 1
ATOM 3771 C C . ALA B 1 191 ? -4.766 -21.719 -3.195 1 91.81 191 ALA B C 1
ATOM 3773 O O . ALA B 1 191 ? -4.617 -22.906 -2.896 1 91.81 191 ALA B O 1
ATOM 3774 N N . GLN B 1 192 ? -5.801 -21.281 -3.918 1 92.44 192 GLN B N 1
ATOM 3775 C CA . GLN B 1 192 ? -6.832 -22.188 -4.391 1 92.44 192 GLN B CA 1
ATOM 3776 C C . GLN B 1 192 ? -6.414 -22.875 -5.695 1 92.44 192 GLN B C 1
ATOM 3778 O O . GLN B 1 192 ? -6.965 -23.906 -6.066 1 92.44 192 GLN B O 1
ATOM 3783 N N . LYS B 1 193 ? -5.484 -22.281 -6.445 1 92.38 193 LYS B N 1
ATOM 3784 C CA . LYS B 1 193 ? -4.98 -22.812 -7.707 1 92.38 193 LYS B CA 1
ATOM 3785 C C . LYS B 1 193 ? -3.529 -23.266 -7.57 1 92.38 193 LYS B C 1
ATOM 3787 O O . LYS B 1 193 ? -2.744 -22.641 -6.855 1 92.38 193 LYS B O 1
ATOM 3792 N N . PRO B 1 194 ? -3.283 -24.406 -8.188 1 92.56 194 PRO B N 1
ATOM 3793 C CA . PRO B 1 194 ? -1.87 -24.797 -8.195 1 92.56 194 PRO B CA 1
ATOM 3794 C C . PRO B 1 194 ? -0.99 -23.797 -8.945 1 92.56 194 PRO B C 1
ATOM 3796 O O . PRO B 1 194 ? -1.446 -23.172 -9.906 1 92.56 194 PRO B O 1
ATOM 3799 N N . SER B 1 195 ? 0.233 -23.719 -8.492 1 94.81 195 SER B N 1
ATOM 3800 C CA . SER B 1 195 ? 1.178 -22.828 -9.156 1 94.81 195 SER B CA 1
ATOM 3801 C C . SER B 1 195 ? 1.698 -23.438 -10.453 1 94.81 195 SER B C 1
ATOM 3803 O O . SER B 1 195 ? 1.609 -24.656 -10.648 1 94.81 195 SER B O 1
ATOM 3805 N N . THR B 1 196 ? 2.137 -22.609 -11.352 1 96 196 THR B N 1
ATOM 3806 C CA . THR B 1 196 ? 2.76 -23.062 -12.586 1 96 196 THR B CA 1
ATOM 3807 C C . THR B 1 196 ? 4.176 -23.562 -12.328 1 96 196 THR B C 1
ATOM 3809 O O . THR B 1 196 ? 4.973 -22.875 -11.672 1 96 196 THR B O 1
ATOM 3812 N N . PRO B 1 197 ? 4.457 -24.719 -12.758 1 95.44 197 PRO B N 1
ATOM 3813 C CA . PRO B 1 197 ? 5.82 -25.234 -12.57 1 95.44 197 PRO B CA 1
ATOM 3814 C C . PRO B 1 197 ? 6.852 -24.469 -13.391 1 95.44 197 PRO B C 1
ATOM 3816 O O . PRO B 1 197 ? 6.508 -23.828 -14.391 1 95.44 197 PRO B O 1
ATOM 3819 N N . SER B 1 198 ? 8.039 -24.562 -12.945 1 95.75 198 SER B N 1
ATOM 3820 C CA . SER B 1 198 ? 9.133 -23.922 -13.664 1 95.75 198 SER B CA 1
ATOM 3821 C C . SER B 1 198 ? 9.414 -24.609 -14.992 1 95.75 198 SER B C 1
ATOM 3823 O O . SER B 1 198 ? 8.961 -25.734 -15.211 1 95.75 198 SER B O 1
ATOM 3825 N N . ILE B 1 199 ? 10.102 -23.875 -15.852 1 94.75 199 ILE B N 1
ATOM 3826 C CA . ILE B 1 199 ? 10.633 -24.531 -17.047 1 94.75 199 ILE B CA 1
ATOM 3827 C C . ILE B 1 199 ? 11.648 -25.594 -16.625 1 94.75 199 ILE B C 1
ATOM 3829 O O . ILE B 1 199 ? 12.289 -25.484 -15.578 1 94.75 199 ILE B O 1
ATOM 3833 N N . VAL B 1 200 ? 11.781 -26.609 -17.453 1 93.25 200 VAL B N 1
ATOM 3834 C CA . VAL B 1 200 ? 12.727 -27.688 -17.172 1 93.25 200 VAL B CA 1
ATOM 3835 C C . VAL B 1 200 ? 14.148 -27.234 -17.5 1 93.25 200 VAL B C 1
ATOM 3837 O O . VAL B 1 200 ? 14.398 -26.688 -18.578 1 93.25 200 VAL B O 1
ATOM 3840 N N . HIS B 1 201 ? 14.961 -27.344 -16.5 1 93.19 201 HIS B N 1
ATOM 3841 C CA . HIS B 1 201 ? 16.375 -27.062 -16.703 1 93.19 201 HIS B CA 1
ATOM 3842 C C . HIS B 1 201 ? 17.219 -28.328 -16.516 1 93.19 201 HIS B C 1
ATOM 3844 O O . HIS B 1 201 ? 16.984 -29.109 -15.586 1 93.19 201 HIS B O 1
ATOM 3850 N N . CYS B 1 202 ? 18.203 -28.422 -17.469 1 91.81 202 CYS B N 1
ATOM 3851 C CA . CYS B 1 202 ? 19.062 -29.609 -17.391 1 91.81 202 CYS B CA 1
ATOM 3852 C C . CYS B 1 202 ? 20.531 -29.203 -17.297 1 91.81 202 CYS B C 1
ATOM 3854 O O . CYS B 1 202 ? 20.938 -28.156 -17.797 1 91.81 202 CYS B O 1
ATOM 3856 N N . ALA B 1 203 ? 21.25 -29.984 -16.531 1 91.25 203 ALA B N 1
ATOM 3857 C CA . ALA B 1 203 ? 22.688 -29.797 -16.391 1 91.25 203 ALA B CA 1
ATOM 3858 C C . ALA B 1 203 ? 23.422 -31.125 -16.359 1 91.25 203 ALA B C 1
ATOM 3860 O O . ALA B 1 203 ? 22.891 -32.125 -15.836 1 91.25 203 ALA B O 1
ATOM 3861 N N . ARG B 1 204 ? 24.578 -31.078 -16.875 1 89.81 204 ARG B N 1
ATOM 3862 C CA . ARG B 1 204 ? 25.391 -32.281 -16.922 1 89.81 204 ARG B CA 1
ATOM 3863 C C . ARG B 1 204 ? 26.453 -32.281 -15.812 1 89.81 204 ARG B C 1
ATOM 3865 O O . ARG B 1 204 ? 27.094 -31.25 -15.578 1 89.81 204 ARG B O 1
ATOM 3872 N N . THR B 1 205 ? 26.547 -33.344 -15.117 1 87.5 205 THR B N 1
ATOM 3873 C CA . THR B 1 205 ? 27.594 -33.469 -14.109 1 87.5 205 THR B CA 1
ATOM 3874 C C . THR B 1 205 ? 28.938 -33.781 -14.758 1 87.5 205 THR B C 1
ATOM 3876 O O . THR B 1 205 ? 29.016 -34.438 -15.789 1 87.5 205 THR B O 1
ATOM 3879 N N . PRO B 1 206 ? 30 -33.156 -14.133 1 84.69 206 PRO B N 1
ATOM 3880 C CA . PRO B 1 206 ? 31.328 -33.312 -14.742 1 84.69 206 PRO B CA 1
ATOM 3881 C C . PRO B 1 206 ? 31.812 -34.781 -14.672 1 84.69 206 PRO B C 1
ATOM 3883 O O . PRO B 1 206 ? 31.281 -35.562 -13.891 1 84.69 206 PRO B O 1
ATOM 3886 N N . ILE B 1 207 ? 32.75 -35.062 -15.617 1 76.56 207 ILE B N 1
ATOM 3887 C CA . ILE B 1 207 ? 33.375 -36.375 -15.641 1 76.56 207 ILE B CA 1
ATOM 3888 C C . ILE B 1 207 ? 34.375 -36.5 -14.484 1 76.56 207 ILE B C 1
ATOM 3890 O O . ILE B 1 207 ? 35.125 -35.562 -14.211 1 76.56 207 ILE B O 1
ATOM 3894 N N . VAL B 1 208 ? 34.156 -37.406 -13.602 1 67.81 208 VAL B N 1
ATOM 3895 C CA . VAL B 1 208 ? 35.188 -37.625 -12.578 1 67.81 208 VAL B CA 1
ATOM 3896 C C . VAL B 1 208 ? 36.469 -38.156 -13.242 1 67.81 208 VAL B C 1
ATOM 3898 O O . VAL B 1 208 ? 36.5 -39.25 -13.75 1 67.81 208 VAL B O 1
ATOM 3901 N N . VAL B 1 209 ? 37.281 -37.344 -13.758 1 63.88 209 VAL B N 1
ATOM 3902 C CA . VAL B 1 209 ? 38.531 -37.781 -14.391 1 63.88 209 VAL B CA 1
ATOM 3903 C C . VAL B 1 209 ? 39.531 -38.188 -13.32 1 63.88 209 VAL B C 1
ATOM 3905 O O . VAL B 1 209 ? 40.438 -38.938 -13.586 1 63.88 209 VAL B O 1
ATOM 3908 N N . ALA B 1 210 ? 39.25 -37.812 -12.133 1 62.22 210 ALA B N 1
ATOM 3909 C CA . ALA B 1 210 ? 40.375 -37.969 -11.18 1 62.22 210 ALA B CA 1
ATOM 3910 C C . ALA B 1 210 ? 40.688 -39.438 -10.945 1 62.22 210 ALA B C 1
ATOM 3912 O O . ALA B 1 210 ? 41.844 -39.812 -10.891 1 62.22 210 ALA B O 1
ATOM 3913 N N . LEU B 1 211 ? 39.656 -40.219 -10.906 1 65 211 LEU B N 1
ATOM 3914 C CA . LEU B 1 211 ? 39.969 -41.625 -10.609 1 65 211 LEU B CA 1
ATOM 3915 C C . LEU B 1 211 ? 40.719 -42.281 -11.773 1 65 211 LEU B C 1
ATOM 3917 O O . LEU B 1 211 ? 41.625 -43.062 -11.562 1 65 211 LEU B O 1
ATOM 3921 N N . PHE B 1 212 ? 40.469 -41.75 -12.953 1 70.94 212 PHE B N 1
ATOM 3922 C CA . PHE B 1 212 ? 41.125 -42.344 -14.102 1 70.94 212 PHE B CA 1
ATOM 3923 C C . PHE B 1 212 ? 42.594 -41.875 -14.164 1 70.94 212 PHE B C 1
ATOM 3925 O O . PHE B 1 212 ? 43.469 -42.688 -14.477 1 70.94 212 PHE B O 1
ATOM 3932 N N . ILE B 1 213 ? 42.781 -40.75 -13.789 1 75.12 213 ILE B N 1
ATOM 3933 C CA . ILE B 1 213 ? 44.156 -40.281 -13.781 1 75.12 213 ILE B CA 1
ATOM 3934 C C . ILE B 1 213 ? 44.969 -40.969 -12.688 1 75.12 213 ILE B C 1
ATOM 3936 O O . ILE B 1 213 ? 46.125 -41.344 -12.898 1 75.12 213 ILE B O 1
ATOM 3940 N N . LEU B 1 214 ? 44.281 -41.188 -11.609 1 76.12 214 LEU B N 1
ATOM 3941 C CA . LEU B 1 214 ? 45 -41.875 -10.523 1 76.12 214 LEU B CA 1
ATOM 3942 C C . LEU B 1 214 ? 45.312 -43.312 -10.883 1 76.12 214 LEU B C 1
ATOM 3944 O O . LEU B 1 214 ? 46.406 -43.781 -10.617 1 76.12 214 LEU B O 1
ATOM 3948 N N . ALA B 1 215 ? 44.375 -43.875 -11.562 1 80.25 215 ALA B N 1
ATOM 3949 C CA . ALA B 1 215 ? 44.625 -45.25 -12.008 1 80.25 215 ALA B CA 1
ATOM 3950 C C . ALA B 1 215 ? 45.688 -45.281 -13.102 1 80.25 215 ALA B C 1
ATOM 3952 O O . ALA B 1 215 ? 46.531 -46.188 -13.125 1 80.25 215 ALA B O 1
ATOM 3953 N N . GLY B 1 216 ? 45.688 -44.281 -13.836 1 82.44 216 GLY B N 1
ATOM 3954 C CA . GLY B 1 216 ? 46.719 -44.188 -14.859 1 82.44 216 GLY B CA 1
ATOM 3955 C C . GLY B 1 216 ? 48.125 -43.938 -14.297 1 82.44 216 GLY B C 1
ATOM 3956 O O . GLY B 1 216 ? 49.094 -44.562 -14.727 1 82.44 216 GLY B O 1
ATOM 3957 N N . VAL B 1 217 ? 48.156 -43.125 -13.375 1 84.69 217 VAL B N 1
ATOM 3958 C CA . VAL B 1 217 ? 49.438 -42.812 -12.742 1 84.69 217 VAL B CA 1
ATOM 3959 C C . VAL B 1 217 ? 49.938 -44.031 -11.977 1 84.69 217 VAL B C 1
ATOM 3961 O O . VAL B 1 217 ? 51.125 -44.375 -12.039 1 84.69 217 VAL B O 1
ATOM 3964 N N . LEU B 1 218 ? 49.031 -44.781 -11.406 1 85.31 218 LEU B N 1
ATOM 3965 C CA . LEU B 1 218 ? 49.406 -45.969 -10.68 1 85.31 218 LEU B CA 1
ATOM 3966 C C . LEU B 1 218 ? 49.906 -47.062 -11.633 1 85.31 218 LEU B C 1
ATOM 3968 O O . LEU B 1 218 ? 50.938 -47.688 -11.359 1 85.31 218 LEU B O 1
ATOM 3972 N N . THR B 1 219 ? 49.344 -47.156 -12.734 1 88.38 219 THR B N 1
ATOM 3973 C CA . THR B 1 219 ? 49.781 -48.125 -13.742 1 88.38 219 THR B CA 1
ATOM 3974 C C . THR B 1 219 ? 51.125 -47.75 -14.344 1 88.38 219 THR B C 1
ATOM 3976 O O . THR B 1 219 ? 51.969 -48.625 -14.594 1 88.38 219 THR B O 1
ATOM 3979 N N . LEU B 1 220 ? 51.281 -46.469 -14.43 1 87.12 220 LEU B N 1
ATOM 3980 C CA . LEU B 1 220 ? 52.531 -45.969 -14.969 1 87.12 220 LEU B CA 1
ATOM 3981 C C . LEU B 1 220 ? 53.656 -46.188 -13.969 1 87.12 220 LEU B C 1
ATOM 3983 O O . LEU B 1 220 ? 54.75 -46.594 -14.352 1 87.12 220 LEU B O 1
ATOM 3987 N N . VAL B 1 221 ? 53.406 -46.031 -12.727 1 87 221 VAL B N 1
ATOM 3988 C CA . VAL B 1 221 ? 54.406 -46.25 -11.695 1 87 221 VAL B CA 1
ATOM 3989 C C . VAL B 1 221 ? 54.781 -47.719 -11.602 1 87 221 VAL B C 1
ATOM 3991 O O . VAL B 1 221 ? 55.938 -48.094 -11.539 1 87 221 VAL B O 1
ATOM 3994 N N . VAL B 1 222 ? 53.781 -48.562 -11.672 1 87 222 VAL B N 1
ATOM 3995 C CA . VAL B 1 222 ? 54 -50 -11.609 1 87 222 VAL B CA 1
ATOM 3996 C C . VAL B 1 222 ? 54.781 -50.469 -12.852 1 87 222 VAL B C 1
ATOM 3998 O O . VAL B 1 222 ? 55.688 -51.25 -12.758 1 87 222 VAL B O 1
ATOM 4001 N N . PHE B 1 223 ? 54.438 -49.812 -13.93 1 86.94 223 PHE B N 1
ATOM 4002 C CA . PHE B 1 223 ? 55.125 -50.094 -15.188 1 86.94 223 PHE B CA 1
ATOM 4003 C C . PHE B 1 223 ? 56.594 -49.656 -15.117 1 86.94 223 PHE B C 1
ATOM 4005 O O . PHE B 1 223 ? 57.469 -50.406 -15.531 1 86.94 223 PHE B O 1
ATOM 4012 N N . VAL B 1 224 ? 56.844 -48.562 -14.57 1 85.31 224 VAL B N 1
ATOM 4013 C CA . VAL B 1 224 ? 58.219 -48.062 -14.445 1 85.31 224 VAL B CA 1
ATOM 4014 C C . VAL B 1 224 ? 59 -48.875 -13.43 1 85.31 224 VAL B C 1
ATOM 4016 O O . VAL B 1 224 ? 60.156 -49.219 -13.656 1 85.31 224 VAL B O 1
ATOM 4019 N N . VAL B 1 225 ? 58.344 -49.344 -12.375 1 84.44 225 VAL B N 1
ATOM 4020 C CA . VAL B 1 225 ? 59 -50.125 -11.344 1 84.44 225 VAL B CA 1
ATOM 4021 C C . VAL B 1 225 ? 59.312 -51.531 -11.891 1 84.44 225 VAL B C 1
ATOM 4023 O O . VAL B 1 225 ? 60.406 -52.062 -11.672 1 84.44 225 VAL B O 1
ATOM 4026 N N . ARG B 1 226 ? 58.406 -52.062 -12.672 1 85.56 226 ARG B N 1
ATOM 4027 C CA . ARG B 1 226 ? 58.594 -53.406 -13.203 1 85.56 226 ARG B CA 1
ATOM 4028 C C . ARG B 1 226 ? 59.625 -53.438 -14.32 1 85.56 226 ARG B C 1
ATOM 4030 O O . ARG B 1 226 ? 60.375 -54.406 -14.477 1 85.56 226 ARG B O 1
ATOM 4037 N N . HIS B 1 227 ? 59.75 -52.25 -14.945 1 85 227 HIS B N 1
ATOM 4038 C CA . HIS B 1 227 ? 60.688 -52.188 -16.062 1 85 227 HIS B CA 1
ATOM 4039 C C . HIS B 1 227 ? 61.875 -51.281 -15.766 1 85 227 HIS B C 1
ATOM 4041 O O . HIS B 1 227 ? 62.625 -50.906 -16.672 1 85 227 HIS B O 1
ATOM 4047 N N . TRP B 1 228 ? 61.906 -50.969 -14.461 1 76.06 228 TRP B N 1
ATOM 4048 C CA . TRP B 1 228 ? 62.969 -50.094 -14.016 1 76.06 228 TRP B CA 1
ATOM 4049 C C . TRP B 1 228 ? 64.312 -50.688 -14.336 1 76.06 228 TRP B C 1
ATOM 4051 O O . TRP B 1 228 ? 65.25 -50 -14.758 1 76.06 228 TRP B O 1
ATOM 4061 N N . ARG B 1 229 ? 64.5 -51.969 -14.148 1 75.56 229 ARG B N 1
ATOM 4062 C CA . ARG B 1 229 ? 65.812 -52.656 -14.414 1 75.56 229 ARG B CA 1
ATOM 4063 C C . ARG B 1 229 ? 66.125 -52.625 -15.898 1 75.56 229 ARG B C 1
ATOM 4065 O O . ARG B 1 229 ? 67.25 -52.438 -16.281 1 75.56 229 ARG B O 1
ATOM 4072 N N . SER B 1 230 ? 65.062 -52.719 -16.625 1 75.25 230 SER B N 1
ATOM 4073 C CA . SER B 1 230 ? 65.312 -52.719 -18.062 1 75.25 230 SER B CA 1
ATOM 4074 C C . SER B 1 230 ? 65.438 -51.312 -18.609 1 75.25 230 SER B C 1
ATOM 4076 O O . SER B 1 230 ? 66.25 -51.062 -19.484 1 75.25 230 SER B O 1
ATOM 4078 N N . LEU B 1 231 ? 64.75 -50.406 -17.953 1 73.69 231 LEU B N 1
ATOM 4079 C CA . LEU B 1 231 ? 64.812 -49.031 -18.375 1 73.69 231 LEU B CA 1
ATOM 4080 C C . LEU B 1 231 ? 66.062 -48.312 -17.859 1 73.69 231 LEU B C 1
ATOM 4082 O O . LEU B 1 231 ? 66.625 -47.469 -18.547 1 73.69 231 LEU B O 1
ATOM 4086 N N . SER B 1 232 ? 66.5 -48.656 -16.672 1 72.38 232 SER B N 1
ATOM 4087 C CA . SER B 1 232 ? 67.75 -48.125 -16.141 1 72.38 232 SER B CA 1
ATOM 4088 C C . SER B 1 232 ? 68.938 -48.562 -17 1 72.38 232 SER B C 1
ATOM 4090 O O . SER B 1 232 ? 69.875 -47.781 -17.172 1 72.38 232 SER B O 1
ATOM 4092 N N . HIS B 1 233 ? 68.938 -49.781 -17.469 1 69.38 233 HIS B N 1
ATOM 4093 C CA . HIS B 1 233 ? 70.062 -50.219 -18.328 1 69.38 233 HIS B CA 1
ATOM 4094 C C . HIS B 1 233 ? 70 -49.5 -19.672 1 69.38 233 HIS B C 1
ATOM 4096 O O . HIS B 1 233 ? 71.062 -49.281 -20.281 1 69.38 233 HIS B O 1
ATOM 4102 N N . PHE B 1 234 ? 68.875 -49.094 -20.078 1 66.81 234 PHE B N 1
ATOM 4103 C CA . PHE B 1 234 ? 68.688 -48.375 -21.344 1 66.81 234 PHE B CA 1
ATOM 4104 C C . PHE B 1 234 ? 69.062 -46.906 -21.156 1 66.81 234 PHE B C 1
ATOM 4106 O O . PHE B 1 234 ? 69.625 -46.281 -22.062 1 66.81 234 PHE B O 1
ATOM 4113 N N . LEU B 1 235 ? 68.875 -46.25 -20.094 1 63.03 235 LEU B N 1
ATOM 4114 C CA . LEU B 1 235 ? 69.125 -44.844 -19.875 1 63.03 235 LEU B CA 1
ATOM 4115 C C . LEU B 1 235 ? 70.5 -44.594 -19.344 1 63.03 235 LEU B C 1
ATOM 4117 O O . LEU B 1 235 ? 71.062 -43.5 -19.516 1 63.03 235 LEU B O 1
ATOM 4121 N N . CYS B 1 236 ? 71.188 -45.438 -18.469 1 59.06 236 CYS B N 1
ATOM 4122 C CA . CYS B 1 236 ? 72.562 -45.312 -18.078 1 59.06 236 CYS B CA 1
ATOM 4123 C C . CYS B 1 236 ? 73.438 -46.344 -18.781 1 59.06 236 CYS B C 1
ATOM 4125 O O . CYS B 1 236 ? 73.625 -47.469 -18.281 1 59.06 236 CYS B O 1
ATOM 4127 N N . PRO B 1 237 ? 73.688 -46.156 -20.109 1 55.59 237 PRO B N 1
ATOM 4128 C CA . PRO B 1 237 ? 74.625 -47.094 -20.672 1 55.59 237 PRO B CA 1
ATOM 4129 C C . PRO B 1 237 ? 75.938 -47.094 -19.906 1 55.59 237 PRO B C 1
ATOM 4131 O O . PRO B 1 237 ? 76.375 -46.062 -19.359 1 55.59 237 PRO B O 1
ATOM 4134 N N . LYS B 1 238 ? 76.312 -48.188 -19.125 1 51.88 238 LYS B N 1
ATOM 4135 C CA . LYS B 1 238 ? 77.625 -48.344 -18.547 1 51.88 238 LYS B CA 1
ATOM 4136 C C . LYS B 1 238 ? 78.688 -47.844 -19.531 1 51.88 238 LYS B C 1
ATOM 4138 O O . LYS B 1 238 ? 78.938 -48.438 -20.562 1 51.88 238 LYS B O 1
ATOM 4143 N N . TYR B 1 239 ? 78.875 -46.531 -19.656 1 52.59 239 TYR B N 1
ATOM 4144 C CA . TYR B 1 239 ? 80.062 -46.062 -20.391 1 52.59 239 TYR B CA 1
ATOM 4145 C C . TYR B 1 239 ? 81.312 -46.75 -19.859 1 52.59 239 TYR B C 1
ATOM 4147 O O . TYR B 1 239 ? 81.625 -46.625 -18.688 1 52.59 239 TYR B O 1
ATOM 4155 N N . ALA B 1 240 ? 81.625 -48.031 -20.266 1 49.22 240 ALA B N 1
ATOM 4156 C CA . ALA B 1 240 ? 82.938 -48.625 -20.062 1 49.22 240 ALA B CA 1
ATOM 4157 C C . ALA B 1 240 ? 84.062 -47.594 -20.375 1 49.22 240 ALA B C 1
ATOM 4159 O O . ALA B 1 240 ? 84.188 -47.188 -21.516 1 49.22 240 ALA B O 1
ATOM 4160 N N . ILE B 1 241 ? 84.375 -46.719 -19.422 1 54.72 241 ILE B N 1
ATOM 4161 C CA . ILE B 1 241 ? 85.625 -45.906 -19.562 1 54.72 241 ILE B CA 1
ATOM 4162 C C . ILE B 1 241 ? 86.75 -46.781 -20.062 1 54.72 241 ILE B C 1
ATOM 4164 O O . ILE B 1 241 ? 87.125 -47.781 -19.422 1 54.72 241 ILE B O 1
ATOM 4168 N N . PRO B 1 242 ? 87.188 -46.75 -21.344 1 55.28 242 PRO B N 1
ATOM 4169 C CA . PRO B 1 242 ? 88.188 -47.625 -21.875 1 55.28 242 PRO B CA 1
ATOM 4170 C C . PRO B 1 242 ? 89.438 -47.719 -20.969 1 55.28 242 PRO B C 1
ATOM 4172 O O . PRO B 1 242 ? 89.75 -46.75 -20.25 1 55.28 242 PRO B O 1
ATOM 4175 N N . GLU B 1 243 ? 89.875 -48.969 -20.625 1 55.16 243 GLU B N 1
ATOM 4176 C CA . GLU B 1 243 ? 90.938 -49.375 -19.734 1 55.16 243 GLU B CA 1
ATOM 4177 C C . GLU B 1 243 ? 92.188 -48.562 -19.984 1 55.16 243 GLU B C 1
ATOM 4179 O O . GLU B 1 243 ? 92.938 -48.281 -19.047 1 55.16 243 GLU B O 1
ATOM 4184 N N . HIS B 1 244 ? 92.438 -48.156 -21.297 1 56.22 244 HIS B N 1
ATOM 4185 C CA . HIS B 1 244 ? 93.688 -47.406 -21.594 1 56.22 244 HIS B CA 1
ATOM 4186 C C . HIS B 1 244 ? 93.688 -46.094 -20.828 1 56.22 244 HIS B C 1
ATOM 4188 O O . HIS B 1 244 ? 94.812 -45.562 -20.547 1 56.22 244 HIS B O 1
ATOM 4194 N N . PHE B 1 245 ? 92.625 -45.5 -20.656 1 59.22 245 PHE B N 1
ATOM 4195 C CA . PHE B 1 245 ? 92.625 -44.25 -19.953 1 59.22 245 PHE B CA 1
ATOM 4196 C C . PHE B 1 245 ? 92.875 -44.438 -18.453 1 59.22 245 PHE B C 1
ATOM 4198 O O . PHE B 1 245 ? 93.375 -43.562 -17.797 1 59.22 245 PHE B O 1
ATOM 4205 N N . LYS B 1 246 ? 92.375 -45.688 -17.969 1 53.44 246 LYS B N 1
ATOM 4206 C CA . LYS B 1 246 ? 92.688 -45.969 -16.562 1 53.44 246 LYS B CA 1
ATOM 4207 C C . LYS B 1 246 ? 94.188 -46.094 -16.344 1 53.44 246 LYS B C 1
ATOM 4209 O O . LYS B 1 246 ? 94.75 -45.625 -15.328 1 53.44 246 LYS B O 1
ATOM 4214 N N . GLU B 1 247 ? 94.812 -46.781 -17.312 1 56.16 247 GLU B N 1
ATOM 4215 C CA . GLU B 1 247 ? 96.25 -46.938 -17.203 1 56.16 247 GLU B CA 1
ATOM 4216 C C . GLU B 1 247 ? 96.938 -45.594 -17.297 1 56.16 247 GLU B C 1
ATOM 4218 O O . GLU B 1 247 ? 97.938 -45.375 -16.609 1 56.16 247 GLU B O 1
ATOM 4223 N N . SER B 1 248 ? 96.438 -44.781 -18.25 1 56.28 248 SER B N 1
ATOM 4224 C CA . SER B 1 248 ? 97.125 -43.5 -18.438 1 56.28 248 SER B CA 1
ATOM 4225 C C . SER B 1 248 ? 96.875 -42.594 -17.219 1 56.28 248 SER B C 1
ATOM 4227 O O . SER B 1 248 ? 97.625 -41.625 -17.016 1 56.28 248 SER B O 1
ATOM 4229 N N . LEU B 1 249 ? 95.75 -42.844 -16.641 1 52.34 249 LEU B N 1
ATOM 4230 C CA . LEU B 1 249 ? 95.438 -42 -15.484 1 52.34 249 LEU B CA 1
ATOM 4231 C C . LEU B 1 249 ? 96.25 -42.438 -14.266 1 52.34 249 LEU B C 1
ATOM 4233 O O . LEU B 1 249 ? 96.5 -41.656 -13.359 1 52.34 249 LEU B O 1
ATOM 4237 N N . LEU B 1 250 ? 96.5 -43.812 -14.172 1 49.66 250 LEU B N 1
ATOM 4238 C CA . LEU B 1 250 ? 97.25 -44.281 -13.039 1 49.66 250 LEU B CA 1
ATOM 4239 C C . LEU B 1 250 ? 98.75 -44.188 -13.32 1 49.66 250 LEU B C 1
ATOM 4241 O O . LEU B 1 250 ? 99.562 -44.531 -12.477 1 49.66 250 LEU B O 1
ATOM 4245 N N . ALA B 1 251 ? 99.188 -44.125 -14.648 1 50.22 251 ALA B N 1
ATOM 4246 C CA . ALA B 1 251 ? 100.562 -43.938 -14.875 1 50.22 251 ALA B CA 1
ATOM 4247 C C . ALA B 1 251 ? 101.125 -42.656 -14.25 1 50.22 251 ALA B C 1
ATOM 4249 O O . ALA B 1 251 ? 100.438 -41.625 -14.344 1 50.22 251 ALA B O 1
ATOM 4250 N N . PRO B 1 252 ? 101.875 -42.781 -13.219 1 52.16 252 PRO B N 1
ATOM 4251 C CA . PRO B 1 252 ? 102.375 -41.562 -12.562 1 52.16 252 PRO B CA 1
ATOM 4252 C C . PRO B 1 252 ? 102.75 -40.5 -13.562 1 52.16 252 PRO B C 1
ATOM 4254 O O . PRO B 1 252 ? 103.25 -40.812 -14.664 1 52.16 252 PRO B O 1
ATOM 4257 N N . PRO B 1 253 ? 101.938 -39.438 -13.719 1 49.03 253 PRO B N 1
ATOM 4258 C CA . PRO B 1 253 ? 102.375 -38.406 -14.68 1 49.03 253 PRO B CA 1
ATOM 4259 C C . PRO B 1 253 ? 103.875 -38.188 -14.703 1 49.03 253 PRO B C 1
ATOM 4261 O O . PRO B 1 253 ? 104.5 -37.906 -13.672 1 49.03 253 PRO B O 1
ATOM 4264 N N . LYS B 1 254 ? 104.625 -39.156 -15.43 1 45.22 254 LYS B N 1
ATOM 4265 C CA . LYS B 1 254 ? 106.062 -38.906 -15.508 1 45.22 254 LYS B CA 1
ATOM 4266 C C . LYS B 1 254 ? 106.312 -37.469 -15.969 1 45.22 254 LYS B C 1
ATOM 4268 O O . LYS B 1 254 ? 107.438 -37.188 -16.422 1 45.22 254 LYS B O 1
ATOM 4273 N N . SER B 1 255 ? 105.188 -36.719 -16.375 1 42.94 255 SER B N 1
ATOM 4274 C CA . SER B 1 255 ? 105.562 -35.469 -17 1 42.94 255 SER B CA 1
ATOM 4275 C C . SER B 1 255 ? 106.562 -34.656 -16.125 1 42.94 255 SER B C 1
ATOM 4277 O O . SER B 1 255 ? 106.312 -34.531 -14.914 1 42.94 255 SER B O 1
ATOM 4279 N N . SER B 1 256 ? 107.812 -34.781 -16.562 1 48.41 256 SER B N 1
ATOM 4280 C CA . SER B 1 256 ? 109 -34.031 -16.062 1 48.41 256 SER B CA 1
ATOM 4281 C C . SER B 1 256 ? 108.562 -32.688 -15.5 1 48.41 256 SER B C 1
ATOM 4283 O O . SER B 1 256 ? 109.375 -32 -14.836 1 48.41 256 SER B O 1
ATOM 4285 N N . LEU B 1 257 ? 107.562 -32.062 -16.281 1 46 257 LEU B N 1
ATOM 4286 C CA . LEU B 1 257 ? 107.188 -30.688 -15.906 1 46 257 LEU B CA 1
ATOM 4287 C C . LEU B 1 257 ? 106.625 -30.656 -14.492 1 46 257 LEU B C 1
ATOM 4289 O O . LEU B 1 257 ? 106.75 -29.656 -13.773 1 46 257 LEU B O 1
ATOM 4293 N N . TYR B 1 258 ? 105.812 -31.75 -14.133 1 47.28 258 TYR B N 1
ATOM 4294 C CA . TYR B 1 258 ? 105.188 -31.828 -12.828 1 47.28 258 TYR B CA 1
ATOM 4295 C C . TYR B 1 258 ? 106.188 -31.953 -11.711 1 47.28 258 TYR B C 1
ATOM 4297 O O . TYR B 1 258 ? 105.938 -31.578 -10.57 1 47.28 258 TYR B O 1
ATOM 4305 N N . LEU B 1 259 ? 107.312 -32.75 -12.016 1 44.12 259 LEU B N 1
ATOM 4306 C CA . LEU B 1 259 ? 108.438 -32.812 -11.055 1 44.12 259 LEU B CA 1
ATOM 4307 C C . LEU B 1 259 ? 109 -31.406 -10.812 1 44.12 259 LEU B C 1
ATOM 4309 O O . LEU B 1 259 ? 109.375 -31.078 -9.68 1 44.12 259 LEU B O 1
ATOM 4313 N N . VAL B 1 260 ? 109.312 -30.594 -11.977 1 50.94 260 VAL B N 1
ATOM 4314 C CA . VAL B 1 260 ? 109.875 -29.266 -11.836 1 50.94 260 VAL B CA 1
ATOM 4315 C C . VAL B 1 260 ? 108.938 -28.359 -11.031 1 50.94 260 VAL B C 1
ATOM 4317 O O . VAL B 1 260 ? 109.375 -27.5 -10.273 1 50.94 260 VAL B O 1
ATOM 4320 N N . MET B 1 261 ? 107.625 -28.484 -11.352 1 43.91 261 MET B N 1
ATOM 4321 C CA . MET B 1 261 ? 106.625 -27.641 -10.664 1 43.91 261 MET B CA 1
ATOM 4322 C C . MET B 1 261 ? 106.562 -27.984 -9.172 1 43.91 261 MET B C 1
ATOM 4324 O O . MET B 1 261 ? 106.125 -27.156 -8.367 1 43.91 261 MET B O 1
ATOM 4328 N N . GLN B 1 262 ? 106.688 -29.312 -8.82 1 43.09 262 GLN B N 1
ATOM 4329 C CA . GLN B 1 262 ? 106.688 -29.688 -7.406 1 43.09 262 GLN B CA 1
ATOM 4330 C C . GLN B 1 262 ? 107.812 -28.969 -6.652 1 43.09 262 GLN B C 1
ATOM 4332 O O . GLN B 1 262 ? 107.812 -28.891 -5.422 1 43.09 262 GLN B O 1
ATOM 4337 N N . THR B 1 263 ? 109 -28.891 -7.289 1 43.59 263 THR B N 1
ATOM 4338 C CA . THR B 1 263 ? 110.125 -28.281 -6.539 1 43.59 263 THR B CA 1
ATOM 4339 C C . THR B 1 263 ? 109.938 -26.766 -6.441 1 43.59 263 THR B C 1
ATOM 4341 O O . THR B 1 263 ? 110.812 -26.078 -5.887 1 43.59 263 THR B O 1
ATOM 4344 N N . SER B 1 264 ? 109.188 -26.141 -7.383 1 41.09 264 SER B N 1
ATOM 4345 C CA . SER B 1 264 ? 109.188 -24.703 -7.176 1 41.09 264 SER B CA 1
ATOM 4346 C C . SER B 1 264 ? 108.375 -24.359 -5.914 1 41.09 264 SER B C 1
ATOM 4348 O O . SER B 1 264 ? 107.438 -25.062 -5.535 1 41.09 264 SER B O 1
ATOM 4350 N N . GLN B 1 265 ? 109 -23.516 -5.078 1 41.88 265 GLN B N 1
ATOM 4351 C CA . GLN B 1 265 ? 108.625 -23.062 -3.752 1 41.88 265 GLN B CA 1
ATOM 4352 C C . GLN B 1 265 ? 107.125 -22.703 -3.723 1 41.88 265 GLN B C 1
ATOM 4354 O O . GLN B 1 265 ? 106.562 -22.188 -4.703 1 41.88 265 GLN B O 1
ATOM 4359 N N . PRO B 1 266 ? 106.25 -23.391 -2.906 1 41.25 266 PRO B N 1
ATOM 4360 C CA . PRO B 1 266 ? 104.875 -23.156 -2.727 1 41.25 266 PRO B CA 1
ATOM 4361 C C . PRO B 1 266 ? 104.5 -21.672 -2.611 1 41.25 266 PRO B C 1
ATOM 4363 O O . PRO B 1 266 ? 105.062 -20.969 -1.759 1 41.25 266 PRO B O 1
ATOM 4366 N N . VAL B 1 267 ? 104.5 -20.875 -3.725 1 41.5 267 VAL B N 1
ATOM 4367 C CA . VAL B 1 267 ? 104.062 -19.484 -3.484 1 41.5 267 VAL B CA 1
ATOM 4368 C C . VAL B 1 267 ? 102.875 -19.453 -2.547 1 41.5 267 VAL B C 1
ATOM 4370 O O . VAL B 1 267 ? 101.875 -20.203 -2.744 1 41.5 267 VAL B O 1
ATOM 4373 N N . GLU B 1 268 ? 103.062 -18.953 -1.344 1 40.12 268 GLU B N 1
ATOM 4374 C CA . GLU B 1 268 ? 102.125 -18.703 -0.273 1 40.12 268 GLU B CA 1
ATOM 4375 C C . GLU B 1 268 ? 100.875 -18.047 -0.813 1 40.12 268 GLU B C 1
ATOM 4377 O O . GLU B 1 268 ? 100.875 -16.891 -1.239 1 40.12 268 GLU B O 1
ATOM 4382 N N . GLU B 1 269 ? 100.188 -18.656 -1.792 1 38.25 269 GLU B N 1
ATOM 4383 C CA . GLU B 1 269 ? 99 -17.969 -2.221 1 38.25 269 GLU B CA 1
ATOM 4384 C C . GLU B 1 269 ? 98.062 -17.625 -1.031 1 38.25 269 GLU B C 1
ATOM 4386 O O . GLU B 1 269 ? 97.812 -18.484 -0.203 1 38.25 269 GLU B O 1
ATOM 4391 N N . PHE B 1 270 ? 98.188 -16.406 -0.519 1 36.84 270 PHE B N 1
ATOM 4392 C CA . PHE B 1 270 ? 97.375 -15.75 0.486 1 36.84 270 PHE B CA 1
ATOM 4393 C C . PHE B 1 270 ? 95.875 -15.969 0.193 1 36.84 270 PHE B C 1
ATOM 4395 O O . PHE B 1 270 ? 95.312 -15.383 -0.747 1 36.84 270 PHE B O 1
ATOM 4402 N N . SER B 1 271 ? 95.5 -17.25 0.119 1 37.47 271 SER B N 1
ATOM 4403 C CA . SER B 1 271 ? 94.062 -17.469 -0.106 1 37.47 271 SER B CA 1
ATOM 4404 C C . SER B 1 271 ? 93.188 -16.766 0.956 1 37.47 271 SER B C 1
ATOM 4406 O O . SER B 1 271 ? 93.312 -17.062 2.146 1 37.47 271 SER B O 1
ATOM 4408 N N . ASP B 1 272 ? 93 -15.469 0.759 1 38.06 272 ASP B N 1
ATOM 4409 C CA . ASP B 1 272 ? 92.125 -14.734 1.638 1 38.06 272 ASP B CA 1
ATOM 4410 C C . ASP B 1 272 ? 90.812 -15.508 1.847 1 38.06 272 ASP B C 1
ATOM 4412 O O . ASP B 1 272 ? 90.188 -16.016 0.889 1 38.06 272 ASP B O 1
ATOM 4416 N N . GLN B 1 273 ? 90.688 -16.188 3.025 1 37.81 273 GLN B N 1
ATOM 4417 C CA . GLN B 1 273 ? 89.5 -16.875 3.559 1 37.81 273 GLN B CA 1
ATOM 4418 C C . GLN B 1 273 ? 88.25 -16.031 3.375 1 37.81 273 GLN B C 1
ATOM 4420 O O . GLN B 1 273 ? 88.125 -14.961 3.973 1 37.81 273 GLN B O 1
ATOM 4425 N N . ILE B 1 274 ? 87.75 -15.914 2.164 1 40.25 274 ILE B N 1
ATOM 4426 C CA . ILE B 1 274 ? 86.5 -15.172 2 1 40.25 274 ILE B CA 1
ATOM 4427 C C . ILE B 1 274 ? 85.375 -15.859 2.787 1 40.25 274 ILE B C 1
ATOM 4429 O O . ILE B 1 274 ? 85.062 -17.016 2.523 1 40.25 274 ILE B O 1
ATOM 4433 N N . SER B 1 275 ? 85.312 -15.641 4.152 1 36.69 275 SER B N 1
ATOM 4434 C CA . SER B 1 275 ? 84.25 -16.047 5.055 1 36.69 275 SER B CA 1
ATOM 4435 C C . SER B 1 275 ? 82.875 -15.578 4.551 1 36.69 275 SER B C 1
ATOM 4437 O O . SER B 1 275 ? 82.688 -14.383 4.352 1 36.69 275 SER B O 1
ATOM 4439 N N . VAL B 1 276 ? 82.312 -16.312 3.625 1 39.25 276 VAL B N 1
ATOM 4440 C CA . VAL B 1 276 ? 81 -15.969 3.15 1 39.25 276 VAL B CA 1
ATOM 4441 C C . VAL B 1 276 ? 80 -16.016 4.316 1 39.25 276 VAL B C 1
ATOM 4443 O O . VAL B 1 276 ? 79.75 -17.062 4.922 1 39.25 276 VAL B O 1
ATOM 4446 N N . VAL B 1 277 ? 79.938 -15.031 5.156 1 37.22 277 VAL B N 1
ATOM 4447 C CA . VAL B 1 277 ? 79 -14.789 6.25 1 37.22 277 VAL B CA 1
ATOM 4448 C C . VAL B 1 277 ? 77.562 -14.883 5.734 1 37.22 277 VAL B C 1
ATOM 4450 O O . VAL B 1 277 ? 77.125 -14.078 4.902 1 37.22 277 VAL B O 1
ATOM 4453 N N . MET B 1 278 ? 77.125 -16.141 5.504 1 33.16 278 MET B N 1
ATOM 4454 C CA . MET B 1 278 ? 75.688 -16.359 5.18 1 33.16 278 MET B CA 1
ATOM 4455 C C . MET B 1 278 ? 74.812 -15.711 6.227 1 33.16 278 MET B C 1
ATOM 4457 O O . MET B 1 278 ? 74.938 -15.969 7.422 1 33.16 278 MET B O 1
ATOM 4461 N N . CYS B 1 279 ? 74.438 -14.477 6.102 1 32.22 279 CYS B N 1
ATOM 4462 C CA . CYS B 1 279 ? 73.5 -13.734 6.945 1 32.22 279 CYS B CA 1
ATOM 4463 C C . CYS B 1 279 ? 72.188 -14.484 7.09 1 32.22 279 CYS B C 1
ATOM 4465 O O . CYS B 1 279 ? 71.438 -14.672 6.109 1 32.22 279 CYS B O 1
ATOM 4467 N N . SER B 1 280 ? 72.125 -15.516 8 1 31.94 280 SER B N 1
ATOM 4468 C CA . SER B 1 280 ? 70.938 -16.188 8.461 1 31.94 280 SER B CA 1
ATOM 4469 C C . SER B 1 280 ? 69.875 -15.195 8.867 1 31.94 280 SER B C 1
ATOM 4471 O O . SER B 1 280 ? 70.062 -14.375 9.766 1 31.94 280 SER B O 1
ATOM 4473 N N . ARG B 1 281 ? 69.125 -14.641 7.988 1 28.88 281 ARG B N 1
ATOM 4474 C CA . ARG B 1 281 ? 67.938 -13.844 8.344 1 28.88 281 ARG B CA 1
ATOM 4475 C C . ARG B 1 281 ? 67 -14.625 9.266 1 28.88 281 ARG B C 1
ATOM 4477 O O . ARG B 1 281 ? 66.5 -15.688 8.891 1 28.88 281 ARG B O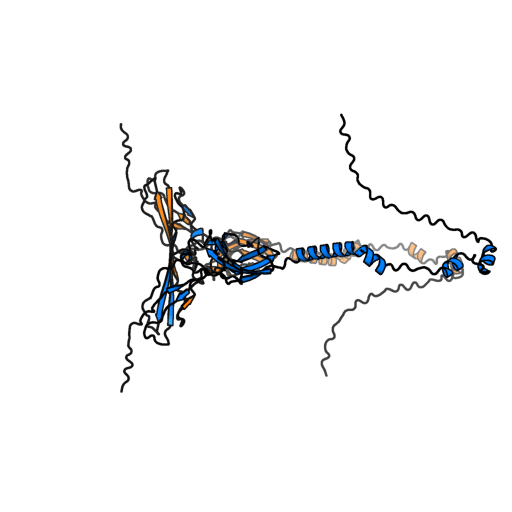 1
ATOM 4484 N N . THR B 1 282 ? 67.188 -14.602 10.648 1 31.78 282 THR B N 1
ATOM 4485 C CA . THR B 1 282 ? 66.438 -15.094 11.773 1 31.78 282 THR B CA 1
ATOM 4486 C C . THR B 1 282 ? 65 -14.617 11.664 1 31.78 282 THR B C 1
ATOM 4488 O O . THR B 1 282 ? 64.688 -13.414 11.734 1 31.78 282 THR B O 1
ATOM 4491 N N . GLU B 1 283 ? 64.188 -15.281 10.891 1 30.53 283 GLU B N 1
ATOM 4492 C CA . GLU B 1 283 ? 62.75 -15.039 10.961 1 30.53 283 GLU B CA 1
ATOM 4493 C C . GLU B 1 283 ? 62.219 -15.266 12.375 1 30.53 283 GLU B C 1
ATOM 4495 O O . GLU B 1 283 ? 62.469 -16.312 12.984 1 30.53 283 GLU B O 1
ATOM 4500 N N . GLU B 1 284 ? 62.062 -14.172 13.25 1 30.58 284 GLU B N 1
ATOM 4501 C CA . GLU B 1 284 ? 61.5 -14.062 14.594 1 30.58 284 GLU B CA 1
ATOM 4502 C C . GLU B 1 284 ? 60.125 -14.719 14.664 1 30.58 284 GLU B C 1
ATOM 4504 O O . GLU B 1 284 ? 59.188 -14.273 14.016 1 30.58 284 GLU B O 1
ATOM 4509 N N . ASP B 1 285 ? 60.094 -16.047 14.742 1 30.28 285 ASP B N 1
ATOM 4510 C CA . ASP B 1 285 ? 58.875 -16.75 15.047 1 30.28 285 ASP B CA 1
ATOM 4511 C C . ASP B 1 285 ? 58.344 -16.375 16.438 1 30.28 285 ASP B C 1
ATOM 4513 O O . ASP B 1 285 ? 59.094 -16.484 17.422 1 30.28 285 ASP B O 1
ATOM 4517 N N . GLY B 1 286 ? 57.469 -15.344 16.672 1 27.52 286 GLY B N 1
ATOM 4518 C CA . GLY B 1 286 ? 56.719 -14.922 17.844 1 27.52 286 GLY B CA 1
ATOM 4519 C C . GLY B 1 286 ? 55.969 -16.062 18.531 1 27.52 286 GLY B C 1
ATOM 4520 O O . GLY B 1 286 ? 54.875 -16.406 18.141 1 27.52 286 GLY B O 1
ATOM 4521 N N . SER B 1 287 ? 56.562 -17.109 18.922 1 25.05 287 SER B N 1
ATOM 4522 C CA . SER B 1 287 ? 55.812 -18.125 19.688 1 25.05 287 SER B CA 1
ATOM 4523 C C . SER B 1 287 ? 55.406 -17.578 21.062 1 25.05 287 SER B C 1
ATOM 4525 O O . SER B 1 287 ? 56.219 -16.984 21.766 1 25.05 287 SER B O 1
ATOM 4527 N N . LYS B 1 288 ? 54.156 -17.328 21.281 1 30.25 288 LYS B N 1
ATOM 4528 C CA . LYS B 1 288 ? 53.375 -17.156 22.516 1 30.25 288 LYS B CA 1
ATOM 4529 C C . LYS B 1 288 ? 53.594 -18.312 23.484 1 30.25 288 LYS B C 1
ATOM 4531 O O . LYS B 1 288 ? 53.531 -19.484 23.094 1 30.25 288 LYS B O 1
ATOM 4536 N N . LYS B 1 289 ? 54.062 -18.078 24.797 1 27.92 289 LYS B N 1
ATOM 4537 C CA . LYS B 1 289 ? 54.375 -18.828 26 1 27.92 289 LYS B CA 1
ATOM 4538 C C . LYS B 1 289 ? 53.156 -19.578 26.547 1 27.92 289 LYS B C 1
ATOM 4540 O O . LYS B 1 289 ? 52.125 -18.953 26.828 1 27.92 289 LYS B O 1
ATOM 4545 N N . PRO B 1 290 ? 53.031 -20.859 26.281 1 27.52 290 PRO B N 1
ATOM 4546 C CA . PRO B 1 290 ? 52 -21.453 27.109 1 27.52 290 PRO B CA 1
ATOM 4547 C C . PRO B 1 290 ? 52.281 -21.344 28.594 1 27.52 290 PRO B C 1
ATOM 4549 O O . PRO B 1 290 ? 53.469 -21.266 29 1 27.52 290 PRO B O 1
ATOM 4552 N N . ALA B 1 291 ? 51.312 -20.891 29.422 1 26.95 291 ALA B N 1
ATOM 4553 C CA . ALA B 1 291 ? 51.156 -20.703 30.859 1 26.95 291 ALA B CA 1
ATOM 4554 C C . ALA B 1 291 ? 51.5 -21.969 31.641 1 26.95 291 ALA B C 1
ATOM 4556 O O . ALA B 1 291 ? 51.062 -23.062 31.281 1 26.95 291 ALA B O 1
ATOM 4557 N N . GLU B 1 292 ? 52.625 -22.109 32.25 1 23.53 292 GLU B N 1
ATOM 4558 C CA . GLU B 1 292 ? 53.156 -23.047 33.219 1 23.53 292 GLU B CA 1
ATOM 4559 C C . GLU B 1 292 ? 52.188 -23.25 34.375 1 23.53 292 GLU B C 1
ATOM 4561 O O . GLU B 1 292 ? 51.812 -22.281 35.031 1 23.53 292 GLU B O 1
ATOM 4566 N N . GLU B 1 293 ? 51.344 -24.172 34.156 1 25.75 293 GLU B N 1
ATOM 4567 C CA . GLU B 1 293 ? 50.594 -24.719 35.281 1 25.75 293 GLU B CA 1
ATOM 4568 C C . GLU B 1 293 ? 51.5 -25.125 36.406 1 25.75 293 GLU B C 1
ATOM 4570 O O . GLU B 1 293 ? 52.531 -25.766 36.188 1 25.75 293 GLU B O 1
ATOM 4575 N N . LYS B 1 294 ? 51.375 -24.562 37.531 1 24.64 294 LYS B N 1
ATOM 4576 C CA . LYS B 1 294 ? 51.875 -24.703 38.906 1 24.64 294 LYS B CA 1
ATOM 4577 C C . LYS B 1 294 ? 51.812 -26.172 39.375 1 24.64 294 LYS B C 1
ATOM 4579 O O . LYS B 1 294 ? 50.75 -26.797 39.344 1 24.64 294 LYS B O 1
ATOM 4584 N N . ARG B 1 295 ? 52.906 -26.875 39.375 1 20.38 295 ARG B N 1
ATOM 4585 C CA . ARG B 1 295 ? 53.125 -27.844 40.469 1 20.38 295 ARG B CA 1
ATOM 4586 C C . ARG B 1 295 ? 53.219 -27.156 41.812 1 20.38 295 ARG B C 1
ATOM 4588 O O . ARG B 1 295 ? 53.875 -26.141 41.969 1 20.38 295 ARG B O 1
#

Nearest PDB structures (foldseek):
  3lqm-assembly2_B  TM=7.883E-01  e=2.451E-14  Homo sapiens
  3og4-assembly1_B  TM=7.400E-01  e=9.327E-10  Homo sapiens
  1fg9-assembly1_D  TM=7.065E-01  e=6.697E-10  Homo sapiens
  4bq8-assembly1_A  TM=4.493E-01  e=5.643E-07  Mus musculus
  6tpu-assembly2_B  TM=4.890E-01  e=7.688E-05  Homo sapiens

Secondary structure (DSSP, 8-state):
------------PPPEEEEEE-BTT--EEEEEPPTT--TT-EEEEEEEEEEEE--S--SB-SSEEE-GGGSS-S-SEEEEEEEEEETTEEPPPEEPPPEEHHHHPBP-PPEEEEEEETTEEEEEEEPPPPSSS-HHHH-TT-EEEEEEEEGGGTTS--EEEEEE--SEEEE-SPPTT-EEEEEEEEE-TT-SSPPPPPPPEEEEPPP--HHHHHHHHHHHHHHHHHTHHHHHHHHS------HHHHHHHHS----HHHHHHHHS-------------------------------/------------PPPEEEEEE-BTT--EEEEEPPTT--TT-EEEEEEEEEEEE--S--SB-SSEEE-GGGSS-S-SEEEEEEEEEETTEEPPPEEPPPEEHHHHPBPPPPEEEEEEETTEEEEEEEPPPPSSS-HHHH-TT-EEEEEEEETT-TTS--EEEEEE--SEEEE-SPPTT-EEEEEEEEE-TT-SSPPPPPPPEEEEPPP--HHHHHHHHHHHHHHHHHTHHHHHHHHS------HHHHHHHHS----HHHHHHHSS-------------------------------

pLDDT: mean 76.29, std 22.19, range [20.38, 98.44]

Sequence (590 aa):
MLSCVQAVSGVLNSPTNVQLTSTNMDLVLKWDPPAGAPRDLVYTTELILSFVNPHSCVNTSALQCDLTHLVVSIYGRYTGRVKAQLGAQSSAWASSDDFLLDKQTSIGPPNVSLYSNGAKLEVSITDPVFVHSSLREIYYYATYNITYWKKDRMKEVPFVVDNSSTSKLVLHSLDPSTEYCVQVQIIASTAQKPSTPSIVHCARTPIVVALFILAGVLTLVVFVVRHWRSLSHFLCPKYAIPEHFKESLLAPPKSSLYLVMQTSQPVEEFSDQISVVMCSRTEEDGSKKPAEEKRMLSCVQAVSGVLNSPTNVQLTSTNMDLVLKWDPPAGAPRDLVYTTELILSFVNPHSCVNTSALQCDLTHLVVSIYGRYTGRVKAQLGAQSSAWASSDDFLLDKQTSIGPPNVSLYSNGAKLEVSITDPVFVHSSLREIYYYATYNITYWKKDRMKEVPFVVDNSSTSKLVLHSLDPSTEYCVQVQIIASTAQKPSTPSIVHCARTPIVVALFILAGVLTLVVFVVRHWRSLSHFLCPKYAIPEHFKESLLAPPKSSLYLVMQTSQPVEEFSDQISVVMCSRTEEDGSKKPAEEKR

Radius of gyration: 51.59 Å; Cα contacts (8 Å, |Δi|>4): 1066; chains: 2; bounding box: 147×124×104 Å

Foldseek 3Di:
DPPPPPPCVDQQAWWAPWAWAAALLDIDTDTHHDDPDDPPKDKDKDKDWDDDDPPWDDPDPDPDTDCPVVPDDSFTWMKMWMWIDDVPHIHDIDIYDTDGRLAEHAFEAWDWDWDADAQKIKIATGGDHHPPDGPCVSQVQKFKWKWKDFPVPPVDGTDIDPRHPDRMDMDGDHDAQTKMKMKMFMDRPRHNDGYDIDDIDIDTHHHPCVVVVVVVVVVVVVVCVVCVVVVVCVVPVPPPPPVVVVVVVPPDCPPPVVVVVVPPDPPPPPPVPPVPPPPPPPPPPPPDDDPPPDD/DPPPPPPCVDQQAWWAPWAWAAALLDIDTDTHHDDPDDPPKDKDKDKDWDDDDPPWDDPDPDPDTDCPVVPDDSFTWMKMWMWIDDVPHIHDIDIYDTDGRLAEHAFEEWDWDWDADAQKIKIATGGDHHPPDGPCVSQVQKFKWKFKDFPVCPPPGTDTPPRHPDRMDMDGDHDAQTKMKMKMFMDRPSHNDGYDIDDIDIDTHHHPCVVVVVVVVVVVVVVCVVCVVVVVCVVDVPPPPDVVVVCVVPVPCPVPVVVVVVPPDPPPPPPPPPPPPPPPPPPPPPDDDDDDDDD

InterPro domains:
  IPR003961 Fibronectin type III [PF01108] (4-93)
  IPR003961 Fibronectin type III [PS50853] (106-208)
  IPR003961 Fibronectin type III [SM00060] (12-91)
  IPR003961 Fibronectin type III [SM00060] (106-195)
  IPR003961 Fibronectin type III [cd00063] (144-205)
  IPR013783 Immunoglobulin-like fold [G3DSA:2.60.40.10] (10-207)
  IPR015373 Interferon/interleukin receptor domain [PF09294] (105-206)
  IPR036116 Fibronectin type III superfamily [SSF49265] (12-101)
  IPR036116 Fibronectin type III superfamily [SSF49265] (91-205)